Protein AF-0000000078996543 (afdb_homodimer)

pLDDT: mean 92.35, std 10.9, range [21.31, 98.94]

Foldseek 3Di:
DPPPQPAAEEEEEEEFDWAFACPDADPVRAHRLQLDVVRIDDDPVCVLLVVSVLRLVLLLVSLLVLLVCVVGYQYAYEYEFAQQDVVNPRGTRRNRSLVSNLVLLVDDLVSNCVSNLNPPSSSVSSVSSVVSCVVVVHDSVNCSVQRHYDYHHQDLDPLCRVVSSQLVSCVRPVDGGQAYEYEEAPLCVCVVLVFSCVLQQHDSVRYHYHHDHGHSCVVVVSVPPPPSCVDPVNVVSVVVVNVCCVVPPVVVCVQVRNLCDPPSVVSSVNRNSPPDDDPRPPPVLNVDDPVDGSVRSCVVDRAPNDPNHDPD/DPPPQPAAEEEEEEEFDWAFACPDADPVRAHRLQLDVVRIDDDPVCNLLVVSVLRLVLLLVSLLVLLVCVVGYQYAYEYEFAQQDVVNPRGTRRNRSLVSNLVLLVDDLVSNCVSNLNPPSSSVSSVSSVVSCVVVVHDSVNCSVQRHYYYHHQDLDPLSRVVSSQLVSCVRPVDGGQAYEYEEAPLCVCVCLVFSCVLQQHDSVRYHYHHDHGHSCVVVVSVPPPPSCVDPVNVVSVVVVNVCCVVPPVVVCVQVSNLCDPPSVVSSVNRNSPPDDDPRPPVVLNVDDPVDGSVRSCVVPRAPNDPNHDPD

Organism: Vanderwaltozyma polyspora (strain ATCC 22028 / DSM 70294 / BCRC 21397 / CBS 2163 / NBRC 10782 / NRRL Y-8283 / UCD 57-17) (NCBI:txid436907)

Radius of gyration: 25.31 Å; Cα contacts (8 Å, |Δi|>4): 1074; chains: 2; bounding box: 58×74×64 Å

Sequence (624 aa):
MSDSIDGPMRLIMVPCHGIWNPLHRSKDGKTNLGQDQSQWYLAPFQIEGYDHISMIKHGLAAINELLNHLAQEKSVVIFSGSQTKSAAGCLSEAQSYYLLMWNILKISEDELRLLFRGDNELLAFINEIHEGLLKNKISVDSLFEGKYITTEEFALDSFDNLLYSIYRFKQFIGYFPSYITIVGFGFKEDRFRKFHAKAIDFDSNKLKYISIDPNPLYESYLNGDTNFKDTEIYQKYMLDLNKNEFSNAVNLFEKDWYGNRNVLLSKKITRNCQNRYPAYDDVKILQFNEKLSDIEYFEQYVEGKMPWSLKHMSDSIDGPMRLIMVPCHGIWNPLHRSKDGKTNLGQDQSQWYLAPFQIEGYDHISMIKHGLAAINELLNHLAQEKSVVIFSGSQTKSAAGCLSEAQSYYLLMWNILKISEDELRLLFRGDNELLAFINEIHEGLLKNKISVDSLFEGKYITTEEFALDSFDNLLYSIYRFKQFIGYFPSYITIVGFGFKEDRFRKFHAKAIDFDSNKLKYISIDPNPLYESYLNGDTNFKDTEIYQKYMLDLNKNEFSNAVNLFEKDWYGNRNVLLSKKITRNCQNRYPAYDDVKILQFNEKLSDIEYFEQYVEGKMPWSLKH

Solvent-accessible surface area (backbone atoms only — not comparable to full-atom values): 33840 Å² total; per-residue (Å²): 130,82,75,73,76,89,61,55,28,34,37,33,36,30,64,50,88,47,32,52,42,88,77,53,77,56,93,83,66,57,84,79,74,49,72,47,74,86,30,37,61,70,58,73,73,40,60,58,22,41,33,56,58,29,53,52,45,30,56,44,51,42,54,39,54,41,50,74,38,52,87,73,31,54,47,34,35,32,29,18,13,15,28,54,40,42,89,53,19,87,50,19,17,8,54,27,50,54,53,47,52,57,50,54,71,71,52,54,68,69,57,48,39,61,66,50,60,54,42,60,67,60,51,48,43,52,50,50,35,53,53,34,29,60,75,67,73,47,52,76,65,60,46,43,34,49,73,36,38,51,66,28,64,54,23,62,48,74,56,38,25,54,55,48,41,47,50,45,43,23,54,60,74,72,47,69,54,68,31,37,36,39,26,34,50,46,82,51,47,58,49,48,50,68,43,39,27,50,58,56,33,40,64,52,88,41,49,46,77,48,65,46,58,64,41,68,54,48,70,50,39,56,71,65,44,84,61,52,74,77,34,66,67,47,46,51,50,52,51,50,50,43,52,48,41,40,68,71,40,47,57,51,38,74,76,29,61,80,44,75,43,96,64,48,31,58,50,30,58,67,28,40,47,59,52,69,67,72,50,64,84,78,56,58,81,69,71,65,60,86,85,51,50,66,66,55,43,30,63,73,67,25,58,72,60,36,95,65,22,71,82,125,128,83,76,75,77,89,62,57,26,34,37,33,34,30,63,50,88,48,30,51,44,88,79,52,75,55,92,82,69,57,82,80,72,49,72,48,74,87,30,38,61,71,56,74,73,38,60,59,23,42,33,59,58,28,52,51,45,31,56,43,50,43,52,38,54,41,51,74,38,53,88,72,29,56,47,35,35,32,30,18,12,15,28,55,41,42,90,53,20,87,50,18,17,8,56,28,51,54,53,48,53,57,50,56,72,70,53,53,69,71,58,49,38,60,66,49,58,53,42,62,69,59,52,47,43,52,50,51,34,52,54,34,26,60,75,68,73,46,54,75,66,60,46,42,33,51,72,36,38,51,67,28,64,55,24,62,50,74,55,37,26,55,56,49,43,45,50,44,43,21,54,62,73,69,48,69,54,70,31,37,36,39,25,34,50,45,81,50,47,60,48,46,50,69,42,39,28,50,60,56,34,41,64,52,87,40,50,44,77,47,66,46,58,61,42,68,53,48,69,50,39,56,72,64,43,85,61,53,74,76,34,67,66,46,46,51,50,53,51,51,48,44,52,49,41,41,68,72,40,47,56,51,38,74,75,28,63,79,44,76,43,94,65,48,31,57,52,30,58,69,28,41,48,61,53,69,68,70,51,62,84,74,59,54,80,67,72,64,60,85,85,50,50,64,66,56,42,30,62,72,65,25,56,72,61,37,95,65,23,70,81,123

InterPro domains:
  IPR055323 Uncharacterized protein C57A10.07/YOR238W [PTHR28110] (8-309)

Secondary structure (DSSP, 8-state):
------S-EEEEEEE---EE-TT---TT----SS-SGGGEE--HHHHHTTHHHHHHHHHHHHHHHHHHHTTTSEEEEEEE-----GGGTT--HHHHHHHHHHHHHTS-HHHHHHHTTT-HHHHHHHHHHHHHHHHHT--HHHHHTTTSEEEE----SHHHHHHHHHHHHHHHHSS--SEEEEEE-GGGHHIIIIIIHHHTT--GGGEEEEE----TTHHHHHTT-TTGGGSHHHHHHHHHHHHHHIIIIIHHHHH-TTS-STTHHHHHHHH-TT------TTGGGGS--TTS-HHHHIIIIITTTSTTS---/------S-EEEEEEE---EE-TT---TT----SS-SGGGEE--HHHHHTTHHHHHHHHHHHHHHHHHHHTTTSEEEEEEE-----GGGTT--HHHHHHHHHHHHHTS-HHHHHHHTTT-HHHHHHHHHHHHHHHHHT--HHHHHTTTSEEEE----SHHHHHHHHHHHHHHHHSS--SEEEEEE-GGGHHIIIIIIHHHTT--GGGEEEEE----TTHHHHHTT-TTGGGSHHHHHHHHHHHHHHIIIIIHHHHH-TTS-STTHHHHHHHH-TT------TTGGGG---TTS-HHHHIIIIITTTSTTS---

Nearest PDB structures (foldseek):
  3ihl-assembly1_B  TM=2.552E-01  e=1.271E+00  Homo sapiens
  4tl9-assembly1_E  TM=4.104E-01  e=7.877E+00  Synechococcus elongatus PCC 7942 = FACHB-805
  3nva-assembly1_A  TM=1.736E-01  e=7.466E+00  Saccharolobus solfataricus
  3ihl-assembly1_B  TM=2.552E-01  e=1.140E+00  Homo sapiens
  4tl9-assembly1_E  TM=4.105E-01  e=6.115E+00  Synechococcus elongatus PCC 7942 = FACHB-805

Structure (mmCIF, N/CA/C/O backbone):
data_AF-0000000078996543-model_v1
#
loop_
_entity.id
_entity.type
_entity.pdbx_description
1 polymer 'Uncharacterized protein'
#
loop_
_atom_site.group_PDB
_atom_site.id
_atom_site.type_symbol
_atom_site.label_atom_id
_atom_site.label_alt_id
_atom_site.label_comp_id
_atom_site.label_asym_id
_atom_site.label_entity_id
_atom_site.label_seq_id
_atom_site.pdbx_PDB_ins_code
_atom_site.Cartn_x
_atom_site.Cartn_y
_atom_site.Cartn_z
_atom_site.occupancy
_atom_site.B_iso_or_equiv
_atom_site.auth_seq_id
_atom_site.auth_comp_id
_atom_site.auth_asym_id
_atom_site.auth_atom_id
_atom_site.pdbx_PDB_model_num
ATOM 1 N N . MET A 1 1 ? 3.09 -7.934 33.625 1 21.31 1 MET A N 1
ATOM 2 C CA . MET A 1 1 ? 4.098 -6.891 33.812 1 21.31 1 MET A CA 1
ATOM 3 C C . MET A 1 1 ? 3.674 -5.598 33.125 1 21.31 1 MET A C 1
ATOM 5 O O . MET A 1 1 ? 3.299 -5.605 31.938 1 21.31 1 MET A O 1
ATOM 9 N N . SER A 1 2 ? 3.164 -4.586 33.719 1 30.27 2 SER A N 1
ATOM 10 C CA . SER A 1 2 ? 2.744 -3.26 33.281 1 30.27 2 SER A CA 1
ATOM 11 C C . SER A 1 2 ? 3.844 -2.566 32.469 1 30.27 2 SER A C 1
ATOM 13 O O . SER A 1 2 ? 4.879 -2.191 33.031 1 30.27 2 SER A O 1
ATOM 15 N N . ASP A 1 3 ? 4.457 -3.021 31.531 1 38.84 3 ASP A N 1
ATOM 16 C CA . ASP A 1 3 ? 5.668 -2.459 30.953 1 38.84 3 ASP A CA 1
ATOM 17 C C . ASP A 1 3 ? 5.574 -0.938 30.844 1 38.84 3 ASP A C 1
ATOM 19 O O . ASP A 1 3 ? 4.629 -0.409 30.25 1 38.84 3 ASP A O 1
ATOM 23 N N . SER A 1 4 ? 5.945 -0.214 31.703 1 41.28 4 SER A N 1
ATOM 24 C CA . SER A 1 4 ? 6.105 1.215 31.953 1 41.28 4 SER A CA 1
ATOM 25 C C . SER A 1 4 ? 6.496 1.963 30.688 1 41.28 4 SER A C 1
ATOM 27 O O . SER A 1 4 ? 7.449 1.585 30 1 41.28 4 SER A O 1
ATOM 29 N N . ILE A 1 5 ? 5.621 2.408 29.906 1 53.81 5 ILE A N 1
ATOM 30 C CA . ILE A 1 5 ? 5.73 3.332 28.781 1 53.81 5 ILE A CA 1
ATOM 31 C C . ILE A 1 5 ? 6.77 4.406 29.094 1 53.81 5 ILE A C 1
ATOM 33 O O . ILE A 1 5 ? 6.617 5.168 30.047 1 53.81 5 ILE A O 1
ATOM 37 N N . ASP A 1 6 ? 8.031 4.207 29 1 57.38 6 ASP A N 1
ATOM 38 C CA . ASP A 1 6 ? 9.039 5.215 29.328 1 57.38 6 ASP A CA 1
ATOM 39 C C . ASP A 1 6 ? 9 6.363 28.328 1 57.38 6 ASP A C 1
ATOM 41 O O . ASP A 1 6 ? 9.562 6.258 27.234 1 57.38 6 ASP A O 1
ATOM 45 N N . GLY A 1 7 ? 8.133 7.391 28.375 1 71.25 7 GLY A N 1
ATOM 46 C CA . GLY A 1 7 ? 8.148 8.766 27.891 1 71.25 7 GLY A CA 1
ATOM 47 C C . GLY A 1 7 ? 6.98 9.094 26.984 1 71.25 7 GLY A C 1
ATOM 48 O O . GLY A 1 7 ? 6.125 8.242 26.719 1 71.25 7 GLY A O 1
ATOM 49 N N . PRO A 1 8 ? 6.812 10.383 26.672 1 82.31 8 PRO A N 1
ATOM 50 C CA . PRO A 1 8 ? 5.707 10.852 25.828 1 82.31 8 PRO A CA 1
ATOM 51 C C . PRO A 1 8 ? 5.719 10.234 24.438 1 82.31 8 PRO A C 1
ATOM 53 O O . PRO A 1 8 ? 6.789 9.914 23.906 1 82.31 8 PRO A O 1
ATOM 56 N N . MET A 1 9 ? 4.59 9.867 23.984 1 93.06 9 MET A N 1
ATOM 57 C CA . MET A 1 9 ? 4.379 9.328 22.641 1 93.06 9 MET A CA 1
ATOM 58 C C . MET A 1 9 ? 3.734 10.375 21.734 1 93.06 9 MET A C 1
ATOM 60 O O . MET A 1 9 ? 2.682 10.922 22.062 1 93.06 9 MET A O 1
ATOM 64 N N . ARG A 1 10 ? 4.398 10.617 20.594 1 96.94 10 ARG A N 1
ATOM 65 C CA . ARG A 1 10 ? 3.871 11.633 19.688 1 96.94 10 ARG A CA 1
ATOM 66 C C . ARG A 1 10 ? 3.535 11.039 18.328 1 96.94 10 ARG A C 1
ATOM 68 O O . ARG A 1 10 ? 4.383 10.406 17.688 1 96.94 10 ARG A O 1
ATOM 75 N N . LEU A 1 11 ? 2.332 11.219 17.969 1 98.5 11 LEU A N 1
ATOM 76 C CA . LEU A 1 11 ? 1.898 10.961 16.594 1 98.5 11 LEU A CA 1
ATOM 77 C C . LEU A 1 11 ? 2.076 12.195 15.727 1 98.5 11 LEU A C 1
ATOM 79 O O . LEU A 1 11 ? 1.523 13.258 16.016 1 98.5 11 LEU A O 1
ATOM 83 N N . ILE A 1 12 ? 2.867 12.094 14.695 1 98.88 12 ILE A N 1
ATOM 84 C CA . ILE A 1 12 ? 2.969 13.133 13.68 1 98.88 12 ILE A CA 1
ATOM 85 C C . ILE A 1 12 ? 2.23 12.688 12.414 1 98.88 12 ILE A C 1
ATOM 87 O O . ILE A 1 12 ? 2.707 11.812 11.688 1 98.88 12 ILE A O 1
ATOM 91 N N . MET A 1 13 ? 1.126 13.281 12.18 1 98.81 13 MET A N 1
ATOM 92 C CA . MET A 1 13 ? 0.246 12.82 11.109 1 98.81 13 MET A CA 1
ATOM 93 C C . MET A 1 13 ? 0.269 13.789 9.93 1 98.81 13 MET A C 1
ATOM 95 O O . MET A 1 13 ? 0.291 15.008 10.125 1 98.81 13 MET A O 1
ATOM 99 N N . VAL A 1 14 ? 0.333 13.266 8.758 1 98.94 14 VAL A N 1
ATOM 100 C CA . VAL A 1 14 ? 0.13 14.008 7.523 1 98.94 14 VAL A CA 1
ATOM 101 C C . VAL A 1 14 ? -1.145 13.531 6.832 1 98.94 14 VAL A C 1
ATOM 103 O O . VAL A 1 14 ? -1.175 12.438 6.262 1 98.94 14 VAL A O 1
ATOM 106 N N . PRO A 1 15 ? -2.199 14.297 6.945 1 98.81 15 PRO A N 1
ATOM 107 C CA . PRO A 1 15 ? -3.352 13.961 6.105 1 98.81 15 PRO A CA 1
ATOM 108 C C . PRO A 1 15 ? -3.094 14.211 4.621 1 98.81 15 PRO A C 1
ATOM 110 O O . PRO A 1 15 ? -2.973 15.359 4.195 1 98.81 15 PRO A O 1
ATOM 113 N N . CYS A 1 16 ? -3.014 13.18 3.869 1 98.69 16 CYS A N 1
ATOM 114 C CA . CYS A 1 16 ? -2.643 13.273 2.461 1 98.69 16 CYS A CA 1
ATOM 115 C C . CYS A 1 16 ? -3.793 13.828 1.63 1 98.69 16 CYS A C 1
ATOM 117 O O . CYS A 1 16 ? -4.953 13.742 2.033 1 98.69 16 CYS A O 1
ATOM 119 N N . HIS A 1 17 ? -3.486 14.406 0.454 1 97.5 17 HIS A N 1
ATOM 120 C CA . HIS A 1 17 ? -4.48 15.109 -0.351 1 97.5 17 HIS A CA 1
ATOM 121 C C . HIS A 1 17 ? -4.363 14.727 -1.824 1 97.5 17 HIS A C 1
ATOM 123 O O . HIS A 1 17 ? -5.082 15.273 -2.668 1 97.5 17 HIS A O 1
ATOM 129 N N . GLY A 1 18 ? -3.52 13.914 -2.162 1 97.81 18 GLY A N 1
ATOM 130 C CA . GLY A 1 18 ? -3.268 13.5 -3.531 1 97.81 18 GLY A CA 1
ATOM 131 C C . GLY A 1 18 ? -2.438 12.234 -3.625 1 97.81 18 GLY A C 1
ATOM 132 O O . GLY A 1 18 ? -1.991 11.703 -2.607 1 97.81 18 GLY A O 1
ATOM 133 N N . ILE A 1 19 ? -2.301 11.789 -4.855 1 98.69 19 ILE A N 1
ATOM 134 C CA . ILE A 1 19 ? -1.537 10.57 -5.09 1 98.69 19 ILE A CA 1
ATOM 135 C C . ILE A 1 19 ? -0.427 10.844 -6.102 1 98.69 19 ILE A C 1
ATOM 137 O O . ILE A 1 19 ? -0.699 11.227 -7.242 1 98.69 19 ILE A O 1
ATOM 141 N N . TRP A 1 20 ? 0.801 10.711 -5.684 1 98.75 20 TRP A N 1
ATOM 142 C CA . TRP A 1 20 ? 1.955 10.734 -6.574 1 98.75 20 TRP A CA 1
ATOM 143 C C . TRP A 1 20 ? 2.039 9.453 -7.391 1 98.75 20 TRP A C 1
ATOM 145 O O . TRP A 1 20 ? 1.836 8.352 -6.859 1 98.75 20 TRP A O 1
ATOM 155 N N . ASN A 1 21 ? 2.248 9.594 -8.68 1 97.31 21 ASN A N 1
ATOM 156 C CA . ASN A 1 21 ? 2.357 8.445 -9.57 1 97.31 21 ASN A CA 1
ATOM 157 C C . ASN A 1 21 ? 3.809 8.023 -9.758 1 97.31 21 ASN A C 1
ATOM 159 O O . ASN A 1 21 ? 4.527 8.586 -10.586 1 97.31 21 ASN A O 1
ATOM 163 N N . PRO A 1 22 ? 4.227 6.969 -9.062 1 95.62 22 PRO A N 1
ATOM 164 C CA . PRO A 1 22 ? 5.625 6.543 -9.18 1 95.62 22 PRO A CA 1
ATOM 165 C C . PRO A 1 22 ? 5.953 5.977 -10.562 1 95.62 22 PRO A C 1
ATOM 167 O O . PRO A 1 22 ? 7.125 5.836 -10.914 1 95.62 22 PRO A O 1
ATOM 170 N N . LEU A 1 23 ? 4.957 5.672 -11.383 1 92.81 23 LEU A N 1
ATOM 171 C CA . LEU A 1 23 ? 5.172 5.02 -12.664 1 92.81 23 LEU A CA 1
ATOM 172 C C . LEU A 1 23 ? 5.238 6.047 -13.789 1 92.81 23 LEU A C 1
ATOM 174 O O . LEU A 1 23 ? 5.535 5.699 -14.938 1 92.81 23 LEU A O 1
ATOM 178 N N . HIS A 1 24 ? 4.98 7.266 -13.422 1 93.12 24 HIS A N 1
ATOM 179 C CA . HIS A 1 24 ? 4.996 8.305 -14.445 1 93.12 24 HIS A CA 1
ATOM 180 C C . HIS A 1 24 ? 6.395 8.477 -15.031 1 93.12 24 HIS A C 1
ATOM 182 O O . HIS A 1 24 ? 7.379 8.539 -14.289 1 93.12 24 HIS A O 1
ATOM 188 N N . ARG A 1 25 ? 6.496 8.5 -16.375 1 86.94 25 ARG A N 1
ATOM 189 C CA . ARG A 1 25 ? 7.754 8.734 -17.078 1 86.94 25 ARG A CA 1
ATOM 190 C C . ARG A 1 25 ? 7.711 10.039 -17.859 1 86.94 25 ARG A C 1
ATOM 192 O O . ARG A 1 25 ? 6.871 10.211 -18.75 1 86.94 25 ARG A O 1
ATOM 199 N N . SER A 1 26 ? 8.594 10.867 -17.422 1 81.94 26 SER A N 1
ATOM 200 C CA . SER A 1 26 ? 8.633 12.156 -18.125 1 81.94 26 SER A CA 1
ATOM 201 C C . SER A 1 26 ? 9.281 12.023 -19.484 1 81.94 26 SER A C 1
ATOM 203 O O . SER A 1 26 ? 10.195 11.211 -19.672 1 81.94 26 SER A O 1
ATOM 205 N N . LYS A 1 27 ? 8.938 12.82 -20.422 1 80.38 27 LYS A N 1
ATOM 206 C CA . LYS A 1 27 ? 9.492 12.828 -21.766 1 80.38 27 LYS A CA 1
ATOM 207 C C . LYS A 1 27 ? 10.938 13.312 -21.766 1 80.38 27 LYS A C 1
ATOM 209 O O . LYS A 1 27 ? 11.742 12.898 -22.609 1 80.38 27 LYS A O 1
ATOM 214 N N . ASP A 1 28 ? 11.273 14.094 -20.75 1 81.69 28 ASP A N 1
ATOM 215 C CA . ASP A 1 28 ? 12.602 14.703 -20.719 1 81.69 28 ASP A CA 1
ATOM 216 C C . ASP A 1 28 ? 13.586 13.836 -19.953 1 81.69 28 ASP A C 1
ATOM 218 O O . ASP A 1 28 ? 14.758 14.203 -19.797 1 81.69 28 ASP A O 1
ATOM 222 N N . GLY A 1 29 ? 13.148 12.781 -19.422 1 81.5 29 GLY A N 1
ATOM 223 C CA . GLY A 1 29 ? 14.023 11.812 -18.781 1 81.5 29 GLY A CA 1
ATOM 224 C C . GLY A 1 29 ? 14.391 12.188 -17.359 1 81.5 29 GLY A C 1
ATOM 225 O O . GLY A 1 29 ? 15.188 11.5 -16.719 1 81.5 29 GLY A O 1
ATOM 226 N N . LYS A 1 30 ? 13.859 13.289 -16.891 1 87.56 30 LYS A N 1
ATOM 227 C CA . LYS A 1 30 ? 14.164 13.703 -15.523 1 87.56 30 LYS A CA 1
ATOM 228 C C . LYS A 1 30 ? 13.57 12.734 -14.508 1 87.56 30 LYS A C 1
ATOM 230 O O . LYS A 1 30 ? 12.508 12.148 -14.75 1 87.56 30 LYS A O 1
ATOM 235 N N . THR A 1 31 ? 14.234 12.633 -13.398 1 91.88 31 THR A N 1
ATOM 236 C CA . THR A 1 31 ? 13.766 11.781 -12.312 1 91.88 31 THR A CA 1
ATOM 237 C C . THR A 1 31 ? 12.43 12.266 -11.773 1 91.88 31 THR A C 1
ATOM 239 O O . THR A 1 31 ? 12.25 13.461 -11.531 1 91.88 31 THR A O 1
ATOM 242 N N . ASN A 1 32 ? 11.453 11.367 -11.719 1 95.5 32 ASN A N 1
ATOM 243 C CA . ASN A 1 32 ? 10.125 11.656 -11.18 1 95.5 32 ASN A CA 1
ATOM 244 C C . ASN A 1 32 ? 10.141 11.734 -9.656 1 95.5 32 ASN A C 1
ATOM 246 O O . ASN A 1 32 ? 10.203 10.703 -8.984 1 95.5 32 ASN A O 1
ATOM 250 N N . LEU A 1 33 ? 10.102 12.961 -9.148 1 97.44 33 LEU A N 1
ATOM 251 C CA . LEU A 1 33 ? 10.047 13.18 -7.707 1 97.44 33 LEU A CA 1
ATOM 252 C C . LEU A 1 33 ? 8.836 14.031 -7.336 1 97.44 33 LEU A C 1
ATOM 254 O O . LEU A 1 33 ? 8.875 14.766 -6.348 1 97.44 33 LEU A O 1
ATOM 258 N N . GLY A 1 34 ? 7.844 14.023 -8.188 1 97.88 34 GLY A N 1
ATOM 259 C CA . GLY A 1 34 ? 6.605 14.734 -7.91 1 97.88 34 GLY A CA 1
ATOM 260 C C . GLY A 1 34 ? 6.727 16.234 -8.078 1 97.88 34 GLY A C 1
ATOM 261 O O . GLY A 1 34 ? 5.859 16.984 -7.633 1 97.88 34 GLY A O 1
ATOM 262 N N . GLN A 1 35 ? 7.801 16.734 -8.68 1 97.62 35 GLN A N 1
ATOM 263 C CA . GLN A 1 35 ? 8.031 18.172 -8.836 1 97.62 35 GLN A CA 1
ATOM 264 C C . GLN A 1 35 ? 7.086 18.766 -9.875 1 97.62 35 GLN A C 1
ATOM 266 O O . GLN A 1 35 ? 6.832 19.969 -9.875 1 97.62 35 GLN A O 1
ATOM 271 N N . ASP A 1 36 ? 6.605 17.906 -10.781 1 96.5 36 ASP A N 1
ATOM 272 C CA . ASP A 1 36 ? 5.688 18.359 -11.82 1 96.5 36 ASP A CA 1
ATOM 273 C C . ASP A 1 36 ? 4.262 17.891 -11.531 1 96.5 36 ASP A C 1
ATOM 275 O O . ASP A 1 36 ? 4.051 16.766 -11.078 1 96.5 36 ASP A O 1
ATOM 279 N N . GLN A 1 37 ? 3.307 18.719 -11.867 1 96.62 37 GLN A N 1
ATOM 280 C CA . GLN A 1 37 ? 1.9 18.422 -11.617 1 96.62 37 GLN A CA 1
ATOM 281 C C . GLN A 1 37 ? 1.453 17.172 -12.375 1 96.62 37 GLN A C 1
ATOM 283 O O . GLN A 1 37 ? 0.6 16.422 -11.898 1 96.62 37 GLN A O 1
ATOM 288 N N . SER A 1 38 ? 2.021 16.938 -13.531 1 95.81 38 SER A N 1
ATOM 289 C CA . SER A 1 38 ? 1.647 15.797 -14.367 1 95.81 38 SER A CA 1
ATOM 290 C C . SER A 1 38 ? 2.053 14.484 -13.711 1 95.81 38 SER A C 1
ATOM 292 O O . SER A 1 38 ? 1.61 13.414 -14.133 1 95.81 38 SER A O 1
ATOM 294 N N . GLN A 1 39 ? 2.873 14.555 -12.68 1 97.38 39 GLN A N 1
ATOM 295 C CA . GLN A 1 39 ? 3.363 13.367 -11.992 1 97.38 39 GLN A CA 1
ATOM 296 C C . GLN A 1 39 ? 2.426 12.961 -10.859 1 97.38 39 GLN A C 1
ATOM 298 O O . GLN A 1 39 ? 2.75 12.07 -10.062 1 97.38 39 GLN A O 1
ATOM 303 N N . TRP A 1 40 ? 1.297 13.625 -10.789 1 98.25 40 TRP A N 1
ATOM 304 C CA . TRP A 1 40 ? 0.316 13.391 -9.734 1 98.25 40 TRP A CA 1
ATOM 305 C C . TRP A 1 40 ? -1.075 13.18 -10.32 1 98.25 40 TRP A C 1
ATOM 307 O O . TRP A 1 40 ? -1.341 13.57 -11.461 1 98.25 40 TRP A O 1
ATOM 317 N N . TYR A 1 41 ? -1.882 12.469 -9.602 1 97.56 41 TYR A N 1
ATOM 318 C CA . TYR A 1 41 ? -3.322 12.508 -9.82 1 97.56 41 TYR A CA 1
ATOM 319 C C . TYR A 1 41 ? -3.969 13.633 -9.023 1 97.56 41 TYR A C 1
ATOM 321 O O . TYR A 1 41 ? -4.223 13.492 -7.828 1 97.56 41 TYR A O 1
ATOM 329 N N . LEU A 1 42 ? -4.219 14.797 -9.695 1 97.31 42 LEU A N 1
ATOM 330 C CA . LEU A 1 42 ? -4.668 16 -9 1 97.31 42 LEU A CA 1
ATOM 331 C C . LEU A 1 42 ? -6.043 16.438 -9.5 1 97.31 42 LEU A C 1
ATOM 333 O O . LEU A 1 42 ? -6.375 16.234 -10.672 1 97.31 42 LEU A O 1
ATOM 337 N N . ALA A 1 43 ? -6.812 17 -8.609 1 93.5 43 ALA A N 1
ATOM 338 C CA . ALA A 1 43 ? -8.023 17.719 -8.992 1 93.5 43 ALA A CA 1
ATOM 339 C C . ALA A 1 43 ? -7.688 19.078 -9.602 1 93.5 43 ALA A C 1
ATOM 341 O O . ALA A 1 43 ? -6.613 19.625 -9.352 1 93.5 43 ALA A O 1
ATOM 342 N N . PRO A 1 44 ? -8.617 19.688 -10.305 1 92.69 44 PRO A N 1
ATOM 343 C CA . PRO A 1 44 ? -8.344 20.969 -10.977 1 92.69 44 PRO A CA 1
ATOM 344 C C . PRO A 1 44 ? -7.926 22.062 -10.008 1 92.69 44 PRO A C 1
ATOM 346 O O . PRO A 1 44 ? -6.98 22.812 -10.281 1 92.69 44 PRO A O 1
ATOM 349 N N . PHE A 1 45 ? -8.57 22.188 -8.891 1 90.94 45 PHE A N 1
ATOM 350 C CA . PHE A 1 45 ? -8.258 23.266 -7.949 1 90.94 45 PHE A CA 1
ATOM 351 C C . PHE A 1 45 ? -6.867 23.062 -7.352 1 90.94 45 PHE A C 1
ATOM 353 O O . PHE A 1 45 ? -6.215 24.031 -6.949 1 90.94 45 PHE A O 1
ATOM 360 N N . GLN A 1 46 ? -6.359 21.828 -7.336 1 95 46 GLN A N 1
ATOM 361 C CA . GLN A 1 46 ? -5.031 21.531 -6.801 1 95 46 GLN A CA 1
ATOM 362 C C . GLN A 1 46 ? -3.939 21.984 -7.77 1 95 46 GLN A C 1
ATOM 364 O O . GLN A 1 46 ? -2.811 22.266 -7.352 1 95 46 GLN A O 1
ATOM 369 N N . ILE A 1 47 ? -4.348 22 -9 1 96.25 47 ILE A N 1
ATOM 370 C CA . ILE A 1 47 ? -3.414 22.438 -10.039 1 96.25 47 ILE A CA 1
ATOM 371 C C . ILE A 1 47 ? -3.152 23.938 -9.906 1 96.25 47 ILE A C 1
ATOM 373 O O . ILE A 1 47 ? -2 24.375 -9.914 1 96.25 47 ILE A O 1
ATOM 377 N N . GLU A 1 48 ? -4.172 24.672 -9.633 1 94.06 48 GLU A N 1
ATOM 378 C CA . GLU A 1 48 ? -4.086 26.125 -9.523 1 94.06 48 GLU A CA 1
ATOM 379 C C . GLU A 1 48 ? -3.186 26.531 -8.367 1 94.06 48 GLU A C 1
ATOM 381 O O . GLU A 1 48 ? -2.381 27.469 -8.492 1 94.06 48 GLU A O 1
ATOM 386 N N . GLY A 1 49 ? -3.258 25.891 -7.316 1 96.06 49 GLY A N 1
ATOM 387 C CA . GLY A 1 49 ? -2.564 26.281 -6.098 1 96.06 49 GLY A CA 1
ATOM 388 C C . GLY A 1 49 ? -1.186 25.672 -5.973 1 96.06 49 GLY A C 1
ATOM 389 O O . GLY A 1 49 ? -0.473 25.906 -5 1 96.06 49 GLY A O 1
ATOM 390 N N . TYR A 1 50 ? -0.812 24.828 -7 1 97.75 50 TYR A N 1
ATOM 391 C CA . TYR A 1 50 ? 0.413 24.047 -6.891 1 97.75 50 TYR A CA 1
ATOM 392 C C . TYR A 1 50 ? 0.432 23.234 -5.602 1 97.75 50 TYR A C 1
ATOM 394 O O . TYR A 1 50 ? 1.436 23.219 -4.883 1 97.75 50 TYR A O 1
ATOM 402 N N . ASP A 1 51 ? -0.659 22.594 -5.316 1 98.44 51 ASP A N 1
ATOM 403 C CA . ASP A 1 51 ? -0.835 21.875 -4.059 1 98.44 51 ASP A CA 1
ATOM 404 C C . ASP A 1 51 ? 0.218 20.781 -3.893 1 98.44 51 ASP A C 1
ATOM 406 O O . ASP A 1 51 ? 0.62 20.469 -2.771 1 98.44 51 ASP A O 1
ATOM 410 N N . HIS A 1 52 ? 0.645 20.172 -5.07 1 98.69 52 HIS A N 1
ATOM 411 C CA . HIS A 1 52 ? 1.587 19.062 -5.004 1 98.69 52 HIS A CA 1
ATOM 412 C C . HIS A 1 52 ? 2.889 19.484 -4.332 1 98.69 52 HIS A C 1
ATOM 414 O O . HIS A 1 52 ? 3.518 18.688 -3.631 1 98.69 52 HIS A O 1
ATOM 420 N N . ILE A 1 53 ? 3.254 20.75 -4.453 1 98.69 53 ILE A N 1
ATOM 421 C CA . ILE A 1 53 ? 4.477 21.25 -3.826 1 98.69 53 ILE A CA 1
ATOM 422 C C . ILE A 1 53 ? 4.289 21.328 -2.312 1 98.69 53 ILE A C 1
ATOM 424 O O . ILE A 1 53 ? 5.16 20.906 -1.55 1 98.69 53 ILE A O 1
ATOM 428 N N . SER A 1 54 ? 3.158 21.875 -1.885 1 98.69 54 SER A N 1
ATOM 429 C CA . SER A 1 54 ? 2.846 21.891 -0.46 1 98.69 54 SER A CA 1
ATOM 430 C C . SER A 1 54 ? 2.754 20.484 0.114 1 98.69 54 SER A C 1
ATOM 432 O O . SER A 1 54 ? 3.203 20.234 1.234 1 98.69 54 SER A O 1
ATOM 434 N N . MET A 1 55 ? 2.188 19.594 -0.676 1 98.88 55 MET A N 1
ATOM 435 C CA . MET A 1 55 ? 2.057 18.203 -0.236 1 98.88 55 MET A CA 1
ATOM 436 C C . MET A 1 55 ? 3.428 17.578 -0.005 1 98.88 55 MET A C 1
ATOM 438 O O . MET A 1 55 ? 3.631 16.859 0.978 1 98.88 55 MET A O 1
ATOM 442 N N . ILE A 1 56 ? 4.359 17.844 -0.878 1 98.94 56 ILE A N 1
ATOM 443 C CA . ILE A 1 56 ? 5.727 17.375 -0.685 1 98.94 56 ILE A CA 1
ATOM 444 C C . ILE A 1 56 ? 6.309 17.984 0.586 1 98.94 56 ILE A C 1
ATOM 446 O O . ILE A 1 56 ? 6.875 17.281 1.423 1 98.94 56 ILE A O 1
ATOM 450 N N . LYS A 1 57 ? 6.094 19.281 0.781 1 98.88 57 LYS A N 1
ATOM 451 C CA . LYS A 1 57 ? 6.633 19.969 1.949 1 98.88 57 LYS A CA 1
ATOM 452 C C . LYS A 1 57 ? 5.984 19.469 3.234 1 98.88 57 LYS A C 1
ATOM 454 O O . LYS A 1 57 ? 6.625 19.422 4.285 1 98.88 57 LYS A O 1
ATOM 459 N N . HIS A 1 58 ? 4.684 19.078 3.164 1 98.94 58 HIS A N 1
ATOM 460 C CA . HIS A 1 58 ? 4.043 18.453 4.32 1 98.94 58 HIS A CA 1
ATOM 461 C C . HIS A 1 58 ? 4.82 17.234 4.789 1 98.94 58 HIS A C 1
ATOM 463 O O . HIS A 1 58 ? 5.102 17.094 5.98 1 98.94 58 HIS A O 1
ATOM 469 N N . GLY A 1 59 ? 5.113 16.344 3.826 1 98.94 59 GLY A N 1
ATOM 470 C CA . GLY A 1 59 ? 5.867 15.141 4.172 1 98.94 59 GLY A CA 1
ATOM 471 C C . GLY A 1 59 ? 7.23 15.453 4.762 1 98.94 59 GLY A C 1
ATOM 472 O O . GLY A 1 59 ? 7.613 14.875 5.781 1 98.94 59 GLY A O 1
ATOM 473 N N . LEU A 1 60 ? 7.941 16.375 4.145 1 98.88 60 LEU A N 1
ATOM 474 C CA . LEU A 1 60 ? 9.281 16.75 4.598 1 98.88 60 LEU A CA 1
ATOM 475 C C . LEU A 1 60 ? 9.227 17.391 5.98 1 98.88 60 LEU A C 1
ATOM 477 O O . LEU A 1 60 ? 10.039 17.062 6.852 1 98.88 60 LEU A O 1
ATOM 481 N N . ALA A 1 61 ? 8.258 18.266 6.184 1 98.88 61 ALA A N 1
ATOM 482 C CA . ALA A 1 61 ? 8.109 18.938 7.477 1 98.88 61 ALA A CA 1
ATOM 483 C C . ALA A 1 61 ? 7.793 17.922 8.578 1 98.88 61 ALA A C 1
ATOM 485 O O . ALA A 1 61 ? 8.266 18.062 9.711 1 98.88 61 ALA A O 1
ATOM 486 N N . ALA A 1 62 ? 6.969 16.953 8.273 1 98.88 62 ALA A N 1
ATOM 487 C CA . ALA A 1 62 ? 6.633 15.914 9.25 1 98.88 62 ALA A CA 1
ATOM 488 C C . ALA A 1 62 ? 7.871 15.125 9.664 1 98.88 62 ALA A C 1
ATOM 490 O O . ALA A 1 62 ? 8.07 14.844 10.844 1 98.88 62 ALA A O 1
ATOM 491 N N . ILE A 1 63 ? 8.695 14.758 8.688 1 98.88 63 ILE A N 1
ATOM 492 C CA . ILE A 1 63 ? 9.914 14.008 8.969 1 98.88 63 ILE A CA 1
ATOM 493 C C . ILE A 1 63 ? 10.867 14.867 9.797 1 98.88 63 ILE A C 1
ATOM 495 O O . ILE A 1 63 ? 11.5 14.375 10.734 1 98.88 63 ILE A O 1
ATOM 499 N N . ASN A 1 64 ? 10.953 16.172 9.414 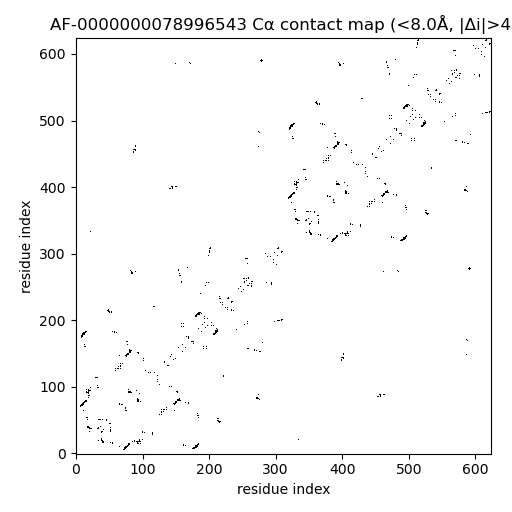1 98.62 64 ASN A N 1
ATOM 500 C CA . ASN A 1 64 ? 11.766 17.094 10.203 1 98.62 64 ASN A CA 1
ATOM 501 C C . ASN A 1 64 ? 11.289 17.141 11.648 1 98.62 64 ASN A C 1
ATOM 503 O O . ASN A 1 64 ? 12.094 17.109 12.578 1 98.62 64 ASN A O 1
ATOM 507 N N . GLU A 1 65 ? 9.969 17.281 11.828 1 98.44 65 GLU A N 1
ATOM 508 C CA . GLU A 1 65 ? 9.383 17.297 13.164 1 98.44 65 GLU A CA 1
ATOM 509 C C . GLU A 1 65 ? 9.742 16.031 13.93 1 98.44 65 GLU A C 1
ATOM 511 O O . GLU A 1 65 ? 10.062 16.078 15.117 1 98.44 65 GLU A O 1
ATOM 516 N N . LEU A 1 66 ? 9.695 14.883 13.305 1 98.5 66 LEU A N 1
ATOM 517 C CA . LEU A 1 66 ? 10.07 13.602 13.898 1 98.5 66 LEU A CA 1
ATOM 518 C C . LEU A 1 66 ? 11.492 13.656 14.438 1 98.5 66 LEU A C 1
ATOM 520 O O . LEU A 1 66 ? 11.727 13.352 15.609 1 98.5 66 LEU A O 1
ATOM 524 N N . LEU A 1 67 ? 12.398 14.062 13.578 1 98.12 67 LEU A N 1
ATOM 525 C CA . LEU A 1 67 ? 13.812 14.047 13.922 1 98.12 67 LEU A CA 1
ATOM 526 C C . LEU A 1 67 ? 14.109 15 15.078 1 98.12 67 LEU A C 1
ATOM 528 O O . LEU A 1 67 ? 14.984 14.734 15.898 1 98.12 67 LEU A O 1
ATOM 532 N N . ASN A 1 68 ? 13.344 16.062 15.172 1 96.56 68 ASN A N 1
ATOM 533 C CA . ASN A 1 68 ? 13.531 17.047 16.234 1 96.56 68 ASN A CA 1
ATOM 534 C C . ASN A 1 68 ? 13.07 16.516 17.578 1 96.56 68 ASN A C 1
ATOM 536 O O . ASN A 1 68 ? 13.461 17.031 18.625 1 96.56 68 ASN A O 1
ATOM 540 N N . HIS A 1 69 ? 12.273 15.461 17.562 1 94.62 69 HIS A N 1
ATOM 541 C CA . HIS A 1 69 ? 11.688 15 18.828 1 94.62 69 HIS A CA 1
ATOM 542 C C . HIS A 1 69 ? 12.258 13.648 19.234 1 94.62 69 HIS A C 1
ATOM 544 O O . HIS A 1 69 ? 12.008 13.172 20.344 1 94.62 69 HIS A O 1
ATOM 550 N N . LEU A 1 70 ? 13.062 12.992 18.453 1 93.31 70 LEU A N 1
ATOM 551 C CA . LEU A 1 70 ? 13.469 11.609 18.656 1 93.31 70 LEU A CA 1
ATOM 552 C C . LEU A 1 70 ? 14.305 11.477 19.938 1 93.31 70 LEU A C 1
ATOM 554 O O . LEU A 1 70 ? 14.312 10.414 20.562 1 93.31 70 LEU A O 1
ATOM 558 N N . ALA A 1 71 ? 14.945 12.531 20.391 1 88.94 71 ALA A N 1
ATOM 559 C CA . ALA A 1 71 ? 15.789 12.477 21.578 1 88.94 71 ALA A CA 1
ATOM 560 C C . ALA A 1 71 ? 14.945 12.453 22.859 1 88.94 71 ALA A C 1
ATOM 562 O O . ALA A 1 71 ? 15.367 11.914 23.875 1 88.94 71 ALA A O 1
ATOM 563 N N . GLN A 1 72 ? 13.734 12.922 22.797 1 89.12 72 GLN A N 1
ATOM 564 C CA . GLN A 1 72 ? 12.977 13.172 24.016 1 89.12 72 GLN A CA 1
ATOM 565 C C . GLN A 1 72 ? 11.719 12.305 24.062 1 89.12 72 GLN A C 1
ATOM 567 O O . GLN A 1 72 ? 11.141 12.117 25.141 1 89.12 72 GLN A O 1
ATOM 572 N N . GLU A 1 73 ? 11.336 11.922 22.969 1 90.06 73 GLU A N 1
ATOM 573 C CA . GLU A 1 73 ? 10.062 11.227 22.922 1 90.06 73 GLU A CA 1
ATOM 574 C C . GLU A 1 73 ? 10.07 10.117 21.875 1 90.06 73 GLU A C 1
ATOM 576 O O . GLU A 1 73 ? 10.961 10.078 21.016 1 90.06 73 GLU A O 1
ATOM 581 N N . LYS A 1 74 ? 9.117 9.188 22.047 1 92.56 74 LYS A N 1
ATOM 582 C CA . LYS A 1 74 ? 8.836 8.227 20.969 1 92.56 74 LYS A CA 1
ATOM 583 C C . LYS A 1 74 ? 7.84 8.797 19.969 1 92.56 74 LYS A C 1
ATOM 585 O O . LYS A 1 74 ? 6.672 9.008 20.297 1 92.56 74 LYS A O 1
ATOM 590 N N . SER A 1 75 ? 8.352 9.117 18.812 1 96.38 75 SER A N 1
ATOM 591 C CA . SER A 1 75 ? 7.527 9.75 17.781 1 96.38 75 SER A CA 1
ATOM 592 C C . SER A 1 75 ? 7.445 8.891 16.531 1 96.38 75 SER A C 1
ATOM 594 O O . SER A 1 75 ? 8.383 8.164 16.203 1 96.38 75 SER A O 1
ATOM 596 N N . VAL A 1 76 ? 6.301 8.922 15.883 1 98.06 76 VAL A N 1
ATOM 597 C CA . VAL A 1 76 ? 6.074 8.211 14.633 1 98.06 76 VAL A CA 1
ATOM 598 C C . VAL A 1 76 ? 5.367 9.125 13.641 1 98.06 76 VAL A C 1
ATOM 600 O O . VAL A 1 76 ? 4.41 9.82 14 1 98.06 76 VAL A O 1
ATOM 603 N N . VAL A 1 77 ? 5.91 9.148 12.445 1 98.88 77 VAL A N 1
ATOM 604 C CA . VAL A 1 77 ? 5.207 9.82 11.359 1 98.88 77 VAL A CA 1
ATOM 605 C C . VAL A 1 77 ? 4.234 8.852 10.695 1 98.88 77 VAL A C 1
ATOM 607 O O . VAL A 1 77 ? 4.598 7.715 10.375 1 98.88 77 VAL A O 1
ATOM 610 N N . ILE A 1 78 ? 3.021 9.258 10.508 1 98.88 78 ILE A N 1
ATOM 611 C CA . ILE A 1 78 ? 2.023 8.469 9.797 1 98.88 78 ILE A CA 1
ATOM 612 C C . ILE A 1 78 ? 1.456 9.281 8.633 1 98.88 78 ILE A C 1
ATOM 614 O O . ILE A 1 78 ? 0.799 10.297 8.844 1 98.88 78 ILE A O 1
ATOM 618 N N . PHE A 1 79 ? 1.766 8.867 7.398 1 98.94 79 PHE A N 1
ATOM 619 C CA . PHE A 1 79 ? 1.017 9.359 6.246 1 98.94 79 PHE A CA 1
ATOM 620 C C . PHE A 1 79 ? -0.351 8.688 6.168 1 98.94 79 PHE A C 1
ATOM 622 O O . PHE A 1 79 ? -0.45 7.461 6.203 1 98.94 79 PHE A O 1
ATOM 629 N N . SER A 1 80 ? -1.39 9.508 6.051 1 98.88 80 SER A N 1
ATOM 630 C CA . SER A 1 80 ? -2.73 8.953 6.176 1 98.88 80 SER A CA 1
ATOM 631 C C . SER A 1 80 ? -3.588 9.289 4.961 1 98.88 80 SER A C 1
ATOM 633 O O . SER A 1 80 ? -3.715 10.453 4.59 1 98.88 80 SER A O 1
ATOM 635 N N . GLY A 1 81 ? -4.156 8.297 4.34 1 98.75 81 GLY A N 1
ATOM 636 C CA . GLY A 1 81 ? -5.047 8.438 3.199 1 98.75 81 GLY A CA 1
ATOM 637 C C . GLY A 1 81 ? -5.238 7.148 2.422 1 98.75 81 GLY A C 1
ATOM 638 O O . GLY A 1 81 ? -4.285 6.391 2.229 1 98.75 81 GLY A O 1
ATOM 639 N N . SER A 1 82 ? -6.387 6.918 1.938 1 98.31 82 SER A N 1
ATOM 640 C CA . SER A 1 82 ? -6.766 5.664 1.301 1 98.31 82 SER A CA 1
ATOM 641 C C . SER A 1 82 ? -6.535 5.715 -0.206 1 98.31 82 SER A C 1
ATOM 643 O O . SER A 1 82 ? -5.758 6.535 -0.692 1 98.31 82 SER A O 1
ATOM 645 N N . GLN A 1 83 ? -6.988 4.66 -0.871 1 98 83 GLN A N 1
ATOM 646 C CA . GLN A 1 83 ? -6.988 4.562 -2.328 1 98 83 GLN A CA 1
ATOM 647 C C . GLN A 1 83 ? -8.156 5.332 -2.93 1 98 83 GLN A C 1
ATOM 649 O O . GLN A 1 83 ? -9.18 4.742 -3.291 1 98 83 GLN A O 1
ATOM 654 N N . THR A 1 84 ? -7.988 6.652 -3.143 1 97.62 84 THR A N 1
ATOM 655 C CA . THR A 1 84 ? -9.117 7.562 -3.291 1 97.62 84 THR A CA 1
ATOM 656 C C . THR A 1 84 ? -9.367 7.879 -4.766 1 97.62 84 THR A C 1
ATOM 658 O O . THR A 1 84 ? -10.352 8.531 -5.105 1 97.62 84 THR A O 1
ATOM 661 N N . LYS A 1 85 ? -8.484 7.496 -5.613 1 96.56 85 LYS A N 1
ATOM 662 C CA . LYS A 1 85 ? -8.625 7.758 -7.043 1 96.56 85 LYS A CA 1
ATOM 663 C C . LYS A 1 85 ? -8.578 6.461 -7.844 1 96.56 85 LYS A C 1
ATOM 665 O O . LYS A 1 85 ? -7.57 5.742 -7.816 1 96.56 85 LYS A O 1
ATOM 670 N N . SER A 1 86 ? -9.617 6.25 -8.594 1 95.69 86 SER A N 1
ATOM 671 C CA . SER A 1 86 ? -9.68 5.02 -9.383 1 95.69 86 SER A CA 1
ATOM 672 C C . SER A 1 86 ? -8.531 4.941 -10.375 1 95.69 86 SER A C 1
ATOM 674 O O . SER A 1 86 ? -7.977 3.865 -10.617 1 95.69 86 SER A O 1
ATOM 676 N N . ALA A 1 87 ? -8.117 6.082 -10.898 1 96.56 87 ALA A N 1
ATOM 677 C CA . ALA A 1 87 ? -7.066 6.145 -11.914 1 96.56 87 ALA A CA 1
ATOM 678 C C . ALA A 1 87 ? -5.723 5.707 -11.328 1 96.56 87 ALA A C 1
ATOM 680 O O . ALA A 1 87 ? -4.809 5.344 -12.07 1 96.56 87 ALA A O 1
ATOM 681 N N . ALA A 1 88 ? -5.598 5.727 -10.008 1 97.44 88 ALA A N 1
ATOM 682 C CA . ALA A 1 88 ? -4.348 5.348 -9.352 1 97.44 88 ALA A CA 1
ATOM 683 C C . ALA A 1 88 ? -4.383 3.893 -8.898 1 97.44 88 ALA A C 1
ATOM 685 O O . ALA A 1 88 ? -3.436 3.404 -8.281 1 97.44 88 ALA A O 1
ATOM 686 N N . GLY A 1 89 ? -5.512 3.24 -9.164 1 96.81 89 GLY A N 1
ATOM 687 C CA . GLY A 1 89 ? -5.637 1.84 -8.797 1 96.81 89 GLY A CA 1
ATOM 688 C C . GLY A 1 89 ? -5.473 1.597 -7.305 1 96.81 89 GLY A C 1
ATOM 689 O O . GLY A 1 89 ? -6.121 2.256 -6.488 1 96.81 89 GLY A O 1
ATOM 690 N N . CYS A 1 90 ? -4.559 0.657 -6.98 1 97.5 90 CYS A N 1
ATOM 691 C CA . CYS A 1 90 ? -4.41 0.227 -5.594 1 97.5 90 CYS A CA 1
ATOM 692 C C . CYS A 1 90 ? -3.381 1.085 -4.863 1 97.5 90 CYS A C 1
ATOM 694 O O . CYS A 1 90 ? -2.986 0.768 -3.74 1 97.5 90 CYS A O 1
ATOM 696 N N . LEU A 1 91 ? -2.951 2.135 -5.422 1 97.88 91 LEU A N 1
ATOM 697 C CA . LEU A 1 91 ? -2.01 3.037 -4.77 1 97.88 91 LEU A CA 1
ATOM 698 C C . LEU A 1 91 ? -2.744 4.055 -3.902 1 97.88 91 LEU A C 1
ATOM 700 O O . LEU A 1 91 ? -3.557 4.836 -4.406 1 97.88 91 LEU A O 1
ATOM 704 N N . SER A 1 92 ? -2.477 4.039 -2.615 1 98.5 92 SER A N 1
ATOM 705 C CA . SER A 1 92 ? -3.125 4.984 -1.709 1 98.5 92 SER A CA 1
ATOM 706 C C . SER A 1 92 ? -2.379 6.312 -1.672 1 98.5 92 SER A C 1
ATOM 708 O O . SER A 1 92 ? -1.229 6.398 -2.105 1 98.5 92 SER A O 1
ATOM 710 N N . GLU A 1 93 ? -3.1 7.301 -1.192 1 98.75 93 GLU A N 1
ATOM 711 C CA . GLU A 1 93 ? -2.439 8.57 -0.916 1 98.75 93 GLU A CA 1
ATOM 712 C C . GLU A 1 93 ? -1.246 8.383 0.018 1 98.75 93 GLU A C 1
ATOM 714 O O . GLU A 1 93 ? -0.142 8.844 -0.276 1 98.75 93 GLU A O 1
ATOM 719 N N . ALA A 1 94 ? -1.407 7.66 1.077 1 98.88 94 ALA A N 1
ATOM 720 C CA . ALA A 1 94 ? -0.398 7.449 2.111 1 98.88 94 ALA A CA 1
ATOM 721 C C . ALA A 1 94 ? 0.832 6.746 1.543 1 98.88 94 ALA A C 1
ATOM 723 O O . ALA A 1 94 ? 1.964 7.176 1.778 1 98.88 94 ALA A O 1
ATOM 724 N N . GLN A 1 95 ? 0.589 5.703 0.812 1 98.5 95 GLN A N 1
ATOM 725 C CA . GLN A 1 95 ? 1.69 4.934 0.241 1 98.5 95 GLN A CA 1
ATOM 726 C C . GLN A 1 95 ? 2.504 5.781 -0.733 1 98.5 95 GLN A C 1
ATOM 728 O O . GLN A 1 95 ? 3.73 5.664 -0.787 1 98.5 95 GLN A O 1
ATOM 733 N N . SER A 1 96 ? 1.805 6.562 -1.549 1 98.75 96 SER A N 1
ATOM 734 C CA . SER A 1 96 ? 2.523 7.383 -2.52 1 98.75 96 SER A CA 1
ATOM 735 C C . SER A 1 96 ? 3.4 8.422 -1.826 1 98.75 96 SER A C 1
ATOM 737 O O . SER A 1 96 ? 4.516 8.695 -2.27 1 98.75 96 SER A O 1
ATOM 739 N N . TYR A 1 97 ? 2.881 9.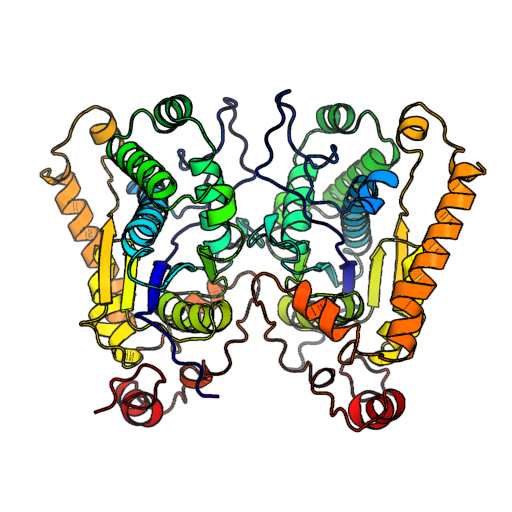039 -0.702 1 98.88 97 TYR A N 1
ATOM 740 C CA . TYR A 1 97 ? 3.689 9.969 0.071 1 98.88 97 TYR A CA 1
ATOM 741 C C . TYR A 1 97 ? 4.906 9.281 0.669 1 98.88 97 TYR A C 1
ATOM 743 O O . TYR A 1 97 ? 6.02 9.805 0.612 1 98.88 97 TYR A O 1
ATOM 751 N N . TYR A 1 98 ? 4.672 8.109 1.24 1 98.81 98 TYR A N 1
ATOM 752 C CA . TYR A 1 98 ? 5.719 7.316 1.868 1 98.81 98 TYR A CA 1
ATOM 753 C C . TYR A 1 98 ? 6.848 7.031 0.886 1 98.81 98 TYR A C 1
ATOM 755 O O . TYR A 1 98 ? 8.016 7.309 1.175 1 98.81 98 TYR A O 1
ATOM 763 N N . LEU A 1 99 ? 6.539 6.527 -0.296 1 98.31 99 LEU A N 1
ATOM 764 C CA . LEU A 1 99 ? 7.52 6.195 -1.323 1 98.31 99 LEU A CA 1
ATOM 765 C C . LEU A 1 99 ? 8.211 7.449 -1.843 1 98.31 99 LEU A C 1
ATOM 767 O O . LEU A 1 99 ? 9.422 7.449 -2.062 1 98.31 99 LEU A O 1
ATOM 771 N N . LEU A 1 100 ? 7.441 8.477 -2.01 1 98.69 100 LEU A N 1
ATOM 772 C CA . LEU A 1 100 ? 7.992 9.711 -2.553 1 98.69 100 LEU A CA 1
ATOM 773 C C . LEU A 1 100 ? 9.023 10.305 -1.602 1 98.69 100 LEU A C 1
ATOM 775 O O . LEU A 1 100 ? 10.109 10.711 -2.029 1 98.69 100 LEU A O 1
ATOM 779 N N . MET A 1 101 ? 8.695 10.375 -0.312 1 98.75 101 MET A N 1
ATOM 780 C CA . MET A 1 101 ? 9.641 10.914 0.663 1 98.75 101 MET A CA 1
ATOM 781 C C . MET A 1 101 ? 10.922 10.094 0.688 1 98.75 101 MET A C 1
ATOM 783 O O . MET A 1 101 ? 12.023 10.656 0.727 1 98.75 101 MET A O 1
ATOM 787 N N . TRP A 1 102 ? 10.75 8.781 0.694 1 98.31 102 TRP A N 1
ATOM 788 C CA . TRP A 1 102 ? 11.906 7.898 0.686 1 98.31 102 TRP A CA 1
ATOM 789 C C . TRP A 1 102 ? 12.789 8.164 -0.528 1 98.31 102 TRP A C 1
ATOM 791 O O . TRP A 1 102 ? 14.008 8.281 -0.403 1 98.31 102 TRP A O 1
ATOM 801 N N . ASN A 1 103 ? 12.18 8.359 -1.645 1 97.31 103 ASN A N 1
ATOM 802 C CA . ASN A 1 103 ? 12.891 8.617 -2.893 1 97.31 103 ASN A CA 1
ATOM 803 C C . ASN A 1 103 ? 13.594 9.969 -2.869 1 97.31 103 ASN A C 1
ATOM 805 O O . ASN A 1 103 ? 14.773 10.07 -3.207 1 97.31 103 ASN A O 1
ATOM 809 N N . ILE A 1 104 ? 12.906 10.977 -2.439 1 98.38 104 ILE A N 1
ATOM 810 C CA . ILE A 1 104 ? 13.445 12.328 -2.404 1 98.38 104 ILE A CA 1
ATOM 811 C C . ILE A 1 104 ? 14.688 12.367 -1.524 1 98.38 104 ILE A C 1
ATOM 813 O O . ILE A 1 104 ? 15.703 12.961 -1.898 1 98.38 104 ILE A O 1
ATOM 817 N N . LEU A 1 105 ? 14.672 11.703 -0.42 1 98.12 105 LEU A N 1
ATOM 818 C CA . LEU A 1 105 ? 15.742 11.805 0.564 1 98.12 105 LEU A CA 1
ATOM 819 C C . LEU A 1 105 ? 16.953 11 0.131 1 98.12 105 LEU A C 1
ATOM 821 O O . LEU A 1 105 ? 18.031 11.125 0.721 1 98.12 105 LEU A O 1
ATOM 825 N N . LYS A 1 106 ? 16.844 10.227 -0.939 1 95.75 106 LYS A N 1
ATOM 826 C CA . LYS A 1 106 ? 17.953 9.438 -1.451 1 95.75 106 LYS A CA 1
ATOM 827 C C . LYS A 1 106 ? 18.688 10.18 -2.574 1 95.75 106 LYS A C 1
ATOM 829 O O . LYS A 1 106 ? 19.734 9.75 -3.029 1 95.75 106 LYS A O 1
ATOM 834 N N . ILE A 1 107 ? 18.156 11.297 -3.062 1 96.19 107 ILE A N 1
ATOM 835 C CA . ILE A 1 107 ? 18.688 12.031 -4.203 1 96.19 107 ILE A CA 1
ATOM 836 C C . ILE A 1 107 ? 19.656 13.109 -3.721 1 96.19 107 ILE A C 1
ATOM 838 O O . ILE A 1 107 ? 19.438 13.727 -2.676 1 96.19 107 ILE A O 1
ATOM 842 N N . SER A 1 108 ? 20.703 13.352 -4.461 1 94.56 108 SER A N 1
ATOM 843 C CA . SER A 1 108 ? 21.719 14.336 -4.09 1 94.56 108 SER A CA 1
ATOM 844 C C . SER A 1 108 ? 21.141 15.75 -4.094 1 94.56 108 SER A C 1
ATOM 846 O O . SER A 1 108 ? 20.219 16.047 -4.852 1 94.56 108 SER A O 1
ATOM 848 N N . GLU A 1 109 ? 21.734 16.531 -3.287 1 94.12 109 GLU A N 1
ATOM 849 C CA . GLU A 1 109 ? 21.281 17.906 -3.16 1 94.12 109 GLU A CA 1
ATOM 850 C C . GLU A 1 109 ? 21.328 18.625 -4.508 1 94.12 109 GLU A C 1
ATOM 852 O O . GLU A 1 109 ? 20.422 19.406 -4.832 1 94.12 109 GLU A O 1
ATOM 857 N N . ASP A 1 110 ? 22.344 18.391 -5.25 1 96 110 ASP A N 1
ATOM 858 C CA . ASP A 1 110 ? 22.516 19.047 -6.543 1 96 110 ASP A CA 1
ATOM 859 C C . ASP A 1 110 ? 21.375 18.672 -7.492 1 96 110 ASP A C 1
ATOM 861 O O . ASP A 1 110 ? 20.797 19.531 -8.164 1 96 110 ASP A O 1
ATOM 865 N N . GLU A 1 111 ? 21.078 17.453 -7.543 1 95.44 111 GLU A N 1
ATOM 866 C CA . GLU A 1 111 ? 19.984 17 -8.414 1 95.44 111 GLU A CA 1
ATOM 867 C C . GLU A 1 111 ? 18.641 17.531 -7.938 1 95.44 111 GLU A C 1
ATOM 869 O O . GLU A 1 111 ? 17.797 17.922 -8.75 1 95.44 111 GLU A O 1
ATOM 874 N N . LEU A 1 112 ? 18.438 17.594 -6.629 1 97.62 112 LEU A N 1
ATOM 875 C CA . LEU A 1 112 ? 17.203 18.125 -6.07 1 97.62 112 LEU A CA 1
ATOM 876 C C . LEU A 1 112 ? 17.031 19.609 -6.426 1 97.62 112 LEU A C 1
ATOM 878 O O . LEU A 1 112 ? 15.93 20.047 -6.758 1 97.62 112 LEU A O 1
ATOM 882 N N . ARG A 1 113 ? 18.141 20.328 -6.32 1 97.12 113 ARG A N 1
ATOM 883 C CA . ARG A 1 113 ? 18.094 21.75 -6.668 1 97.12 113 ARG A CA 1
ATOM 884 C C . ARG A 1 113 ? 17.672 21.938 -8.117 1 97.12 113 ARG A C 1
ATOM 886 O O . ARG A 1 113 ? 16.875 22.844 -8.43 1 97.12 113 ARG A O 1
ATOM 893 N N . LEU A 1 114 ? 18.156 21.062 -8.977 1 96.38 114 LEU A N 1
ATOM 894 C CA . LEU A 1 114 ? 17.812 21.141 -10.391 1 96.38 114 LEU A CA 1
ATOM 895 C C . LEU A 1 114 ? 16.359 20.734 -10.602 1 96.38 114 LEU A C 1
ATOM 897 O O . LEU A 1 114 ? 15.609 21.438 -11.289 1 96.38 114 LEU A O 1
ATOM 901 N N . LEU A 1 115 ? 15.883 19.688 -10.008 1 96.56 115 LEU A N 1
ATOM 902 C CA . LEU A 1 115 ? 14.562 19.125 -10.242 1 96.56 115 LEU A CA 1
ATOM 903 C C . LEU A 1 115 ? 13.477 20.031 -9.688 1 96.56 115 LEU A C 1
ATOM 905 O O . LEU A 1 115 ? 12.406 20.172 -10.289 1 96.56 115 LEU A O 1
ATOM 909 N N . PHE A 1 116 ? 13.805 20.688 -8.523 1 97.62 116 PHE A N 1
ATOM 910 C CA . PHE A 1 116 ? 12.82 21.562 -7.891 1 97.62 116 PHE A CA 1
ATOM 911 C C . PHE A 1 116 ? 13.102 23.016 -8.211 1 97.62 116 PHE A C 1
ATOM 913 O O . PHE A 1 116 ? 12.562 23.922 -7.559 1 97.62 116 PHE A O 1
ATOM 920 N N . ARG A 1 117 ? 13.898 23.312 -9.227 1 96.25 117 ARG A N 1
ATOM 921 C CA . ARG A 1 117 ? 14.141 24.609 -9.852 1 96.25 117 ARG A CA 1
ATOM 922 C C . ARG A 1 117 ? 14.547 25.656 -8.805 1 96.25 117 ARG A C 1
ATOM 924 O O . ARG A 1 117 ? 14.047 26.781 -8.82 1 96.25 117 ARG A O 1
ATOM 931 N N . GLY A 1 118 ? 15.211 25.125 -7.758 1 95.44 118 GLY A N 1
ATOM 932 C CA . GLY A 1 118 ? 15.789 26.031 -6.777 1 95.44 118 GLY A CA 1
ATOM 933 C C . GLY A 1 118 ? 14.805 26.438 -5.691 1 95.44 118 GLY A C 1
ATOM 934 O O . GLY A 1 118 ? 14.93 27.516 -5.109 1 95.44 118 GLY A O 1
ATOM 935 N N . ASP A 1 119 ? 13.773 25.719 -5.41 1 97.06 119 ASP A N 1
ATOM 936 C CA . ASP A 1 119 ? 12.859 26 -4.305 1 97.06 119 ASP A CA 1
ATOM 937 C C . ASP A 1 119 ? 13.602 25.984 -2.969 1 97.06 119 ASP A C 1
ATOM 939 O O . ASP A 1 119 ? 13.797 24.922 -2.367 1 97.06 119 ASP A O 1
ATOM 943 N N . ASN A 1 120 ? 13.883 27.156 -2.447 1 95.19 120 ASN A N 1
ATOM 944 C CA . ASN A 1 120 ? 14.75 27.297 -1.284 1 95.19 120 ASN A CA 1
ATOM 945 C C . ASN A 1 120 ? 14.102 26.734 -0.027 1 95.19 120 ASN A C 1
ATOM 947 O O . ASN A 1 120 ? 14.789 26.188 0.837 1 95.19 120 ASN A O 1
ATOM 951 N N . GLU A 1 121 ? 12.867 26.906 0.082 1 95.69 121 GLU A N 1
ATOM 952 C CA . GLU A 1 121 ? 12.164 26.375 1.252 1 95.69 121 GLU A CA 1
ATOM 953 C C . GLU A 1 121 ? 12.211 24.844 1.287 1 95.69 121 GLU A C 1
ATOM 955 O O . GLU A 1 121 ? 12.508 24.25 2.326 1 95.69 121 GLU A O 1
ATOM 960 N N . LEU A 1 122 ? 11.938 24.234 0.171 1 97.88 122 LEU A N 1
ATOM 961 C CA . LEU A 1 122 ? 11.969 22.781 0.071 1 97.88 122 LEU A CA 1
ATOM 962 C C . LEU A 1 122 ? 13.367 22.25 0.347 1 97.88 122 LEU A C 1
ATOM 964 O O . LEU A 1 122 ? 13.539 21.297 1.112 1 97.88 122 LEU A O 1
ATOM 968 N N . LEU A 1 123 ? 14.352 22.906 -0.2 1 97.62 123 LEU A N 1
ATOM 969 C CA . LEU A 1 123 ? 15.742 22.5 -0.007 1 97.62 123 LEU A CA 1
ATOM 970 C C . LEU A 1 123 ? 16.156 22.672 1.447 1 97.62 123 LEU A C 1
ATOM 972 O O . LEU A 1 123 ? 16.953 21.875 1.97 1 97.62 123 LEU A O 1
ATOM 976 N N . ALA A 1 124 ? 15.625 23.688 2.07 1 97.38 124 ALA A N 1
ATOM 977 C CA . ALA A 1 124 ? 15.922 23.891 3.484 1 97.38 124 ALA A CA 1
ATOM 978 C C . ALA A 1 124 ? 15.391 22.75 4.336 1 97.38 124 ALA A C 1
ATOM 980 O O . ALA A 1 124 ? 16.062 22.281 5.262 1 97.38 124 ALA A O 1
ATOM 981 N N . PHE A 1 125 ? 14.188 22.281 4.012 1 97.38 125 PHE A N 1
ATOM 982 C CA . PHE A 1 125 ? 13.633 21.125 4.711 1 97.38 125 PHE A CA 1
ATOM 983 C C . PHE A 1 125 ? 14.547 19.922 4.57 1 97.38 125 PHE A C 1
ATOM 985 O O . PHE A 1 125 ? 14.836 19.234 5.555 1 97.38 125 PHE A O 1
ATOM 992 N N . ILE A 1 126 ? 14.992 19.672 3.412 1 98 126 ILE A N 1
ATOM 993 C CA . ILE A 1 126 ? 15.812 18.5 3.123 1 98 126 ILE A CA 1
ATOM 994 C C . ILE A 1 126 ? 17.141 18.594 3.869 1 98 126 ILE A C 1
ATOM 996 O O . ILE A 1 126 ? 17.594 17.625 4.465 1 98 126 ILE A O 1
ATOM 1000 N N . ASN A 1 127 ? 17.719 19.812 3.861 1 97.75 127 ASN A N 1
ATOM 1001 C CA . ASN A 1 127 ? 18.953 20.016 4.586 1 97.75 127 ASN A CA 1
ATOM 1002 C C . ASN A 1 127 ? 18.781 19.781 6.082 1 97.75 127 ASN A C 1
ATOM 1004 O O . ASN A 1 127 ? 19.625 19.156 6.723 1 97.75 127 ASN A O 1
ATOM 1008 N N . GLU A 1 128 ? 17.734 20.297 6.598 1 98.19 128 GLU A N 1
ATOM 1009 C CA . GLU A 1 128 ? 17.453 20.094 8.016 1 98.19 128 GLU A CA 1
ATOM 1010 C C . GLU A 1 128 ? 17.25 18.625 8.344 1 98.19 128 GLU A C 1
ATOM 1012 O O . GLU A 1 128 ? 17.688 18.141 9.391 1 98.19 128 GLU A O 1
ATOM 1017 N N . ILE A 1 129 ? 16.625 17.906 7.461 1 98.56 129 ILE A N 1
ATOM 1018 C CA . ILE A 1 129 ? 16.406 16.484 7.652 1 98.56 129 ILE A CA 1
ATOM 1019 C C . ILE A 1 129 ? 17.734 15.75 7.676 1 98.56 129 ILE A C 1
ATOM 1021 O O . ILE A 1 129 ? 17.969 14.906 8.555 1 98.56 129 ILE A O 1
ATOM 1025 N N . HIS A 1 130 ? 18.594 16.109 6.75 1 97.94 130 HIS A N 1
ATOM 1026 C CA . HIS A 1 130 ? 19.891 15.445 6.707 1 97.94 130 HIS A CA 1
ATOM 1027 C C . HIS A 1 130 ? 20.703 15.727 7.977 1 97.94 130 HIS A C 1
ATOM 1029 O O . HIS A 1 130 ? 21.359 14.828 8.508 1 97.94 130 HIS A O 1
ATOM 1035 N N . GLU A 1 131 ? 20.625 16.969 8.422 1 97.88 131 GLU A N 1
ATOM 1036 C CA . GLU A 1 131 ? 21.281 17.297 9.688 1 97.88 131 GLU A CA 1
ATOM 1037 C C . GLU A 1 131 ? 20.688 16.484 10.844 1 97.88 131 GLU A C 1
ATOM 1039 O O . GLU A 1 131 ? 21.422 15.992 11.695 1 97.88 131 GLU A O 1
ATOM 1044 N N . GLY A 1 132 ? 19.375 16.391 10.875 1 98 132 GLY A N 1
ATOM 1045 C CA . GLY A 1 132 ? 18.703 15.617 11.906 1 98 132 GLY A CA 1
ATOM 1046 C C . GLY A 1 132 ? 19.078 14.141 11.867 1 98 132 GLY A C 1
ATOM 1047 O O . GLY A 1 132 ? 19.234 13.508 12.914 1 98 132 GLY A O 1
ATOM 1048 N N . LEU A 1 133 ? 19.172 13.57 10.68 1 98.12 133 LEU A N 1
ATOM 1049 C CA . LEU A 1 133 ? 19.562 12.172 10.516 1 98.12 133 LEU A CA 1
ATOM 1050 C C . LEU A 1 133 ? 20.953 11.93 11.078 1 98.12 133 LEU A C 1
ATOM 1052 O O . LEU A 1 133 ? 21.188 10.953 11.797 1 98.12 133 LEU A O 1
ATOM 1056 N N . LEU A 1 134 ? 21.844 12.828 10.75 1 97.44 134 LEU A N 1
ATOM 1057 C CA . LEU A 1 134 ? 23.219 12.727 11.25 1 97.44 134 LEU A CA 1
ATOM 1058 C C . LEU A 1 134 ? 23.25 12.812 12.766 1 97.44 134 LEU A C 1
ATOM 1060 O O . LEU A 1 134 ? 23.906 12.008 13.43 1 97.44 134 LEU A O 1
ATOM 1064 N N . LYS A 1 135 ? 22.547 13.742 13.289 1 97.06 135 LYS A N 1
ATOM 1065 C CA . LYS A 1 135 ? 22.5 13.969 14.734 1 97.06 135 LYS A CA 1
ATOM 1066 C C . LYS A 1 135 ? 21.969 12.742 15.469 1 97.06 135 LYS A C 1
ATOM 1068 O O . LYS A 1 135 ? 22.453 12.406 16.547 1 97.06 135 LYS A O 1
ATOM 1073 N N . ASN A 1 136 ? 21.031 12.07 14.914 1 96.62 136 ASN A N 1
ATOM 1074 C CA . ASN A 1 136 ? 20.375 10.938 15.562 1 96.62 136 ASN A CA 1
ATOM 1075 C C . ASN A 1 136 ? 21 9.617 15.141 1 96.62 136 ASN A C 1
ATOM 1077 O O . ASN A 1 136 ? 20.547 8.547 15.562 1 96.62 136 ASN A O 1
ATOM 1081 N N . LYS A 1 137 ? 22.016 9.609 14.25 1 96.69 137 LYS A N 1
ATOM 1082 C CA . LYS A 1 137 ? 22.734 8.438 13.758 1 96.69 137 LYS A CA 1
ATOM 1083 C C . LYS A 1 137 ? 21.781 7.445 13.094 1 96.69 137 LYS A C 1
ATOM 1085 O O . LYS A 1 137 ? 21.812 6.25 13.398 1 96.69 137 LYS A O 1
ATOM 1090 N N . ILE A 1 138 ? 20.938 8.016 12.312 1 97.06 138 ILE A N 1
ATOM 1091 C CA . ILE A 1 138 ? 19.969 7.238 11.555 1 97.06 138 ILE A CA 1
ATOM 1092 C C . ILE A 1 138 ? 20.234 7.398 10.055 1 97.06 138 ILE A C 1
ATOM 1094 O O . ILE A 1 138 ? 20.469 8.508 9.578 1 97.06 138 ILE A O 1
ATOM 1098 N N . SER A 1 139 ? 20.25 6.289 9.32 1 97.38 139 SER A N 1
ATOM 1099 C CA . SER A 1 139 ? 20.359 6.379 7.867 1 97.38 139 SER A CA 1
ATOM 1100 C C . SER A 1 139 ? 19 6.66 7.227 1 97.38 139 SER A C 1
ATOM 1102 O O . SER A 1 139 ? 17.953 6.449 7.848 1 97.38 139 SER A O 1
ATOM 1104 N N . VAL A 1 140 ? 19 7.129 6.004 1 96.88 140 VAL A N 1
ATOM 1105 C CA . VAL A 1 140 ? 17.766 7.379 5.285 1 96.88 140 VAL A CA 1
ATOM 1106 C C . VAL A 1 140 ? 16.938 6.094 5.211 1 96.88 140 VAL A C 1
ATOM 1108 O O . VAL A 1 140 ? 15.734 6.102 5.488 1 96.88 140 VAL A O 1
ATOM 1111 N N . ASP A 1 141 ? 17.531 5.004 4.875 1 95.75 141 ASP A N 1
ATOM 1112 C CA . ASP A 1 141 ? 16.812 3.74 4.742 1 95.75 141 ASP A CA 1
ATOM 1113 C C . ASP A 1 141 ? 16.203 3.307 6.078 1 95.75 141 ASP A C 1
ATOM 1115 O O . ASP A 1 141 ? 15.039 2.914 6.141 1 95.75 141 ASP A O 1
ATOM 1119 N N . SER A 1 142 ? 16.953 3.41 7.129 1 95.88 142 SER A N 1
ATOM 1120 C CA . SER A 1 142 ? 16.484 2.99 8.445 1 95.88 142 SER A CA 1
ATOM 1121 C C . SER A 1 142 ? 15.266 3.807 8.883 1 95.88 142 SER A C 1
ATOM 1123 O O . SER A 1 142 ? 14.406 3.309 9.609 1 95.88 142 SER A O 1
ATOM 1125 N N . LEU A 1 143 ? 15.203 5.016 8.43 1 97 143 LEU A N 1
ATOM 1126 C CA . LEU A 1 143 ? 14.086 5.902 8.719 1 97 143 LEU A CA 1
ATOM 1127 C C . LEU A 1 143 ? 12.773 5.301 8.227 1 97 143 LEU A C 1
ATOM 1129 O O . LEU A 1 143 ? 11.719 5.504 8.836 1 97 143 LEU A O 1
ATOM 1133 N N . PHE A 1 144 ? 12.844 4.5 7.172 1 97.12 144 PHE A N 1
ATOM 1134 C CA . PHE A 1 144 ? 11.641 4.02 6.492 1 97.12 144 PHE A CA 1
ATOM 1135 C C . PHE A 1 144 ? 11.461 2.521 6.707 1 97.12 144 PHE A C 1
ATOM 1137 O O . PHE A 1 144 ? 10.523 1.922 6.176 1 97.12 144 PHE A O 1
ATOM 1144 N N . GLU A 1 145 ? 12.273 1.904 7.469 1 92.38 145 GLU A N 1
ATOM 1145 C CA . GLU A 1 145 ? 12.289 0.447 7.555 1 92.38 145 GLU A CA 1
ATOM 1146 C C . GLU A 1 145 ? 11.508 -0.047 8.773 1 92.38 145 GLU A C 1
ATOM 1148 O O . GLU A 1 145 ? 11.891 -1.04 9.398 1 92.38 145 GLU A O 1
ATOM 1153 N N . GLY A 1 146 ? 10.461 0.778 9.211 1 85.75 146 GLY A N 1
ATOM 1154 C CA . GLY A 1 146 ? 9.438 0.173 10.055 1 85.75 146 GLY A CA 1
ATOM 1155 C C . GLY A 1 146 ? 9.516 0.625 11.5 1 85.75 146 GLY A C 1
ATOM 1156 O O . GLY A 1 146 ? 8.922 -0.002 12.383 1 85.75 146 GLY A O 1
ATOM 1157 N N . LYS A 1 147 ? 10.156 1.661 11.766 1 90.88 147 LYS A N 1
ATOM 1158 C CA . LYS A 1 147 ? 10.242 2.113 13.156 1 90.88 147 LYS A CA 1
ATOM 1159 C C . LYS A 1 147 ? 9.688 3.525 13.305 1 90.88 147 LYS A C 1
ATOM 1161 O O . LYS A 1 147 ? 9.023 3.832 14.305 1 90.88 147 LYS A O 1
ATOM 1166 N N . TYR A 1 148 ? 9.938 4.324 12.328 1 97.31 148 TYR A N 1
ATOM 1167 C CA . TYR A 1 148 ? 9.719 5.75 12.555 1 97.31 148 TYR A CA 1
ATOM 1168 C C . TYR A 1 148 ? 8.586 6.273 11.68 1 97.31 148 TYR A C 1
ATOM 1170 O O . TYR A 1 148 ? 7.922 7.25 12.039 1 97.31 148 TYR A O 1
ATOM 1178 N N . ILE A 1 149 ? 8.461 5.691 10.516 1 98.44 149 ILE A N 1
ATOM 1179 C CA . ILE A 1 149 ? 7.48 6.172 9.547 1 98.44 149 ILE A CA 1
ATOM 1180 C C . ILE A 1 149 ? 6.617 5.008 9.07 1 98.44 149 ILE A C 1
ATOM 1182 O O . ILE A 1 149 ? 7.133 3.934 8.742 1 98.44 149 ILE A O 1
ATOM 1186 N N . THR A 1 150 ? 5.332 5.172 9.07 1 98.31 150 THR A N 1
ATOM 1187 C CA . THR A 1 150 ? 4.41 4.168 8.555 1 98.31 150 THR A CA 1
ATOM 1188 C C . THR A 1 150 ? 3.24 4.836 7.832 1 98.31 150 THR A C 1
ATOM 1190 O O . THR A 1 150 ? 3.246 6.047 7.613 1 98.31 150 THR A O 1
ATOM 1193 N N . THR A 1 151 ? 2.312 4.02 7.352 1 98.69 151 THR A N 1
ATOM 1194 C CA . THR A 1 151 ? 1.169 4.527 6.602 1 98.69 151 THR A CA 1
ATOM 1195 C C . THR A 1 151 ? -0.14 4.105 7.266 1 98.69 151 THR A C 1
ATOM 1197 O O . THR A 1 151 ? -0.187 3.1 7.977 1 98.69 151 THR A O 1
ATOM 1200 N N . GLU A 1 152 ? -1.102 4.879 7.25 1 98.38 152 GLU A N 1
ATOM 1201 C CA . GLU A 1 152 ? -2.516 4.57 7.438 1 98.38 152 GLU A CA 1
ATOM 1202 C C . GLU A 1 152 ? -3.285 4.688 6.125 1 98.38 152 GLU A C 1
ATOM 1204 O O . GLU A 1 152 ? -3.367 5.77 5.543 1 98.38 152 GLU A O 1
ATOM 1209 N N . GLU A 1 153 ? -3.881 3.584 5.605 1 98.06 153 GLU A N 1
ATOM 1210 C CA . GLU A 1 153 ? -4.273 3.557 4.199 1 98.06 153 GLU A CA 1
ATOM 1211 C C . GLU A 1 153 ? -5.777 3.361 4.051 1 98.06 153 GLU A C 1
ATOM 1213 O O . GLU A 1 153 ? -6.246 2.857 3.029 1 98.06 153 GLU A O 1
ATOM 1218 N N . PHE A 1 154 ? -6.598 3.855 5.016 1 96.81 154 PHE A N 1
ATOM 1219 C CA . PHE A 1 154 ? -8.031 3.594 4.965 1 96.81 154 PHE A CA 1
ATOM 1220 C C . PHE A 1 154 ? -8.828 4.891 5.094 1 96.81 154 PHE A C 1
ATOM 1222 O O . PHE A 1 154 ? -10.023 4.918 4.82 1 96.81 154 PHE A O 1
ATOM 1229 N N . ALA A 1 155 ? -8.219 6.004 5.48 1 97.5 155 ALA A N 1
ATOM 1230 C CA . ALA A 1 155 ? -8.914 7.266 5.738 1 97.5 155 ALA A CA 1
ATOM 1231 C C . ALA A 1 155 ? -9.531 7.824 4.461 1 97.5 155 ALA A C 1
ATOM 1233 O O . ALA A 1 155 ? -8.852 7.926 3.434 1 97.5 155 ALA A O 1
ATOM 1234 N N . LEU A 1 156 ? -10.773 8.156 4.582 1 97.19 156 LEU A N 1
ATOM 1235 C CA . LEU A 1 156 ? -11.5 8.641 3.412 1 97.19 156 LEU A CA 1
ATOM 1236 C C . LEU A 1 156 ? -11.922 10.094 3.598 1 97.19 156 LEU A C 1
ATOM 1238 O O . LEU A 1 156 ? -12.5 10.695 2.689 1 97.19 156 LEU A O 1
ATOM 1242 N N . ASP A 1 157 ? -11.703 10.68 4.75 1 95.94 157 ASP A N 1
ATOM 1243 C CA . ASP A 1 157 ? -11.867 12.102 5.035 1 95.94 157 ASP A CA 1
ATOM 1244 C C . ASP A 1 157 ? -10.969 12.539 6.191 1 95.94 157 ASP A C 1
ATOM 1246 O O . ASP A 1 157 ? -10.148 11.758 6.672 1 95.94 157 ASP A O 1
ATOM 1250 N N . SER A 1 158 ? -11.133 13.836 6.574 1 97.19 158 SER A N 1
ATOM 1251 C CA . SER A 1 158 ? -10.242 14.398 7.586 1 97.19 158 SER A CA 1
ATOM 1252 C C . SER A 1 158 ? -10.5 13.781 8.953 1 97.19 158 SER A C 1
ATOM 1254 O O . SER A 1 158 ? -9.57 13.602 9.742 1 97.19 158 SER A O 1
ATOM 1256 N N . PHE A 1 159 ? -11.719 13.445 9.266 1 95.94 159 PHE A N 1
ATOM 1257 C CA . PHE A 1 159 ? -12.008 12.789 10.531 1 95.94 159 PHE A CA 1
ATOM 1258 C C . PHE A 1 159 ? -11.352 11.414 10.594 1 95.94 159 PHE A C 1
ATOM 1260 O O . PHE A 1 159 ? -10.695 11.078 11.586 1 95.94 159 PHE A O 1
ATOM 1267 N N . ASP A 1 160 ? -11.516 10.633 9.492 1 95.75 160 ASP A N 1
ATOM 1268 C CA . ASP A 1 160 ? -10.859 9.336 9.391 1 95.75 160 ASP A CA 1
ATOM 1269 C C . ASP A 1 160 ? -9.352 9.469 9.562 1 95.75 160 ASP A C 1
ATOM 1271 O O . ASP A 1 160 ? -8.727 8.648 10.234 1 95.75 160 ASP A O 1
ATOM 1275 N N . ASN A 1 161 ? -8.789 10.477 8.898 1 98.12 161 ASN A N 1
ATOM 1276 C CA . ASN A 1 161 ? -7.344 10.672 9 1 98.12 161 ASN A CA 1
ATOM 1277 C C . ASN A 1 161 ? -6.891 10.719 10.461 1 98.12 161 ASN A C 1
ATOM 1279 O O . ASN A 1 161 ? -5.922 10.062 10.836 1 98.12 161 ASN A O 1
ATOM 1283 N N . LEU A 1 162 ? -7.598 11.484 11.211 1 97.56 162 LEU A N 1
ATOM 1284 C CA . LEU A 1 162 ? -7.203 11.656 12.609 1 97.56 162 LEU A CA 1
ATOM 1285 C C . LEU A 1 162 ? -7.445 10.383 13.398 1 97.56 162 LEU A C 1
ATOM 1287 O O . LEU A 1 162 ? -6.52 9.844 14.016 1 97.56 162 LEU A O 1
ATOM 1291 N N . LEU A 1 163 ? -8.633 9.891 13.352 1 95.62 163 LEU A N 1
ATOM 1292 C CA . LEU A 1 163 ? -9.008 8.734 14.156 1 95.62 163 LEU A CA 1
ATOM 1293 C C . LEU A 1 163 ? -8.18 7.512 13.781 1 95.62 163 LEU A C 1
ATOM 1295 O O . LEU A 1 163 ? -7.613 6.848 14.648 1 95.62 163 LEU A O 1
ATOM 1299 N N . TYR A 1 164 ? -8.125 7.227 12.492 1 96.25 164 TYR A N 1
ATOM 1300 C CA . TYR A 1 164 ? -7.438 6.023 12.039 1 96.25 164 TYR A CA 1
ATOM 1301 C C . TYR A 1 164 ? -5.941 6.117 12.297 1 96.25 164 TYR A C 1
ATOM 1303 O O . TYR A 1 164 ? -5.285 5.105 12.562 1 96.25 164 TYR A O 1
ATOM 1311 N N . SER A 1 165 ? -5.398 7.297 12.234 1 97.88 165 SER A N 1
ATOM 1312 C CA . SER A 1 165 ? -3.979 7.445 12.539 1 97.88 165 SER A CA 1
ATOM 1313 C C . SER A 1 165 ? -3.693 7.125 14.008 1 97.88 165 SER A C 1
ATOM 1315 O O . SER A 1 165 ? -2.652 6.551 14.328 1 97.88 165 SER A O 1
ATOM 1317 N N . ILE A 1 166 ? -4.57 7.504 14.906 1 96.31 166 ILE A N 1
ATOM 1318 C CA . ILE A 1 166 ? -4.406 7.191 16.328 1 96.31 166 ILE A CA 1
ATOM 1319 C C . ILE A 1 166 ? -4.398 5.676 16.516 1 96.31 166 ILE A C 1
ATOM 1321 O O . ILE A 1 166 ? -3.533 5.141 17.219 1 96.31 166 ILE A O 1
ATOM 1325 N N . TYR A 1 167 ? -5.277 5.039 15.875 1 95.06 167 TYR A N 1
ATOM 1326 C CA . TYR A 1 167 ? -5.363 3.59 16.031 1 95.06 167 TYR A CA 1
ATOM 1327 C C . TYR A 1 167 ? -4.207 2.898 15.312 1 95.06 167 TYR A C 1
ATOM 1329 O O . TYR A 1 167 ? -3.711 1.868 15.781 1 95.06 167 TYR A O 1
ATOM 1337 N N . ARG A 1 168 ? -3.805 3.402 14.164 1 96.44 168 ARG A N 1
ATOM 1338 C CA . ARG A 1 168 ? -2.623 2.875 13.484 1 96.44 168 ARG A CA 1
ATOM 1339 C C . ARG A 1 168 ? -1.381 3.023 14.359 1 96.44 168 ARG A C 1
ATOM 1341 O O . ARG A 1 168 ? -0.54 2.123 14.406 1 96.44 168 ARG A O 1
ATOM 1348 N N . PHE A 1 169 ? -1.293 4.184 15.016 1 96.44 169 PHE A N 1
ATOM 1349 C CA . PHE A 1 169 ? -0.195 4.422 15.953 1 96.44 169 PHE A CA 1
ATOM 1350 C C . PHE A 1 169 ? -0.153 3.34 17.016 1 96.44 169 PHE A C 1
ATOM 1352 O O . PHE A 1 169 ? 0.9 2.75 17.281 1 96.44 169 PHE A O 1
ATOM 1359 N N . LYS A 1 170 ? -1.29 3.004 17.609 1 94.19 170 LYS A N 1
ATOM 1360 C CA . LYS A 1 170 ? -1.403 1.962 18.625 1 94.19 170 LYS A CA 1
ATOM 1361 C C . LYS A 1 170 ? -1.024 0.597 18.062 1 94.19 170 LYS A C 1
ATOM 1363 O O . LYS A 1 170 ? -0.309 -0.172 18.703 1 94.19 170 LYS A O 1
ATOM 1368 N N . GLN A 1 171 ? -1.485 0.348 16.922 1 92.69 171 GLN A N 1
ATOM 1369 C CA . GLN A 1 171 ? -1.175 -0.923 16.281 1 92.69 171 GLN A CA 1
ATOM 1370 C C . GLN A 1 171 ? 0.322 -1.051 16 1 92.69 171 GLN A C 1
ATOM 1372 O O . GLN A 1 171 ? 0.89 -2.137 16.125 1 92.69 171 GLN A O 1
ATOM 1377 N N . PHE A 1 172 ? 0.949 0.037 15.68 1 93.5 172 PHE A N 1
ATOM 1378 C CA . PHE A 1 172 ? 2.332 0.07 15.211 1 93.5 172 PHE A CA 1
ATOM 1379 C C . PHE A 1 172 ? 3.297 0.026 16.391 1 93.5 172 PHE A C 1
ATOM 1381 O O . PHE A 1 172 ? 4.266 -0.737 16.375 1 93.5 172 PHE A O 1
ATOM 1388 N N . ILE A 1 173 ? 2.959 0.757 17.422 1 91.25 173 ILE A N 1
ATOM 1389 C CA . ILE A 1 173 ? 3.965 0.879 18.469 1 91.25 173 ILE A CA 1
ATOM 1390 C C . ILE A 1 173 ? 3.428 0.288 19.766 1 91.25 173 ILE A C 1
ATOM 1392 O O . ILE A 1 173 ? 4.188 0.062 20.719 1 91.25 173 ILE A O 1
ATOM 1396 N N . GLY A 1 174 ? 2.1 0.073 19.891 1 90.31 174 GLY A N 1
ATOM 1397 C CA . GLY A 1 174 ? 1.574 -0.655 21.047 1 90.31 174 GLY A CA 1
ATOM 1398 C C . GLY A 1 174 ? 0.894 0.241 22.062 1 90.31 174 GLY A C 1
ATOM 1399 O O . GLY A 1 174 ? 0.282 -0.245 23.016 1 90.31 174 GLY A O 1
ATOM 1400 N N . TYR A 1 175 ? 1.008 1.629 21.844 1 91.5 175 TYR A N 1
ATOM 1401 C CA . TYR A 1 175 ? 0.411 2.588 22.766 1 91.5 175 TYR A CA 1
ATOM 1402 C C . TYR A 1 175 ? -0.314 3.695 22.016 1 91.5 175 TYR A C 1
ATOM 1404 O O . TYR A 1 175 ? -0.036 3.936 20.844 1 91.5 175 TYR A O 1
ATOM 1412 N N . PHE A 1 176 ? -1.258 4.344 22.688 1 93.5 176 PHE A N 1
ATOM 1413 C CA . PHE A 1 176 ? -1.898 5.512 22.094 1 93.5 176 PHE A CA 1
ATOM 1414 C C . PHE A 1 176 ? -1.019 6.746 22.25 1 93.5 176 PHE A C 1
ATOM 1416 O O . PHE A 1 176 ? -0.223 6.836 23.188 1 93.5 176 PHE A O 1
ATOM 1423 N N . PRO A 1 177 ? -1.115 7.672 21.406 1 96.06 177 PRO A N 1
ATOM 1424 C CA . PRO A 1 177 ? -0.288 8.875 21.5 1 96.06 177 PRO A CA 1
ATOM 1425 C C . PRO A 1 177 ? -0.748 9.812 22.609 1 96.06 177 PRO A C 1
ATOM 1427 O O . PRO A 1 177 ? -1.949 9.945 22.859 1 96.06 177 PRO A O 1
ATOM 1430 N N . SER A 1 178 ? 0.267 10.477 23.219 1 94.62 178 SER A N 1
ATOM 1431 C CA . SER A 1 178 ? 0.016 11.531 24.203 1 94.62 178 SER A CA 1
ATOM 1432 C C . SER A 1 178 ? -0.151 12.883 23.516 1 94.62 178 SER A C 1
ATOM 1434 O O . SER A 1 178 ? -0.879 13.742 24.016 1 94.62 178 SER A O 1
ATOM 1436 N N . TYR A 1 179 ? 0.587 13.047 22.453 1 96.5 179 TYR A N 1
ATOM 1437 C CA . TYR A 1 179 ? 0.584 14.281 21.672 1 96.5 179 TYR A CA 1
ATOM 1438 C C . TYR A 1 179 ? 0.375 13.977 20.188 1 96.5 179 TYR A C 1
ATOM 1440 O O . TYR A 1 179 ? 0.783 12.922 19.703 1 96.5 179 TYR A O 1
ATOM 1448 N N . ILE A 1 180 ? -0.287 14.906 19.578 1 98.19 180 ILE A N 1
ATOM 1449 C CA . ILE A 1 180 ? -0.477 14.781 18.141 1 98.19 180 ILE A CA 1
ATOM 1450 C C . ILE A 1 180 ? -0.003 16.047 17.453 1 98.19 180 ILE A C 1
ATOM 1452 O O . ILE A 1 180 ? -0.346 17.156 17.859 1 98.19 180 ILE A O 1
ATOM 1456 N N . THR A 1 181 ? 0.846 15.906 16.5 1 98.75 181 THR A N 1
ATOM 1457 C CA . THR A 1 181 ? 1.18 16.969 15.562 1 98.75 181 THR A CA 1
ATOM 1458 C C . THR A 1 181 ? 0.596 16.688 14.18 1 98.75 181 THR A C 1
ATOM 1460 O O . THR A 1 181 ? 0.782 15.602 13.633 1 98.75 181 THR A O 1
ATOM 1463 N N . ILE A 1 182 ? -0.143 17.609 13.688 1 98.88 182 ILE A N 1
ATOM 1464 C CA . ILE A 1 182 ? -0.69 17.5 12.336 1 98.88 182 ILE A CA 1
ATOM 1465 C C . ILE A 1 182 ? 0.044 18.453 11.398 1 98.88 182 ILE A C 1
ATOM 1467 O O . ILE A 1 182 ? 0.217 19.625 11.711 1 98.88 182 ILE A O 1
ATOM 1471 N N . VAL A 1 183 ? 0.545 17.953 10.305 1 98.94 183 VAL A N 1
ATOM 1472 C CA . VAL A 1 183 ? 1.153 18.766 9.266 1 98.94 183 VAL A CA 1
ATOM 1473 C C . VAL A 1 183 ? 0.256 18.781 8.023 1 98.94 183 VAL A C 1
ATOM 1475 O O . VAL A 1 183 ? 0.05 17.75 7.387 1 98.94 183 VAL A O 1
ATOM 1478 N N . GLY A 1 184 ? -0.266 19.906 7.676 1 98.69 184 GLY A N 1
ATOM 1479 C CA . GLY A 1 184 ? -1.201 19.984 6.562 1 98.69 184 GLY A CA 1
ATOM 1480 C C . GLY A 1 184 ? -1.49 21.406 6.121 1 98.69 184 GLY A C 1
ATOM 1481 O O . GLY A 1 184 ? -0.71 22.312 6.398 1 98.69 184 GLY A O 1
ATOM 1482 N N . PHE A 1 185 ? -2.527 21.547 5.348 1 98.06 185 PHE A N 1
ATOM 1483 C CA . PHE A 1 185 ? -2.959 22.875 4.898 1 98.06 185 PHE A CA 1
ATOM 1484 C C . PHE A 1 185 ? -3.531 23.672 6.059 1 98.06 185 PHE A C 1
ATOM 1486 O O . PHE A 1 185 ? -4.422 23.203 6.766 1 98.06 185 PHE A O 1
ATOM 1493 N N . GLY A 1 186 ? -3.084 24.859 6.188 1 97.12 186 GLY A N 1
ATOM 1494 C CA . GLY A 1 186 ? -3.439 25.703 7.316 1 97.12 186 GLY A CA 1
ATOM 1495 C C . GLY A 1 186 ? -4.922 26.016 7.387 1 97.12 186 GLY A C 1
ATOM 1496 O O . GLY A 1 186 ? -5.492 26.109 8.477 1 97.12 186 GLY A O 1
ATOM 1497 N N . PHE A 1 187 ? -5.527 26.172 6.27 1 94.62 187 PHE A N 1
ATOM 1498 C CA . PHE A 1 187 ? -6.938 26.547 6.238 1 94.62 187 PHE A CA 1
ATOM 1499 C C . PHE A 1 187 ? -7.809 25.422 6.773 1 94.62 187 PHE A C 1
ATOM 1501 O O . PHE A 1 187 ? -9.008 25.594 6.988 1 94.62 187 PHE A O 1
ATOM 1508 N N . LYS A 1 188 ? -7.215 24.25 7.023 1 96.25 188 LYS A N 1
ATOM 1509 C CA . LYS A 1 188 ? -7.969 23.109 7.547 1 96.25 188 LYS A CA 1
ATOM 1510 C C . LYS A 1 188 ? -7.738 22.953 9.047 1 96.25 188 LYS A C 1
ATOM 1512 O O . LYS A 1 188 ? -8.336 22.078 9.68 1 96.25 188 LYS A O 1
ATOM 1517 N N . GLU A 1 189 ? -6.914 23.703 9.672 1 96.44 189 GLU A N 1
ATOM 1518 C CA . GLU A 1 189 ? -6.508 23.547 11.062 1 96.44 189 GLU A CA 1
ATOM 1519 C C . GLU A 1 189 ? -7.715 23.578 12 1 96.44 189 GLU A C 1
ATOM 1521 O O . GLU A 1 189 ? -7.84 22.734 12.883 1 96.44 189 GLU A O 1
ATOM 1526 N N . ASP A 1 190 ? -8.609 24.5 11.797 1 93.69 190 ASP A N 1
ATOM 1527 C CA . ASP A 1 190 ? -9.742 24.672 12.703 1 93.69 190 ASP A CA 1
ATOM 1528 C C . ASP A 1 190 ? -10.633 23.422 12.719 1 93.69 190 ASP A C 1
ATOM 1530 O O . ASP A 1 190 ? -11.156 23.047 13.766 1 93.69 190 ASP A O 1
ATOM 1534 N N . ARG A 1 191 ? -10.773 22.859 11.602 1 94.5 191 ARG A N 1
ATOM 1535 C CA . ARG A 1 191 ? -11.578 21.656 11.492 1 94.5 191 ARG A CA 1
ATOM 1536 C C . ARG A 1 191 ? -11.023 20.547 12.383 1 94.5 191 ARG A C 1
ATOM 1538 O O . ARG A 1 191 ? -11.781 19.875 13.086 1 94.5 191 ARG A O 1
ATOM 1545 N N . PHE A 1 192 ? -9.727 20.359 12.391 1 96.88 192 PHE A N 1
ATOM 1546 C CA . PHE A 1 192 ? -9.078 19.312 13.18 1 96.88 192 PHE A CA 1
ATOM 1547 C C . PHE A 1 192 ? -9.141 19.656 14.672 1 96.88 192 PHE A C 1
ATOM 1549 O O . PHE A 1 192 ? -9.469 18.797 15.492 1 96.88 192 PHE A O 1
ATOM 1556 N N . ARG A 1 193 ? -8.898 20.875 15.023 1 94.56 193 ARG A N 1
ATOM 1557 C CA . ARG A 1 193 ? -8.766 21.281 16.422 1 94.56 193 ARG A CA 1
ATOM 1558 C C . ARG A 1 193 ? -10.141 21.406 17.078 1 94.56 193 ARG A C 1
ATOM 1560 O O . ARG A 1 193 ? -10.352 20.906 18.188 1 94.56 193 ARG A O 1
ATOM 1567 N N . LYS A 1 194 ? -11.07 22.016 16.406 1 92.31 194 LYS A N 1
ATOM 1568 C CA . LYS A 1 194 ? -12.328 22.406 17.031 1 92.31 194 LYS A CA 1
ATOM 1569 C C . LYS A 1 194 ? -13.391 21.328 16.859 1 92.31 194 LYS A C 1
ATOM 1571 O O . LYS A 1 194 ? -14.328 21.234 17.656 1 92.31 194 LYS A O 1
ATOM 1576 N N . PHE A 1 195 ? -13.219 20.531 15.812 1 93.81 195 PHE A N 1
ATOM 1577 C CA . PHE A 1 195 ? -14.297 19.594 15.539 1 93.81 195 PHE A CA 1
ATOM 1578 C C . PHE A 1 195 ? -13.82 18.156 15.703 1 93.81 195 PHE A C 1
ATOM 1580 O O . PHE A 1 195 ? -14.305 17.422 16.562 1 93.81 195 PHE A O 1
ATOM 1587 N N . HIS A 1 196 ? -12.805 17.734 14.961 1 96.31 196 HIS A N 1
ATOM 1588 C CA . HIS A 1 196 ? -12.391 16.344 14.961 1 96.31 196 HIS A CA 1
ATOM 1589 C C . HIS A 1 196 ? -11.852 15.938 16.328 1 96.31 196 HIS A C 1
ATOM 1591 O O . HIS A 1 196 ? -12.242 14.906 16.875 1 96.31 196 HIS A O 1
ATOM 1597 N N . ALA A 1 197 ? -10.945 16.734 16.875 1 96.31 197 ALA A N 1
ATOM 1598 C CA . ALA A 1 197 ? -10.375 16.406 18.188 1 96.31 197 ALA A CA 1
ATOM 1599 C C . ALA A 1 197 ? -11.453 16.359 19.25 1 96.31 197 ALA A C 1
ATOM 1601 O O . ALA A 1 197 ? -11.484 15.445 20.078 1 96.31 197 ALA A O 1
ATOM 1602 N N . LYS A 1 198 ? -12.328 17.281 19.188 1 93.5 198 LYS A N 1
ATOM 1603 C CA . LYS A 1 198 ? -13.43 17.328 20.141 1 93.5 198 LYS A CA 1
ATOM 1604 C C . LYS A 1 198 ? -14.328 16.109 20.016 1 93.5 198 LYS A C 1
ATOM 1606 O O . LYS A 1 198 ? -14.734 15.523 21.016 1 93.5 198 LYS A O 1
ATOM 1611 N N . ALA A 1 199 ? -14.594 15.734 18.812 1 93.44 199 ALA A N 1
ATOM 1612 C CA . ALA A 1 199 ? -15.516 14.633 18.531 1 93.44 199 ALA A CA 1
ATOM 1613 C C . ALA A 1 199 ? -15.016 13.328 19.125 1 93.44 199 ALA A C 1
ATOM 1615 O O . ALA A 1 199 ? -15.805 12.422 19.422 1 93.44 199 ALA A O 1
ATOM 1616 N N . ILE A 1 200 ? -13.711 13.242 19.359 1 94.12 200 ILE A N 1
ATOM 1617 C CA . ILE A 1 200 ? -13.172 11.992 19.875 1 94.12 200 ILE A CA 1
ATOM 1618 C C . ILE A 1 200 ? -12.633 12.195 21.281 1 94.12 200 ILE A C 1
ATOM 1620 O O . ILE A 1 200 ? -11.922 11.336 21.812 1 94.12 200 ILE A O 1
ATOM 1624 N N . ASP A 1 201 ? -12.875 13.359 21.797 1 94.62 201 ASP A N 1
ATOM 1625 C CA . ASP A 1 201 ? -12.523 13.695 23.172 1 94.62 201 ASP A CA 1
ATOM 1626 C C . ASP A 1 201 ? -11.008 13.727 23.359 1 94.62 201 ASP A C 1
ATOM 1628 O O . ASP A 1 201 ? -10.492 13.242 24.375 1 94.62 201 ASP A O 1
ATOM 1632 N N . PHE A 1 202 ? -10.297 14.211 22.375 1 95.94 202 PHE A N 1
ATOM 1633 C CA . PHE A 1 202 ? -8.859 14.438 22.5 1 95.94 202 PHE A CA 1
ATOM 1634 C C . PHE A 1 202 ? -8.578 15.867 22.938 1 95.94 202 PHE A C 1
ATOM 1636 O O . PHE A 1 202 ? -9.156 16.812 22.406 1 95.94 202 PHE A O 1
ATOM 1643 N N . ASP A 1 203 ? -7.688 16.062 23.891 1 95.56 203 ASP A N 1
ATOM 1644 C CA . ASP A 1 203 ? -7.34 17.375 24.406 1 95.56 203 ASP A CA 1
ATOM 1645 C C . ASP A 1 203 ? -6.676 18.234 23.344 1 95.56 203 ASP A C 1
ATOM 1647 O O . ASP A 1 203 ? -5.531 17.984 22.953 1 95.56 203 ASP A O 1
ATOM 1651 N N . SER A 1 204 ? -7.352 19.234 22.891 1 94.12 204 SER A N 1
ATOM 1652 C CA . SER A 1 204 ? -6.859 20.078 21.812 1 94.12 204 SER A CA 1
ATOM 1653 C C . SER A 1 204 ? -5.566 20.781 22.203 1 94.12 204 SER A C 1
ATOM 1655 O O . SER A 1 204 ? -4.801 21.219 21.344 1 94.12 204 SER A O 1
ATOM 1657 N N . ASN A 1 205 ? -5.254 20.922 23.484 1 94.56 205 ASN A N 1
ATOM 1658 C CA . ASN A 1 205 ? -4.012 21.531 23.938 1 94.56 205 ASN A CA 1
ATOM 1659 C C . ASN A 1 205 ? -2.809 20.625 23.656 1 94.56 205 ASN A C 1
ATOM 1661 O O . ASN A 1 205 ? -1.664 21.078 23.703 1 94.56 205 ASN A O 1
ATOM 1665 N N . LYS A 1 206 ? -3.086 19.438 23.391 1 96.25 206 LYS A N 1
ATOM 1666 C CA . LYS A 1 206 ? -2.025 18.469 23.109 1 96.25 206 LYS A CA 1
ATOM 1667 C C . LYS A 1 206 ? -1.893 18.234 21.609 1 96.25 206 LYS A C 1
ATOM 1669 O O . LYS A 1 206 ? -1.206 17.297 21.172 1 96.25 206 LYS A O 1
ATOM 1674 N N . LEU A 1 207 ? -2.598 19.078 20.875 1 97.38 207 LEU A N 1
ATOM 1675 C CA . LEU A 1 207 ? -2.549 19.016 19.406 1 97.38 207 LEU A CA 1
ATOM 1676 C C . LEU A 1 207 ? -1.785 20.219 18.844 1 97.38 207 LEU A C 1
ATOM 1678 O O . LEU A 1 207 ? -2.141 21.359 19.109 1 97.38 207 LEU A O 1
ATOM 1682 N N . LYS A 1 208 ? -0.722 19.938 18.203 1 98 208 LYS A N 1
ATOM 1683 C CA . LYS A 1 208 ? 0.04 20.938 17.469 1 98 208 LYS A CA 1
ATOM 1684 C C . LYS A 1 208 ? -0.242 20.844 15.969 1 98 208 LYS A C 1
ATOM 1686 O O . LYS A 1 208 ? -0.398 19.75 15.422 1 98 208 LYS A O 1
ATOM 1691 N N . TYR A 1 209 ? -0.351 22 15.312 1 98.56 209 TYR A N 1
ATOM 1692 C CA . TYR A 1 209 ? -0.583 22.031 13.875 1 98.56 209 TYR A CA 1
ATOM 1693 C C . TYR A 1 209 ? 0.518 22.812 13.164 1 98.56 209 TYR A C 1
ATOM 1695 O O . TYR A 1 209 ? 0.854 23.922 13.555 1 98.56 209 TYR A O 1
ATOM 1703 N N . ILE A 1 210 ? 1.148 22.234 12.203 1 98.69 210 ILE A N 1
ATOM 1704 C CA . ILE A 1 210 ? 2.113 22.875 11.32 1 98.69 210 ILE A CA 1
ATOM 1705 C C . ILE A 1 210 ? 1.472 23.141 9.961 1 98.69 210 ILE A C 1
ATOM 1707 O O . ILE A 1 210 ? 1.088 22.203 9.258 1 98.69 210 ILE A O 1
ATOM 1711 N N . SER A 1 211 ? 1.413 24.422 9.602 1 98.31 211 SER A N 1
ATOM 1712 C CA . SER A 1 211 ? 0.677 24.828 8.406 1 98.31 211 SER A CA 1
ATOM 1713 C C . SER A 1 211 ? 1.623 25.141 7.25 1 98.31 211 SER A C 1
ATOM 1715 O O . SER A 1 211 ? 2.562 25.922 7.402 1 98.31 211 SER A O 1
ATOM 1717 N N . ILE A 1 212 ? 1.386 24.453 6.117 1 98.06 212 ILE A N 1
ATOM 1718 C CA . ILE A 1 212 ? 2.006 24.797 4.84 1 98.06 212 ILE A CA 1
ATOM 1719 C C . ILE A 1 212 ? 0.936 24.891 3.756 1 98.06 212 ILE A C 1
ATOM 1721 O O . ILE A 1 212 ? 0.396 23.875 3.316 1 98.06 212 ILE A O 1
ATOM 1725 N N . ASP A 1 213 ? 0.724 26.078 3.307 1 97.19 213 ASP A N 1
ATOM 1726 C CA . ASP A 1 213 ? -0.428 26.328 2.449 1 97.19 213 ASP A CA 1
ATOM 1727 C C . ASP A 1 213 ? -0.03 26.328 0.975 1 97.19 213 ASP A C 1
ATOM 1729 O O . ASP A 1 213 ? 1.157 26.375 0.646 1 97.19 213 ASP A O 1
ATOM 1733 N N . PRO A 1 214 ? -1.061 26.188 0.101 1 96.88 214 PRO A N 1
ATOM 1734 C CA . PRO A 1 214 ? -0.782 26.281 -1.334 1 96.88 214 PRO A CA 1
ATOM 1735 C C . PRO A 1 214 ? -0.327 27.672 -1.754 1 96.88 214 PRO A C 1
ATOM 1737 O O . PRO A 1 214 ? -0.552 28.641 -1.027 1 96.88 214 PRO A O 1
ATOM 1740 N N . ASN A 1 215 ? 0.406 27.734 -2.832 1 96.12 215 ASN A N 1
ATOM 1741 C CA . ASN A 1 215 ? 0.896 28.984 -3.391 1 96.12 215 ASN A CA 1
ATOM 1742 C C . ASN A 1 215 ? 0.587 29.094 -4.879 1 96.12 215 ASN A C 1
ATOM 1744 O O . ASN A 1 215 ? 1.355 28.625 -5.715 1 96.12 215 ASN A O 1
ATOM 1748 N N . PRO A 1 216 ? -0.493 29.812 -5.25 1 96.06 216 PRO A N 1
ATOM 1749 C CA . PRO A 1 216 ? -0.819 29.984 -6.668 1 96.06 216 PRO A CA 1
ATOM 1750 C C . PRO A 1 216 ? 0.246 30.766 -7.426 1 96.06 216 PRO A C 1
ATOM 1752 O O . PRO A 1 216 ? 0.244 30.781 -8.664 1 96.06 216 PRO A O 1
ATOM 1755 N N . LEU A 1 217 ? 1.153 31.391 -6.715 1 97.12 217 LEU A N 1
ATOM 1756 C CA . LEU A 1 217 ? 2.217 32.188 -7.316 1 97.12 217 LEU A CA 1
ATOM 1757 C C . LEU A 1 217 ? 3.564 31.484 -7.18 1 97.12 217 LEU A C 1
ATOM 1759 O O . LEU A 1 217 ? 4.594 32.156 -7 1 97.12 217 LEU A O 1
ATOM 1763 N N . TYR A 1 218 ? 3.545 30.219 -7.23 1 96.62 218 TYR A N 1
ATOM 1764 C CA . TYR A 1 218 ? 4.738 29.406 -7.035 1 96.62 218 TYR A CA 1
ATOM 1765 C C . TYR A 1 218 ? 5.812 29.75 -8.055 1 96.62 218 TYR A C 1
ATOM 1767 O O . TYR A 1 218 ? 6.996 29.844 -7.711 1 96.62 218 TYR A O 1
ATOM 1775 N N . GLU A 1 219 ? 5.398 30.016 -9.312 1 95.44 219 GLU A N 1
ATOM 1776 C CA . GLU A 1 219 ? 6.359 30.375 -10.344 1 95.44 219 GLU A CA 1
ATOM 1777 C C . GLU A 1 219 ? 7.035 31.719 -10.039 1 95.44 219 GLU A C 1
ATOM 1779 O O . GLU A 1 219 ? 8.242 31.859 -10.234 1 95.44 219 GLU A O 1
ATOM 1784 N N . SER A 1 220 ? 6.211 32.594 -9.562 1 94.75 220 SER A N 1
ATOM 1785 C CA . SER A 1 220 ? 6.773 33.875 -9.164 1 94.75 220 SER A CA 1
ATOM 1786 C C . SER A 1 220 ? 7.742 33.719 -7.996 1 94.75 220 SER A C 1
ATOM 1788 O O . SER A 1 220 ? 8.789 34.375 -7.965 1 94.75 220 SER A O 1
ATOM 1790 N N . TYR A 1 221 ? 7.367 32.906 -7.09 1 95.56 221 TYR A N 1
ATOM 1791 C CA . TYR A 1 221 ? 8.227 32.625 -5.941 1 95.56 221 TYR A CA 1
ATOM 1792 C C . TYR A 1 221 ? 9.562 32.031 -6.391 1 95.56 221 TYR A C 1
ATOM 1794 O O . TYR A 1 221 ? 10.617 32.469 -5.922 1 95.56 221 TYR A O 1
ATOM 1802 N N . LEU A 1 222 ? 9.586 31.078 -7.352 1 95.25 222 LEU A N 1
ATOM 1803 C CA . LEU A 1 222 ? 10.812 30.453 -7.844 1 95.25 222 LEU A CA 1
ATOM 1804 C C . LEU A 1 222 ? 11.695 31.484 -8.539 1 95.25 222 LEU A C 1
ATOM 1806 O O . LEU A 1 222 ? 12.922 31.328 -8.578 1 95.25 222 LEU A O 1
ATOM 1810 N N . ASN A 1 223 ? 11.047 32.531 -9 1 93.94 223 ASN A N 1
ATOM 1811 C CA . ASN A 1 223 ? 11.781 33.562 -9.719 1 93.94 223 ASN A CA 1
ATOM 1812 C C . ASN A 1 223 ? 12.242 34.656 -8.781 1 93.94 223 ASN A C 1
ATOM 1814 O O . ASN A 1 223 ? 12.656 35.719 -9.234 1 93.94 223 ASN A O 1
ATOM 1818 N N . GLY A 1 224 ? 12.055 34.5 -7.488 1 90.75 224 GLY A N 1
ATOM 1819 C CA . GLY A 1 224 ? 12.688 35.406 -6.547 1 90.75 224 GLY A CA 1
ATOM 1820 C C . GLY A 1 224 ? 11.695 36.281 -5.801 1 90.75 224 GLY A C 1
ATOM 1821 O O . GLY A 1 224 ? 12.078 37.062 -4.926 1 90.75 224 GLY A O 1
ATOM 1822 N N . ASP A 1 225 ? 10.43 36.281 -6.125 1 88.62 225 ASP A N 1
ATOM 1823 C CA . ASP A 1 225 ? 9.43 37.031 -5.391 1 88.62 225 ASP A CA 1
ATOM 1824 C C . ASP A 1 225 ? 9.141 36.406 -4.027 1 88.62 225 ASP A C 1
ATOM 1826 O O . ASP A 1 225 ? 8.289 35.531 -3.908 1 88.62 225 ASP A O 1
ATOM 1830 N N . THR A 1 226 ? 9.719 37 -3.078 1 85.62 226 THR A N 1
ATOM 1831 C CA . THR A 1 226 ? 9.594 36.406 -1.75 1 85.62 226 THR A CA 1
ATOM 1832 C C . THR A 1 226 ? 8.469 37.062 -0.967 1 85.62 226 THR A C 1
ATOM 1834 O O . THR A 1 226 ? 8.141 36.656 0.143 1 85.62 226 THR A O 1
ATOM 1837 N N . ASN A 1 227 ? 7.809 38.062 -1.555 1 90.5 227 ASN A N 1
ATOM 1838 C CA . ASN A 1 227 ? 6.734 38.75 -0.866 1 90.5 227 ASN A CA 1
ATOM 1839 C C . ASN A 1 227 ? 5.375 38.469 -1.488 1 90.5 227 ASN A C 1
ATOM 1841 O O . ASN A 1 227 ? 4.457 39.281 -1.409 1 90.5 227 ASN A O 1
ATOM 1845 N N . PHE A 1 228 ? 5.34 37.375 -2.113 1 90.62 228 PHE A N 1
ATOM 1846 C CA . PHE A 1 228 ? 4.133 37.031 -2.861 1 90.62 228 PHE A CA 1
ATOM 1847 C C . PHE A 1 228 ? 2.924 36.969 -1.937 1 90.62 228 PHE A C 1
ATOM 1849 O O . PHE A 1 228 ? 1.795 37.219 -2.359 1 90.62 228 PHE A O 1
ATOM 1856 N N . LYS A 1 229 ? 3.025 36.688 -0.678 1 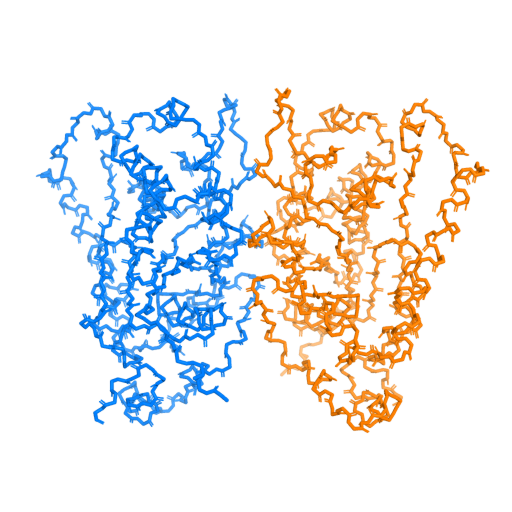91.5 229 LYS A N 1
ATOM 1857 C CA . LYS A 1 229 ? 1.921 36.531 0.264 1 91.5 229 LYS A CA 1
ATOM 1858 C C . LYS A 1 229 ? 1.223 37.844 0.525 1 91.5 229 LYS A C 1
ATOM 1860 O O . LYS A 1 229 ? 0.08 37.875 0.987 1 91.5 229 LYS A O 1
ATOM 1865 N N . ASP A 1 230 ? 1.891 38.875 0.271 1 92.81 230 ASP A N 1
ATOM 1866 C CA . ASP A 1 230 ? 1.336 40.219 0.52 1 92.81 230 ASP A CA 1
ATOM 1867 C C . ASP A 1 230 ? 0.541 40.719 -0.686 1 92.81 230 ASP A C 1
ATOM 1869 O O . ASP A 1 230 ? -0.147 41.719 -0.604 1 92.81 230 ASP A O 1
ATOM 1873 N N . THR A 1 231 ? 0.567 39.969 -1.679 1 94 231 THR A N 1
ATOM 1874 C CA . THR A 1 231 ? -0.115 40.375 -2.896 1 94 231 THR A CA 1
ATOM 1875 C C . THR A 1 231 ? -1.62 40.156 -2.781 1 94 231 THR A C 1
ATOM 1877 O O . THR A 1 231 ? -2.064 39.281 -2.047 1 94 231 THR A O 1
ATOM 1880 N N . GLU A 1 232 ? -2.342 40.938 -3.514 1 95.31 232 GLU A N 1
ATOM 1881 C CA . GLU A 1 232 ? -3.795 40.812 -3.562 1 95.31 232 GLU A CA 1
ATOM 1882 C C . GLU A 1 232 ? -4.223 39.469 -4.141 1 95.31 232 GLU A C 1
ATOM 1884 O O . GLU A 1 232 ? -5.223 38.906 -3.711 1 95.31 232 GLU A O 1
ATOM 1889 N N . ILE A 1 233 ? -3.477 39.062 -5.055 1 94.69 233 ILE A N 1
ATOM 1890 C CA . ILE A 1 233 ? -3.791 37.781 -5.723 1 94.69 233 ILE A CA 1
ATOM 1891 C C . ILE A 1 233 ? -3.742 36.656 -4.711 1 94.69 233 ILE A C 1
ATOM 1893 O O . ILE A 1 233 ? -4.672 35.844 -4.633 1 94.69 233 ILE A O 1
ATOM 1897 N N . TYR A 1 234 ? -2.678 36.594 -3.971 1 95.62 234 TYR A N 1
ATOM 1898 C CA . TYR A 1 234 ? -2.539 35.562 -2.963 1 95.62 234 TYR A CA 1
ATOM 1899 C C . TYR A 1 234 ? -3.615 35.688 -1.894 1 95.62 234 TYR A C 1
ATOM 1901 O O . TYR A 1 234 ? -4.238 34.688 -1.51 1 95.62 234 TYR A O 1
ATOM 1909 N N . GLN A 1 235 ? -3.854 36.875 -1.416 1 96.12 235 GLN A N 1
ATOM 1910 C CA . GLN A 1 235 ? -4.832 37.094 -0.357 1 96.12 235 GLN A CA 1
ATOM 1911 C C . GLN A 1 235 ? -6.234 36.719 -0.807 1 96.12 235 GLN A C 1
ATOM 1913 O O . GLN A 1 235 ? -6.98 36.094 -0.05 1 96.12 235 GLN A O 1
ATOM 1918 N N . LYS A 1 236 ? -6.555 37.062 -1.986 1 96.56 236 LYS A N 1
ATOM 1919 C CA . LYS A 1 236 ? -7.859 36.688 -2.527 1 96.56 236 LYS A CA 1
ATOM 1920 C C . LYS A 1 236 ? -7.984 35.188 -2.666 1 96.56 236 LYS A C 1
ATOM 1922 O O . LYS A 1 236 ? -9.039 34.594 -2.367 1 96.56 236 LYS A O 1
ATOM 1927 N N . TYR A 1 237 ? -6.941 34.594 -3.131 1 96 237 TYR A N 1
ATOM 1928 C CA . TYR A 1 237 ? -6.918 33.125 -3.262 1 96 237 TYR A CA 1
ATOM 1929 C C . TYR A 1 237 ? -7.16 32.469 -1.915 1 96 237 TYR A C 1
ATOM 1931 O O . TYR A 1 237 ? -7.973 31.547 -1.81 1 96 237 TYR A O 1
ATOM 1939 N N . MET A 1 238 ? -6.484 32.906 -0.902 1 95.38 238 MET A N 1
ATOM 1940 C CA . MET A 1 238 ? -6.609 32.344 0.433 1 95.38 238 MET A CA 1
ATOM 1941 C C . MET A 1 238 ? -8.008 32.562 0.998 1 95.38 238 MET A C 1
ATOM 1943 O O . MET A 1 238 ? -8.562 31.703 1.669 1 95.38 238 MET A O 1
ATOM 1947 N N . LEU A 1 239 ? -8.531 33.688 0.731 1 95.62 239 LEU A N 1
ATOM 1948 C CA . LEU A 1 239 ? -9.883 34 1.175 1 95.62 239 LEU A CA 1
ATOM 1949 C C . LEU A 1 239 ? -10.891 33.031 0.534 1 95.62 239 LEU A C 1
ATOM 1951 O O . LEU A 1 239 ? -11.797 32.562 1.205 1 95.62 239 LEU A O 1
ATOM 1955 N N . ASP A 1 240 ? -10.695 32.844 -0.721 1 95.19 240 ASP A N 1
ATOM 1956 C CA . ASP A 1 240 ? -11.578 31.906 -1.439 1 95.19 240 ASP A CA 1
ATOM 1957 C C . ASP A 1 240 ? -11.438 30.484 -0.905 1 95.19 240 ASP A C 1
ATOM 1959 O O . ASP A 1 240 ? -12.43 29.766 -0.777 1 95.19 240 ASP A O 1
ATOM 1963 N N . LEU A 1 241 ? -10.234 30.125 -0.616 1 94.62 241 LEU A N 1
ATOM 1964 C CA . LEU A 1 241 ? -9.977 28.812 -0.049 1 94.62 241 LEU A CA 1
ATOM 1965 C C . LEU A 1 241 ? -10.695 28.641 1.289 1 94.62 241 LEU A C 1
ATOM 1967 O O . LEU A 1 241 ? -11.289 27.594 1.554 1 94.62 241 LEU A O 1
ATOM 1971 N N . ASN A 1 242 ? -10.617 29.625 2.061 1 94.75 242 ASN A N 1
ATOM 1972 C CA . ASN A 1 242 ? -11.25 29.578 3.373 1 94.75 242 ASN A CA 1
ATOM 1973 C C . ASN A 1 242 ? -12.773 29.5 3.254 1 94.75 242 ASN A C 1
ATOM 1975 O O . ASN A 1 242 ? -13.422 28.781 4.012 1 94.75 242 ASN A O 1
ATOM 1979 N N . LYS A 1 243 ? -13.297 30.234 2.312 1 94.44 243 LYS A N 1
ATOM 1980 C CA . LYS A 1 243 ? -14.734 30.203 2.078 1 94.44 243 LYS A CA 1
ATOM 1981 C C . LYS A 1 243 ? -15.188 28.812 1.625 1 94.44 243 LYS A C 1
ATOM 1983 O O . LYS A 1 243 ? -16.203 28.297 2.098 1 94.44 243 LYS A O 1
ATOM 1988 N N . ASN A 1 244 ? -14.422 28.266 0.744 1 93.25 244 ASN A N 1
ATOM 1989 C CA . ASN A 1 244 ? -14.727 26.922 0.253 1 93.25 244 ASN A CA 1
ATOM 1990 C C . ASN A 1 244 ? -14.617 25.891 1.362 1 93.25 244 ASN A C 1
ATOM 1992 O O . ASN A 1 244 ? -15.453 24.984 1.457 1 93.25 244 ASN A O 1
ATOM 1996 N N . GLU A 1 245 ? -13.578 26.016 2.191 1 93 245 GLU A N 1
ATOM 1997 C CA . GLU A 1 245 ? -13.398 25.141 3.348 1 93 245 GLU A CA 1
ATOM 1998 C C . GLU A 1 245 ? -14.586 25.234 4.297 1 93 245 GLU A C 1
ATOM 2000 O O . GLU A 1 245 ? -15.086 24.203 4.77 1 93 245 GLU A O 1
ATOM 2005 N N . PHE A 1 246 ? -15.039 26.359 4.488 1 91.62 246 PHE A N 1
ATOM 2006 C CA . PHE A 1 246 ? -16.172 26.562 5.395 1 91.62 246 PHE A CA 1
ATOM 2007 C C . PHE A 1 246 ? -17.438 25.938 4.82 1 91.62 246 PHE A C 1
ATOM 2009 O O . PHE A 1 246 ? -18.125 25.172 5.504 1 91.62 246 PHE A O 1
ATOM 2016 N N . SER A 1 247 ? -17.703 26.109 3.572 1 91.5 247 SER A N 1
ATOM 2017 C CA . SER A 1 247 ? -18.953 25.688 2.947 1 91.5 247 SER A CA 1
ATOM 2018 C C . SER A 1 247 ? -18.969 24.188 2.672 1 91.5 247 SER A C 1
ATOM 2020 O O . SER A 1 247 ? -20 23.531 2.801 1 91.5 247 SER A O 1
ATOM 2022 N N . ASN A 1 248 ? -17.781 23.672 2.398 1 88.81 248 ASN A N 1
ATOM 2023 C CA . ASN A 1 248 ? -17.766 22.312 1.886 1 88.81 248 ASN A CA 1
ATOM 2024 C C . ASN A 1 248 ? -17.234 21.328 2.926 1 88.81 248 ASN A C 1
ATOM 2026 O O . ASN A 1 248 ? -17.25 20.109 2.701 1 88.81 248 ASN A O 1
ATOM 2030 N N . ALA A 1 249 ? -16.797 21.828 4.023 1 91.44 249 ALA A N 1
ATOM 2031 C CA . ALA A 1 249 ? -16.25 20.891 5.008 1 91.44 249 ALA A CA 1
ATOM 2032 C C . ALA A 1 249 ? -16.688 21.266 6.422 1 91.44 249 ALA A C 1
ATOM 2034 O O . ALA A 1 249 ? -17.469 20.531 7.043 1 91.44 249 ALA A O 1
ATOM 2035 N N . VAL A 1 250 ? -16.391 22.438 6.902 1 91.88 250 VAL A N 1
ATOM 2036 C CA . VAL A 1 250 ? -16.656 22.812 8.289 1 91.88 250 VAL A CA 1
ATOM 2037 C C . VAL A 1 250 ? -18.156 22.75 8.57 1 91.88 250 VAL A C 1
ATOM 2039 O O . VAL A 1 250 ? -18.578 22.094 9.523 1 91.88 250 VAL A O 1
ATOM 2042 N N . ASN A 1 251 ? -18.922 23.312 7.723 1 91.88 251 ASN A N 1
ATOM 2043 C CA . ASN A 1 251 ? -20.359 23.344 7.906 1 91.88 251 ASN A CA 1
ATOM 2044 C C . ASN A 1 251 ? -20.953 21.938 7.906 1 91.88 251 ASN A C 1
ATOM 2046 O O . ASN A 1 251 ? -21.906 21.656 8.641 1 91.88 251 ASN A O 1
ATOM 2050 N N . LEU A 1 252 ? -20.406 21.141 7.121 1 92.69 252 LEU A N 1
ATOM 2051 C CA . LEU A 1 252 ? -20.906 19.766 7.012 1 92.69 252 LEU A CA 1
ATOM 2052 C C . LEU A 1 252 ? -20.531 18.953 8.25 1 92.69 252 LEU A C 1
ATOM 2054 O O . LEU A 1 252 ? -21.375 18.266 8.812 1 92.69 252 LEU A O 1
ATOM 2058 N N . PHE A 1 253 ? -19.312 19.109 8.789 1 93.06 253 PHE A N 1
ATOM 2059 C CA . PHE A 1 253 ? -18.859 18.344 9.938 1 93.06 253 PHE A CA 1
ATOM 2060 C C . PHE A 1 253 ? -19.469 18.875 11.227 1 93.06 253 PHE A C 1
ATOM 2062 O O . PHE A 1 253 ? -19.609 18.141 12.211 1 93.06 253 PHE A O 1
ATOM 2069 N N . GLU A 1 254 ? -19.844 20.125 11.188 1 91.06 254 GLU A N 1
ATOM 2070 C CA . GLU A 1 254 ? -20.562 20.672 12.336 1 91.06 254 GLU A CA 1
ATOM 2071 C C . GLU A 1 254 ? -21.891 19.938 12.555 1 91.06 254 GLU A C 1
ATOM 2073 O O . GLU A 1 254 ? -22.328 19.781 13.695 1 91.06 254 GLU A O 1
ATOM 2078 N N . LYS A 1 255 ? -22.453 19.391 11.508 1 90.44 255 LYS A N 1
ATOM 2079 C CA . LYS A 1 255 ? -23.766 18.734 11.57 1 90.44 255 LYS A CA 1
ATOM 2080 C C . LYS A 1 255 ? -23.625 17.219 11.578 1 90.44 255 LYS A C 1
ATOM 2082 O O . LYS A 1 255 ? -24.594 16.5 11.805 1 90.44 255 LYS A O 1
ATOM 2087 N N . ASP A 1 256 ? -22.484 16.797 11.312 1 91.81 256 ASP A N 1
ATOM 2088 C CA . ASP A 1 256 ? -22.156 15.383 11.234 1 91.81 256 ASP A CA 1
ATOM 2089 C C . ASP A 1 256 ? -20.734 15.117 11.695 1 91.81 256 ASP A C 1
ATOM 2091 O O . ASP A 1 256 ? -19.844 14.883 10.875 1 91.81 256 ASP A O 1
ATOM 2095 N N . TRP A 1 257 ? -20.547 15.047 12.992 1 92.5 257 TRP A N 1
ATOM 2096 C CA . TRP A 1 257 ? -19.234 15.062 13.617 1 92.5 257 TRP A CA 1
ATOM 2097 C C . TRP A 1 257 ? -18.391 13.891 13.141 1 92.5 257 TRP A C 1
ATOM 2099 O O . TRP A 1 257 ? -17.156 13.984 13.078 1 92.5 257 TRP A O 1
ATOM 2109 N N . TYR A 1 258 ? -19.078 12.867 12.781 1 91.88 258 TYR A N 1
ATOM 2110 C CA . TYR A 1 258 ? -18.359 11.625 12.539 1 91.88 258 TYR A CA 1
ATOM 2111 C C . TYR A 1 258 ? -18.391 11.25 11.062 1 91.88 258 TYR A C 1
ATOM 2113 O O . TYR A 1 258 ? -17.906 10.188 10.672 1 91.88 258 TYR A O 1
ATOM 2121 N N . GLY A 1 259 ? -19.031 12.109 10.227 1 90.69 259 GLY A N 1
ATOM 2122 C CA . GLY A 1 259 ? -19.062 11.914 8.789 1 90.69 259 GLY A CA 1
ATOM 2123 C C . GLY A 1 259 ? -19.812 10.656 8.375 1 90.69 259 GLY A C 1
ATOM 2124 O O . GLY A 1 259 ? -19.406 9.984 7.426 1 90.69 259 GLY A O 1
ATOM 2125 N N . ASN A 1 260 ? -20.828 10.273 9.086 1 88.56 260 ASN A N 1
ATOM 2126 C CA . ASN A 1 260 ? -21.516 9.008 8.844 1 88.56 260 ASN A CA 1
ATOM 2127 C C . ASN A 1 260 ? -22.938 9.227 8.336 1 88.56 260 ASN A C 1
ATOM 2129 O O . ASN A 1 260 ? -23.734 8.297 8.281 1 88.56 260 ASN A O 1
ATOM 2133 N N . ARG A 1 261 ? -23.312 10.414 8.117 1 89.19 261 ARG A N 1
ATOM 2134 C CA . ARG A 1 261 ? -24.641 10.734 7.602 1 89.19 261 ARG A CA 1
ATOM 2135 C C . ARG A 1 261 ? -24.547 11.336 6.203 1 89.19 261 ARG A C 1
ATOM 2137 O O . ARG A 1 261 ? -23.469 11.438 5.633 1 89.19 261 ARG A O 1
ATOM 2144 N N . ASN A 1 262 ? -25.984 11.789 5.926 1 80.62 262 ASN A N 1
ATOM 2145 C CA . ASN A 1 262 ? -26.094 12.148 4.516 1 80.62 262 ASN A CA 1
ATOM 2146 C C . ASN A 1 262 ? -25.234 13.367 4.184 1 80.62 262 ASN A C 1
ATOM 2148 O O . ASN A 1 262 ? -25.141 14.305 4.98 1 80.62 262 ASN A O 1
ATOM 2152 N N . VAL A 1 263 ? -24.578 13.336 3.092 1 88.62 263 VAL A N 1
ATOM 2153 C CA . VAL A 1 263 ? -23.641 14.055 2.229 1 88.62 263 VAL A CA 1
ATOM 2154 C C . VAL A 1 263 ? -22.219 13.539 2.465 1 88.62 263 VAL A C 1
ATOM 2156 O O . VAL A 1 263 ? -21.531 13.133 1.523 1 88.62 263 VAL A O 1
ATOM 2159 N N . LEU A 1 264 ? -21.703 13.547 3.734 1 92.38 264 LEU A N 1
ATOM 2160 C CA . LEU A 1 264 ? -20.328 13.164 4.027 1 92.38 264 LEU A CA 1
ATOM 2161 C C . LEU A 1 264 ? -20.125 11.672 3.799 1 92.38 264 LEU A C 1
ATOM 2163 O O . LEU A 1 264 ? -19.062 11.258 3.309 1 92.38 264 LEU A O 1
ATOM 2167 N N . LEU A 1 265 ? -21.094 10.883 4.172 1 91.94 265 LEU A N 1
ATOM 2168 C CA . LEU A 1 265 ? -21 9.445 3.939 1 91.94 265 LEU A CA 1
ATOM 2169 C C . LEU A 1 265 ? -20.906 9.141 2.447 1 91.94 265 LEU A C 1
ATOM 2171 O O . LEU A 1 265 ? -20.125 8.289 2.029 1 91.94 265 LEU A O 1
ATOM 2175 N N . SER A 1 266 ? -21.719 9.82 1.7 1 93.31 266 SER A N 1
ATOM 2176 C CA . SER A 1 266 ? -21.703 9.625 0.254 1 93.31 266 SER A CA 1
ATOM 2177 C C . SER A 1 266 ? -20.328 9.977 -0.33 1 93.31 266 SER A C 1
ATOM 2179 O O . SER A 1 266 ? -19.828 9.273 -1.215 1 93.31 266 SER A O 1
ATOM 2181 N N . LYS A 1 267 ? -19.719 11.023 0.193 1 92.88 267 LYS A N 1
ATOM 2182 C CA . LYS A 1 267 ? -18.375 11.398 -0.239 1 92.88 267 LYS A CA 1
ATOM 2183 C C . LYS A 1 267 ? -17.359 10.305 0.091 1 92.88 267 LYS A C 1
ATOM 2185 O O . LYS A 1 267 ? -16.516 9.969 -0.734 1 92.88 267 LYS A O 1
ATOM 2190 N N . LYS A 1 268 ? -17.5 9.758 1.21 1 93.44 268 LYS A N 1
ATOM 2191 C CA . LYS A 1 268 ? -16.609 8.672 1.623 1 93.44 268 LYS A CA 1
ATOM 2192 C C . LYS A 1 268 ? -16.75 7.465 0.702 1 93.44 268 LYS A C 1
ATOM 2194 O O . LYS A 1 268 ? -15.758 6.906 0.244 1 93.44 268 LYS A O 1
ATOM 2199 N N . ILE A 1 269 ? -17.953 7.117 0.467 1 93.38 269 ILE A N 1
ATOM 2200 C CA . ILE A 1 269 ? -18.234 5.938 -0.343 1 93.38 269 ILE A CA 1
ATOM 2201 C C . ILE A 1 269 ? -17.656 6.117 -1.739 1 93.38 269 ILE A C 1
ATOM 2203 O O . ILE A 1 269 ? -17.016 5.207 -2.271 1 93.38 269 ILE A O 1
ATOM 2207 N N . THR A 1 270 ? -17.766 7.258 -2.275 1 94.25 270 THR A N 1
ATOM 2208 C CA . THR A 1 270 ? -17.281 7.531 -3.627 1 94.25 270 THR A CA 1
ATOM 2209 C C . THR A 1 270 ? -15.758 7.504 -3.678 1 94.25 270 THR A C 1
ATOM 2211 O O . THR A 1 270 ? -15.172 7.141 -4.699 1 94.25 270 THR A O 1
ATOM 2214 N N . ARG A 1 271 ? -15.148 7.801 -2.547 1 95.19 271 ARG A N 1
ATOM 2215 C CA . ARG A 1 271 ? -13.695 7.891 -2.49 1 95.19 271 ARG A CA 1
ATOM 2216 C C . ARG A 1 271 ? -13.07 6.527 -2.221 1 95.19 271 ARG A C 1
ATOM 2218 O O . ARG A 1 271 ? -11.859 6.352 -2.373 1 95.19 271 ARG A O 1
ATOM 2225 N N . ASN A 1 272 ? -13.914 5.582 -1.833 1 95.75 272 ASN A N 1
ATOM 2226 C CA . ASN A 1 272 ? -13.391 4.254 -1.54 1 95.75 272 ASN A CA 1
ATOM 2227 C C . ASN A 1 272 ? -13.391 3.363 -2.779 1 95.75 272 ASN A C 1
ATOM 2229 O O . ASN A 1 272 ? -14.055 2.324 -2.803 1 95.75 272 ASN A O 1
ATOM 2233 N N . CYS A 1 273 ? -12.594 3.701 -3.729 1 94 273 CYS A N 1
ATOM 2234 C CA . CYS A 1 273 ? -12.609 3.139 -5.074 1 94 273 CYS A CA 1
ATOM 2235 C C . CYS A 1 273 ? -12.281 1.65 -5.047 1 94 273 CYS A C 1
ATOM 2237 O O . CYS A 1 273 ? -12.711 0.898 -5.922 1 94 273 CYS A O 1
ATOM 2239 N N . GLN A 1 274 ? -11.516 1.223 -4.062 1 95.06 274 GLN A N 1
ATOM 2240 C CA . GLN A 1 274 ? -11.031 -0.155 -4.059 1 95.06 274 GLN A CA 1
ATOM 2241 C C . GLN A 1 274 ? -11.703 -0.968 -2.955 1 95.06 274 GLN A C 1
ATOM 2243 O O . GLN A 1 274 ? -11.266 -2.078 -2.643 1 95.06 274 GLN A O 1
ATOM 2248 N N . ASN A 1 275 ? -12.727 -0.41 -2.256 1 93.44 275 ASN A N 1
ATOM 2249 C CA . ASN A 1 275 ? -13.477 -1.084 -1.205 1 93.44 275 ASN A CA 1
ATOM 2250 C C . ASN A 1 275 ? -12.562 -1.639 -0.121 1 93.44 275 ASN A C 1
ATOM 2252 O O . ASN A 1 275 ? -12.625 -2.824 0.205 1 93.44 275 ASN A O 1
ATOM 2256 N N . ARG A 1 276 ? -11.766 -0.734 0.443 1 94.12 276 ARG A N 1
ATOM 2257 C CA . ARG A 1 276 ? -10.867 -1.07 1.544 1 94.12 276 ARG A CA 1
ATOM 2258 C C . ARG A 1 276 ? -11.477 -0.671 2.885 1 94.12 276 ARG A C 1
ATOM 2260 O O . ARG A 1 276 ? -12.078 0.396 3.006 1 94.12 276 ARG A O 1
ATOM 2267 N N . TYR A 1 277 ? -11.258 -1.557 3.889 1 89.81 277 TYR A N 1
ATOM 2268 C CA . TYR A 1 277 ? -11.797 -1.291 5.215 1 89.81 277 TYR A CA 1
ATOM 2269 C C . TYR A 1 277 ? -10.781 -1.616 6.301 1 89.81 277 TYR A C 1
ATOM 2271 O O . TYR A 1 277 ? -10.055 -2.607 6.199 1 89.81 277 TYR A O 1
ATOM 2279 N N . PRO A 1 278 ? -10.688 -0.792 7.309 1 88.44 278 PRO A N 1
ATOM 2280 C CA . PRO A 1 278 ? -9.711 -1.009 8.383 1 88.44 278 PRO A CA 1
ATOM 2281 C C . PRO A 1 278 ? -10.172 -2.045 9.398 1 88.44 278 PRO A C 1
ATOM 2283 O O . PRO A 1 278 ? -11.375 -2.254 9.57 1 88.44 278 PRO A O 1
ATOM 2286 N N . ALA A 1 279 ? -9.219 -2.742 10.062 1 83.81 279 ALA A N 1
ATOM 2287 C CA . ALA A 1 279 ? -9.469 -3.65 11.18 1 83.81 279 ALA A CA 1
ATOM 2288 C C . ALA A 1 279 ? -9.125 -2.988 12.508 1 83.81 279 ALA A C 1
ATOM 2290 O O . ALA A 1 279 ? -8.508 -3.611 13.375 1 83.81 279 ALA A O 1
ATOM 2291 N N . TYR A 1 280 ? -9.531 -1.789 12.68 1 80.81 280 TYR A N 1
ATOM 2292 C CA . TYR A 1 280 ? -9.211 -1.132 13.945 1 80.81 280 TYR A CA 1
ATOM 2293 C C . TYR A 1 280 ? -10.234 -1.467 15.016 1 80.81 280 TYR A C 1
ATOM 2295 O O . TYR A 1 280 ? -11.445 -1.362 14.781 1 80.81 280 TYR A O 1
ATOM 2303 N N . ASP A 1 281 ? -9.992 -2.471 15.961 1 63.31 281 ASP A N 1
ATOM 2304 C CA . ASP A 1 281 ? -10.852 -3.043 17 1 63.31 281 ASP A CA 1
ATOM 2305 C C . ASP A 1 281 ? -11.789 -1.987 17.578 1 63.31 281 ASP A C 1
ATOM 2307 O O . ASP A 1 281 ? -12.977 -2.256 17.797 1 63.31 281 ASP A O 1
ATOM 2311 N N . ASP A 1 282 ? -11.32 -1.03 18.031 1 61.09 282 ASP A N 1
ATOM 2312 C CA . ASP A 1 282 ? -12 -0.172 19 1 61.09 282 ASP A CA 1
ATOM 2313 C C . ASP A 1 282 ? -12.555 1.081 18.328 1 61.09 282 ASP A C 1
ATOM 2315 O O . ASP A 1 282 ? -12.727 2.117 18.969 1 61.09 282 ASP A O 1
ATOM 2319 N N . VAL A 1 283 ? -12.664 0.831 17 1 62.75 283 VAL A N 1
ATOM 2320 C CA . VAL A 1 283 ? -13.273 2.059 16.484 1 62.75 283 VAL A CA 1
ATOM 2321 C C . VAL A 1 283 ? -14.781 2.021 16.719 1 62.75 283 VAL A C 1
ATOM 2323 O O . VAL A 1 283 ? -15.555 1.862 15.773 1 62.75 283 VAL A O 1
ATOM 2326 N N . LYS A 1 284 ? -15.148 1.754 18 1 59.66 284 LYS A N 1
ATOM 2327 C CA . LYS A 1 284 ? -16.531 1.693 18.469 1 59.66 284 LYS A CA 1
ATOM 2328 C C . LYS A 1 284 ? -17.312 2.934 18.047 1 59.66 284 LYS A C 1
ATOM 2330 O O . LYS A 1 284 ? -18.516 2.869 17.828 1 59.66 284 LYS A O 1
ATOM 2335 N N . ILE A 1 285 ? -16.469 4.004 18.016 1 60.94 285 ILE A N 1
ATOM 2336 C CA . ILE A 1 285 ? -17.062 5.324 17.844 1 60.94 285 ILE A CA 1
ATOM 2337 C C . ILE A 1 285 ? -17.75 5.406 16.484 1 60.94 285 ILE A C 1
ATOM 2339 O O . ILE A 1 285 ? -18.656 6.227 16.281 1 60.94 285 ILE A O 1
ATOM 2343 N N . LEU A 1 286 ? -17.344 4.477 15.617 1 63.19 286 LEU A N 1
ATOM 2344 C CA . LEU A 1 286 ? -17.922 4.562 14.273 1 63.19 286 LEU A CA 1
ATOM 2345 C C . LEU A 1 286 ? -19.219 3.768 14.18 1 63.19 286 LEU A C 1
ATOM 2347 O O . LEU A 1 286 ? -19.969 3.904 13.211 1 63.19 286 LEU A O 1
ATOM 2351 N N . GLN A 1 287 ? -19.5 2.943 15.133 1 63.41 287 GLN A N 1
ATOM 2352 C CA . GLN A 1 287 ? -20.766 2.215 15.125 1 63.41 287 GLN A CA 1
ATOM 2353 C C . GLN A 1 287 ? -21.891 3.078 15.68 1 63.41 287 GLN A C 1
ATOM 2355 O O . GLN A 1 287 ? -22.359 2.859 16.797 1 63.41 287 GLN A O 1
ATOM 2360 N N . PHE A 1 288 ? -22.172 4.18 14.867 1 63.38 288 PHE A N 1
ATOM 2361 C CA . PHE A 1 288 ? -23.141 5.203 15.25 1 63.38 288 PHE A CA 1
ATOM 2362 C C . PHE A 1 288 ? -24.562 4.695 15.062 1 63.38 288 PHE A C 1
ATOM 2364 O O . PHE A 1 288 ? -24.875 4.043 14.062 1 63.38 288 PHE A O 1
ATOM 2371 N N . ASN A 1 289 ? -25.219 4.734 16.109 1 65 289 ASN A N 1
ATOM 2372 C CA . ASN A 1 289 ? -26.656 4.59 15.992 1 65 289 ASN A CA 1
ATOM 2373 C C . ASN A 1 289 ? -27.312 5.859 15.438 1 65 289 ASN A C 1
ATOM 2375 O O . ASN A 1 289 ? -27.281 6.906 16.094 1 65 289 ASN A O 1
ATOM 2379 N N . GLU A 1 290 ? -27.844 5.848 14.273 1 67.44 290 GLU A N 1
ATOM 2380 C CA . GLU A 1 290 ? -28.375 6.977 13.523 1 67.44 290 GLU A CA 1
ATOM 2381 C C . GLU A 1 290 ? -29.453 7.715 14.312 1 67.44 290 GLU A C 1
ATOM 2383 O O . GLU A 1 290 ? -29.766 8.867 14.023 1 67.44 290 GLU A O 1
ATOM 2388 N N . LYS A 1 291 ? -29.828 7.156 15.359 1 79.12 291 LYS A N 1
ATOM 2389 C CA . LYS A 1 291 ? -30.953 7.754 16.078 1 79.12 291 LYS A CA 1
ATOM 2390 C C . LYS A 1 291 ? -30.469 8.82 17.047 1 79.12 291 LYS A C 1
ATOM 2392 O O . LYS A 1 291 ? -31.25 9.68 17.469 1 79.12 291 LYS A O 1
ATOM 2397 N N . LEU A 1 292 ? -29.266 8.906 17.297 1 84.94 292 LEU A N 1
ATOM 2398 C CA . LEU A 1 292 ? -28.75 9.859 18.281 1 84.94 292 LEU A CA 1
ATOM 2399 C C . LEU A 1 292 ? -28.109 11.055 17.578 1 84.94 292 LEU A C 1
ATOM 2401 O O . LEU A 1 292 ? -27.5 10.914 16.516 1 84.94 292 LEU A O 1
ATOM 2405 N N . SER A 1 293 ? -28.297 12.18 18.219 1 89 293 SER A N 1
ATOM 2406 C CA . SER A 1 293 ? -27.547 13.344 17.75 1 89 293 SER A CA 1
ATOM 2407 C C . SER A 1 293 ? -26.062 13.188 18.062 1 89 293 SER A C 1
ATOM 2409 O O . SER A 1 293 ? -25.672 12.344 18.875 1 89 293 SER A O 1
ATOM 2411 N N . ASP A 1 294 ? -25.266 13.992 17.391 1 90.88 294 ASP A N 1
ATOM 2412 C CA . ASP A 1 294 ? -23.812 13.953 17.594 1 90.88 294 ASP A CA 1
ATOM 2413 C C . ASP A 1 294 ? -23.469 14.195 19.062 1 90.88 294 ASP A C 1
ATOM 2415 O O . ASP A 1 294 ? -22.625 13.484 19.641 1 90.88 294 ASP A O 1
ATOM 2419 N N . ILE A 1 295 ? -24.156 15.164 19.641 1 91.56 295 ILE A N 1
ATOM 2420 C CA . ILE A 1 295 ? -23.859 15.523 21.031 1 91.56 295 ILE A CA 1
ATOM 2421 C C . ILE A 1 295 ? -24.312 14.391 21.953 1 91.56 295 ILE A C 1
ATOM 2423 O O . ILE A 1 295 ? -23.609 14.062 22.922 1 91.56 295 ILE A O 1
ATOM 2427 N N . GLU A 1 296 ? -25.422 13.844 21.672 1 92.06 296 GLU A N 1
ATOM 2428 C CA . GLU A 1 296 ? -25.906 12.727 22.469 1 92.06 296 GLU A CA 1
ATOM 2429 C C . GLU A 1 296 ? -24.969 11.531 22.375 1 92.06 296 GLU A C 1
ATOM 2431 O O . GLU A 1 296 ? -24.672 10.883 23.375 1 92.06 296 GLU A O 1
ATOM 2436 N N . TYR A 1 297 ? -24.594 11.297 21.156 1 90.5 297 TYR A N 1
ATOM 2437 C CA . TYR A 1 297 ? -23.656 10.195 20.969 1 90.5 297 TYR A CA 1
ATOM 2438 C C . TYR A 1 297 ? -22.344 10.445 21.703 1 90.5 297 TYR A C 1
ATOM 2440 O O . TYR A 1 297 ? -21.828 9.562 22.391 1 90.5 297 TYR A O 1
ATOM 2448 N N . PHE A 1 298 ? -21.828 11.625 21.562 1 91.81 298 PHE A N 1
ATOM 2449 C CA . PHE A 1 298 ? -20.578 12.023 22.219 1 91.81 298 PHE A CA 1
ATOM 2450 C C . PHE A 1 298 ? -20.672 11.836 23.719 1 91.81 298 PHE A C 1
ATOM 2452 O O . PHE A 1 298 ? -19.812 11.211 24.328 1 91.81 298 PHE A O 1
ATOM 2459 N N . GLU A 1 299 ? -21.703 12.266 24.328 1 92.75 299 GLU A N 1
ATOM 2460 C CA . GLU A 1 299 ? -21.875 12.211 25.766 1 92.75 299 GLU A CA 1
ATOM 2461 C C . GLU A 1 299 ? -22.031 10.766 26.25 1 92.75 299 GLU A C 1
ATOM 2463 O O . GLU A 1 299 ? -21.547 10.398 27.312 1 92.75 299 GLU A O 1
ATOM 2468 N N . GLN A 1 300 ? -22.641 10.039 25.438 1 89.44 300 GLN A N 1
ATOM 2469 C CA . GLN A 1 300 ? -22.984 8.688 25.859 1 89.44 300 GLN A CA 1
ATOM 2470 C C . GLN A 1 300 ? -21.828 7.727 25.625 1 89.44 300 GLN A C 1
ATOM 2472 O O . GLN A 1 300 ? -21.578 6.836 26.438 1 89.44 300 GLN A O 1
ATOM 2477 N N . TYR A 1 301 ? -21.047 7.961 24.5 1 88.38 301 TYR A N 1
ATOM 2478 C CA . TYR A 1 301 ? -20.172 6.871 24.094 1 88.38 301 TYR A CA 1
ATOM 2479 C C . TYR A 1 301 ? -18.734 7.359 23.969 1 88.38 301 TYR A C 1
ATOM 2481 O O . TYR A 1 301 ? -17.797 6.551 23.859 1 88.38 301 TYR A O 1
ATOM 2489 N N . VAL A 1 302 ? -18.484 8.656 23.969 1 91.62 302 VAL A N 1
ATOM 2490 C CA . VAL A 1 302 ? -17.156 9.117 23.625 1 91.62 302 VAL A CA 1
ATOM 2491 C C . VAL A 1 302 ? -16.547 9.883 24.797 1 91.62 302 VAL A C 1
ATOM 2493 O O . VAL A 1 302 ? -15.438 9.562 25.25 1 91.62 302 VAL A O 1
ATOM 2496 N N . GLU A 1 303 ? -17.25 10.75 25.375 1 92.56 303 GLU A N 1
ATOM 2497 C CA . GLU A 1 303 ? -16.75 11.641 26.406 1 92.56 303 GLU A CA 1
ATOM 2498 C C . GLU A 1 303 ? -16.25 10.852 27.625 1 92.56 303 GLU A C 1
ATOM 2500 O O . GLU A 1 303 ? -17.016 10.117 28.25 1 92.56 303 GLU A O 1
ATOM 2505 N N . GLY A 1 304 ? -14.969 11.008 27.828 1 92 304 GLY A N 1
ATOM 2506 C CA . GLY A 1 304 ? -14.359 10.352 28.969 1 92 304 GLY A CA 1
ATOM 2507 C C . GLY A 1 304 ? -14.18 8.859 28.781 1 92 304 GLY A C 1
ATOM 2508 O O . GLY A 1 304 ? -13.781 8.156 29.703 1 92 304 GLY A O 1
ATOM 2509 N N . LYS A 1 305 ? -14.398 8.375 27.625 1 89.62 305 LYS A N 1
ATOM 2510 C CA . LYS A 1 305 ? -14.445 6.922 27.453 1 89.62 305 LYS A CA 1
ATOM 2511 C C . LYS A 1 305 ? -13.375 6.445 26.484 1 89.62 305 LYS A C 1
ATOM 2513 O O . LYS A 1 305 ? -13.172 5.238 26.312 1 89.62 305 LYS A O 1
ATOM 2518 N N . MET A 1 306 ? -12.742 7.402 25.891 1 90.94 306 MET A N 1
ATOM 2519 C CA . MET A 1 306 ? -11.688 7.023 24.953 1 90.94 306 MET A CA 1
ATOM 2520 C C . MET A 1 306 ? -10.391 6.711 25.688 1 90.94 306 MET A C 1
ATOM 2522 O O . MET A 1 306 ? -10.133 7.254 26.766 1 90.94 306 MET A O 1
ATOM 2526 N N . PRO A 1 307 ? -9.586 5.848 25.125 1 88.75 307 PRO A N 1
ATOM 2527 C CA . PRO A 1 307 ? -8.312 5.527 25.781 1 88.75 307 PRO A CA 1
ATOM 2528 C C . PRO A 1 307 ? -7.449 6.762 26.031 1 88.75 307 PRO A C 1
ATOM 2530 O O . PRO A 1 307 ? -6.645 6.777 26.953 1 88.75 307 PRO A O 1
ATOM 2533 N N . TRP A 1 308 ? -7.621 7.766 25.297 1 91 308 TRP A N 1
ATOM 2534 C CA . TRP A 1 308 ? -6.797 8.969 25.406 1 91 308 TRP A CA 1
ATOM 2535 C C . TRP A 1 308 ? -7.543 10.078 26.125 1 91 308 TRP A C 1
ATOM 2537 O O . TRP A 1 308 ? -7.031 11.195 26.266 1 91 308 TRP A O 1
ATOM 2547 N N . SER A 1 309 ? -8.734 9.703 26.516 1 88.88 309 SER A N 1
ATOM 2548 C CA . SER A 1 309 ? -9.492 10.742 27.203 1 88.88 309 SER A CA 1
ATOM 2549 C C . SER A 1 309 ? -8.789 11.172 28.484 1 88.88 309 SER A C 1
ATOM 2551 O O . SER A 1 309 ? -8.133 10.359 29.141 1 88.88 309 SER A O 1
ATOM 2553 N N . LEU A 1 310 ? -8.703 12.547 28.734 1 69.69 310 LEU A N 1
ATOM 2554 C CA . LEU A 1 310 ? -8.125 13.094 29.953 1 69.69 310 LEU A CA 1
ATOM 2555 C C . LEU A 1 310 ? -8.844 12.539 31.188 1 69.69 310 LEU A C 1
ATOM 2557 O O . LEU A 1 310 ? -10.07 12.469 31.203 1 69.69 310 LEU A O 1
ATOM 2561 N N . LYS A 1 311 ? -8.18 11.508 31.938 1 56.56 311 LYS A N 1
ATOM 2562 C CA . LYS A 1 311 ? -8.758 11.086 33.219 1 56.56 311 LYS A CA 1
ATOM 2563 C C . LYS A 1 311 ? -9.039 12.289 34.125 1 56.56 311 LYS A C 1
ATOM 2565 O O . LYS A 1 311 ? -8.164 13.133 34.312 1 56.56 311 LYS A O 1
ATOM 2570 N N . HIS A 1 312 ? -10.242 12.812 34.094 1 43.22 312 HIS A N 1
ATOM 2571 C CA . HIS A 1 312 ? -10.531 13.625 35.281 1 43.22 312 HIS A CA 1
ATOM 2572 C C . HIS A 1 312 ? -10.391 12.805 36.531 1 43.22 312 HIS A C 1
ATOM 2574 O O . HIS A 1 312 ? -10.609 11.594 36.531 1 43.22 312 HIS A O 1
ATOM 2580 N N . MET B 1 1 ? -34.25 -7.781 -2.854 1 22.02 1 MET B N 1
ATOM 2581 C CA . MET B 1 1 ? -34.031 -8.258 -4.219 1 22.02 1 MET B CA 1
ATOM 2582 C C . MET B 1 1 ? -32.75 -9.109 -4.301 1 22.02 1 MET B C 1
ATOM 2584 O O . MET B 1 1 ? -31.688 -8.688 -3.855 1 22.02 1 MET B O 1
ATOM 2588 N N . SER B 1 2 ? -32.781 -10.398 -4.281 1 30.2 2 SER B N 1
ATOM 2589 C CA . SER B 1 2 ? -31.734 -11.398 -4.422 1 30.2 2 SER B CA 1
ATOM 2590 C C . SER B 1 2 ? -30.844 -11.102 -5.625 1 30.2 2 SER B C 1
ATOM 2592 O O . SER B 1 2 ? -31.281 -11.203 -6.77 1 30.2 2 SER B O 1
ATOM 2594 N N . ASP B 1 3 ? -30.281 -10.047 -5.895 1 38.66 3 ASP B N 1
ATOM 2595 C CA . ASP B 1 3 ? -29.672 -9.711 -7.172 1 38.66 3 ASP B CA 1
ATOM 2596 C C . ASP B 1 3 ? -28.875 -10.891 -7.727 1 38.66 3 ASP B C 1
ATOM 2598 O O . ASP B 1 3 ? -27.984 -11.414 -7.062 1 38.66 3 ASP B O 1
ATOM 2602 N N . SER B 1 4 ? -29.375 -11.703 -8.438 1 40.78 4 SER B N 1
ATOM 2603 C CA . SER B 1 4 ? -28.984 -12.875 -9.219 1 40.78 4 SER B CA 1
ATOM 2604 C C . SER B 1 4 ? -27.594 -12.703 -9.812 1 40.78 4 SER B C 1
ATOM 2606 O O . SER B 1 4 ? -27.312 -11.703 -10.469 1 40.78 4 SER B O 1
ATOM 2608 N N . ILE B 1 5 ? -26.562 -13 -9.164 1 53.03 5 ILE B N 1
ATOM 2609 C CA . ILE B 1 5 ? -25.172 -13.148 -9.586 1 53.03 5 ILE B CA 1
ATOM 2610 C C . ILE B 1 5 ? -25.125 -13.766 -10.984 1 53.03 5 ILE B C 1
ATOM 2612 O O . ILE B 1 5 ? -25.578 -14.883 -11.188 1 53.03 5 ILE B O 1
ATOM 2616 N N . ASP B 1 6 ? -25.328 -13.086 -12.062 1 56.69 6 ASP B N 1
ATOM 2617 C CA . ASP B 1 6 ? -25.312 -13.672 -13.406 1 56.69 6 ASP B CA 1
ATOM 2618 C C . ASP B 1 6 ? -23.906 -14.117 -13.805 1 56.69 6 ASP B C 1
ATOM 2620 O O . ASP B 1 6 ? -23.078 -13.297 -14.203 1 56.69 6 ASP B O 1
ATOM 2624 N N . GLY B 1 7 ? -23.328 -15.281 -13.438 1 70.62 7 GLY B N 1
ATOM 2625 C CA . GLY B 1 7 ? -22.297 -16.141 -14.008 1 70.62 7 GLY B CA 1
ATOM 2626 C C . GLY B 1 7 ? -21.219 -16.516 -13.016 1 70.62 7 GLY B C 1
ATOM 2627 O O . GLY B 1 7 ? -21.25 -16.094 -11.859 1 70.62 7 GLY B O 1
ATOM 2628 N N . PRO B 1 8 ? -20.375 -17.484 -13.383 1 82.06 8 PRO B N 1
ATOM 2629 C CA . PRO B 1 8 ? -19.281 -17.969 -12.523 1 82.06 8 PRO B CA 1
ATOM 2630 C C . PRO B 1 8 ? -18.297 -16.859 -12.141 1 82.06 8 PRO B C 1
ATOM 2632 O O . PRO B 1 8 ? -18.094 -15.922 -12.906 1 82.06 8 PRO B O 1
ATOM 2635 N N . MET B 1 9 ? -17.922 -16.828 -10.914 1 93.06 9 MET B N 1
ATOM 2636 C CA . MET B 1 9 ? -16.922 -15.914 -10.375 1 93.06 9 MET B CA 1
ATOM 2637 C C . MET B 1 9 ? -15.602 -16.625 -10.156 1 93.06 9 MET B C 1
ATOM 2639 O O . MET B 1 9 ? -15.547 -17.656 -9.484 1 93.06 9 MET B O 1
ATOM 2643 N N . ARG B 1 10 ? -14.555 -16.062 -10.75 1 96.94 10 ARG B N 1
ATOM 2644 C CA . ARG B 1 10 ? -13.25 -16.703 -10.633 1 96.94 10 ARG B CA 1
ATOM 2645 C C . ARG B 1 10 ? -12.242 -15.789 -9.945 1 96.94 10 ARG B C 1
ATOM 2647 O O . ARG B 1 10 ? -12.039 -14.648 -10.383 1 96.94 10 ARG B O 1
ATOM 2654 N N . LEU B 1 11 ? -11.719 -16.281 -8.906 1 98.5 11 LEU B N 1
ATOM 2655 C CA . LEU B 1 11 ? -10.555 -15.672 -8.273 1 98.5 11 LEU B CA 1
ATOM 2656 C C . LEU B 1 11 ? -9.258 -16.203 -8.883 1 98.5 11 LEU B C 1
ATOM 2658 O O . LEU B 1 11 ? -9.016 -17.422 -8.867 1 98.5 11 LEU B O 1
ATOM 2662 N N . ILE B 1 12 ? -8.477 -15.352 -9.461 1 98.88 12 ILE B N 1
ATOM 2663 C CA . ILE B 1 12 ? -7.129 -15.695 -9.906 1 98.88 12 ILE B CA 1
ATOM 2664 C C . ILE B 1 12 ? -6.105 -15.109 -8.93 1 98.88 12 ILE B C 1
ATOM 2666 O O . ILE B 1 12 ? -5.871 -13.898 -8.922 1 98.88 12 ILE B O 1
ATOM 2670 N N . MET B 1 13 ? -5.516 -15.953 -8.172 1 98.81 13 MET B N 1
ATOM 2671 C CA . MET B 1 13 ? -4.648 -15.492 -7.086 1 98.81 13 MET B CA 1
ATOM 2672 C C . MET B 1 13 ? -3.182 -15.758 -7.414 1 98.81 13 MET B C 1
ATOM 2674 O O . MET B 1 13 ? -2.842 -16.797 -7.973 1 98.81 13 MET B O 1
ATOM 2678 N N . VAL B 1 14 ? -2.359 -14.805 -7.137 1 98.94 14 VAL B N 1
ATOM 2679 C CA . VAL B 1 14 ? -0.909 -14.953 -7.164 1 98.94 14 VAL B CA 1
ATOM 2680 C C . VAL B 1 14 ? -0.35 -14.82 -5.75 1 98.94 14 VAL B C 1
ATOM 2682 O O . VAL B 1 14 ? -0.299 -13.719 -5.199 1 98.94 14 VAL B O 1
ATOM 2685 N N . PRO B 1 15 ? -0.01 -15.93 -5.145 1 98.81 15 PRO B N 1
ATOM 2686 C CA . PRO B 1 15 ? 0.73 -15.789 -3.889 1 98.81 15 PRO B CA 1
ATOM 2687 C C . PRO B 1 15 ? 2.141 -15.242 -4.09 1 98.81 15 PRO B C 1
ATOM 2689 O O . PRO B 1 15 ? 2.998 -15.93 -4.656 1 98.81 15 PRO B O 1
ATOM 2692 N N . CYS B 1 16 ? 2.375 -14.062 -3.65 1 98.69 16 CYS B N 1
ATOM 2693 C CA . CYS B 1 16 ? 3.639 -13.383 -3.898 1 98.69 16 CYS B CA 1
ATOM 2694 C C . CYS B 1 16 ? 4.75 -13.961 -3.029 1 98.69 16 CYS B C 1
ATOM 2696 O O . CYS B 1 16 ? 4.48 -14.562 -1.988 1 98.69 16 CYS B O 1
ATOM 2698 N N . HIS B 1 17 ? 6.02 -13.781 -3.439 1 97.5 17 HIS B N 1
ATOM 2699 C CA . HIS B 1 17 ? 7.152 -14.414 -2.777 1 97.5 17 HIS B CA 1
ATOM 2700 C C . HIS B 1 17 ? 8.297 -13.43 -2.582 1 97.5 17 HIS B C 1
ATOM 2702 O O . HIS B 1 17 ? 9.367 -13.805 -2.094 1 97.5 17 HIS B O 1
ATOM 2708 N N . GLY B 1 18 ? 8.172 -12.289 -2.957 1 97.81 18 GLY B N 1
ATOM 2709 C CA . GLY B 1 18 ? 9.195 -11.258 -2.877 1 97.81 18 GLY B CA 1
ATOM 2710 C C . GLY B 1 18 ? 8.648 -9.859 -3.074 1 97.81 18 GLY B C 1
ATOM 2711 O O . GLY B 1 18 ? 7.461 -9.68 -3.342 1 97.81 18 GLY B O 1
ATOM 2712 N N . ILE B 1 19 ? 9.555 -8.914 -2.9 1 98.69 19 ILE B N 1
ATOM 2713 C CA . ILE B 1 19 ? 9.156 -7.516 -3.045 1 98.69 19 ILE B CA 1
ATOM 2714 C C . ILE B 1 19 ? 10.055 -6.828 -4.07 1 98.69 19 ILE B C 1
ATOM 2716 O O . ILE B 1 19 ? 11.273 -6.762 -3.889 1 98.69 19 ILE B O 1
ATOM 2720 N N . TRP B 1 20 ? 9.484 -6.383 -5.152 1 98.75 20 TRP B N 1
ATOM 2721 C CA . TRP B 1 20 ? 10.164 -5.531 -6.117 1 98.75 20 TRP B CA 1
ATOM 2722 C C . TRP B 1 20 ? 10.344 -4.121 -5.562 1 98.75 20 TRP B C 1
ATOM 2724 O O . TRP B 1 20 ? 9.422 -3.562 -4.957 1 98.75 20 TRP B O 1
ATOM 2734 N N . ASN B 1 21 ? 11.539 -3.598 -5.695 1 97.38 21 ASN B N 1
ATOM 2735 C CA . ASN B 1 21 ? 11.844 -2.254 -5.219 1 97.38 21 ASN B CA 1
ATOM 2736 C C . ASN B 1 21 ? 11.672 -1.214 -6.32 1 97.38 21 ASN B C 1
ATOM 2738 O O . ASN B 1 21 ? 12.578 -1.001 -7.125 1 97.38 21 ASN B O 1
ATOM 2742 N N . PRO B 1 22 ? 10.547 -0.495 -6.312 1 95.62 22 PRO B N 1
ATOM 2743 C CA . PRO B 1 22 ? 10.328 0.492 -7.375 1 95.62 22 PRO B CA 1
ATOM 2744 C C . PRO B 1 22 ? 11.297 1.671 -7.293 1 95.62 22 PRO B C 1
ATOM 2746 O O . PRO B 1 22 ? 11.43 2.434 -8.25 1 95.62 22 PRO B O 1
ATOM 2749 N N . LEU B 1 23 ? 12.008 1.843 -6.191 1 92.69 23 LEU B N 1
ATOM 2750 C CA . LEU B 1 23 ? 12.867 3.004 -5.977 1 92.69 23 LEU B CA 1
ATOM 2751 C C . LEU B 1 23 ? 14.305 2.693 -6.375 1 92.69 23 LEU B C 1
ATOM 2753 O O . LEU B 1 23 ? 15.156 3.586 -6.387 1 92.69 23 LEU B O 1
ATOM 2757 N N . HIS B 1 24 ? 14.523 1.452 -6.703 1 93.12 24 HIS B N 1
ATOM 2758 C CA . HIS B 1 24 ? 15.883 1.068 -7.074 1 93.12 24 HIS B CA 1
ATOM 2759 C C . HIS B 1 24 ? 16.328 1.771 -8.352 1 93.12 24 HIS B C 1
ATOM 2761 O O . HIS B 1 24 ? 15.57 1.818 -9.328 1 93.12 24 HIS B O 1
ATOM 2767 N N . ARG B 1 25 ? 17.531 2.359 -8.336 1 86.69 25 ARG B N 1
ATOM 2768 C CA . ARG B 1 25 ? 18.125 3.004 -9.5 1 86.69 25 ARG B CA 1
ATOM 2769 C C . ARG B 1 25 ? 19.391 2.277 -9.945 1 86.69 25 ARG B C 1
ATOM 2771 O O . ARG B 1 25 ? 20.344 2.168 -9.18 1 86.69 25 ARG B O 1
ATOM 2778 N N . SER B 1 26 ? 19.25 1.802 -11.109 1 81.19 26 SER B N 1
ATOM 2779 C CA . SER B 1 26 ? 20.422 1.096 -11.625 1 81.19 26 SER B CA 1
ATOM 2780 C C . SER B 1 26 ? 21.516 2.07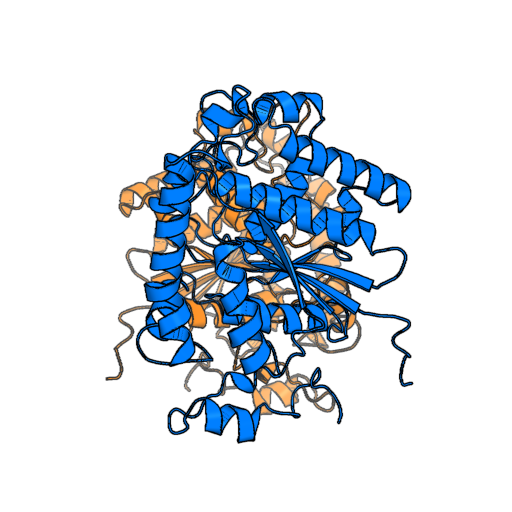 -12.031 1 81.19 26 SER B C 1
ATOM 2782 O O . SER B 1 26 ? 21.234 3.184 -12.484 1 81.19 26 SER B O 1
ATOM 2784 N N . LYS B 1 27 ? 22.766 1.704 -12.016 1 78.56 27 LYS B N 1
ATOM 2785 C CA . LYS B 1 27 ? 23.922 2.516 -12.391 1 78.56 27 LYS B CA 1
ATOM 2786 C C . LYS B 1 27 ? 23.969 2.734 -13.906 1 78.56 27 LYS B C 1
ATOM 2788 O O . LYS B 1 27 ? 24.453 3.764 -14.375 1 78.56 27 LYS B O 1
ATOM 2793 N N . ASP B 1 28 ? 23.312 1.822 -14.617 1 81.31 28 ASP B N 1
ATOM 2794 C CA . ASP B 1 28 ? 23.391 1.88 -16.078 1 81.31 28 ASP B CA 1
ATOM 2795 C C . ASP B 1 28 ? 22.219 2.67 -16.656 1 81.31 28 ASP B C 1
ATOM 2797 O O . ASP B 1 28 ? 22.109 2.799 -17.875 1 81.31 28 ASP B O 1
ATOM 2801 N N . GLY B 1 29 ? 21.359 3.102 -15.867 1 81.31 29 GLY B N 1
ATOM 2802 C CA . GLY B 1 29 ? 20.281 3.977 -16.281 1 81.31 29 GLY B CA 1
ATOM 2803 C C . GLY B 1 29 ? 19.125 3.227 -16.906 1 81.31 29 GLY B C 1
ATOM 2804 O O . GLY B 1 29 ? 18.156 3.84 -17.391 1 81.31 29 GLY B O 1
ATOM 2805 N N . LYS B 1 30 ? 19.234 1.904 -16.953 1 87.62 30 LYS B N 1
ATOM 2806 C CA . LYS B 1 30 ? 18.141 1.121 -17.531 1 87.62 30 LYS B CA 1
ATOM 2807 C C . LYS B 1 30 ? 16.891 1.203 -16.672 1 87.62 30 LYS B C 1
ATOM 2809 O O . LYS B 1 30 ? 16.969 1.326 -15.445 1 87.62 30 LYS B O 1
ATOM 2814 N N . THR B 1 31 ? 15.766 1.094 -17.328 1 91.81 31 THR B N 1
ATOM 2815 C CA . THR B 1 31 ? 14.477 1.113 -16.656 1 91.81 31 THR B CA 1
ATOM 2816 C C . THR B 1 31 ? 14.344 -0.074 -15.703 1 91.81 31 THR B C 1
ATOM 2818 O O . THR B 1 31 ? 14.648 -1.209 -16.078 1 91.81 31 THR B O 1
ATOM 2821 N N . ASN B 1 32 ? 14.016 0.2 -14.453 1 95.5 32 ASN B N 1
ATOM 2822 C CA . ASN B 1 32 ? 13.805 -0.822 -13.43 1 95.5 32 ASN B CA 1
ATOM 2823 C C . ASN B 1 32 ? 12.469 -1.53 -13.617 1 95.5 32 ASN B C 1
ATOM 2825 O O . ASN B 1 32 ? 11.414 -0.975 -13.297 1 95.5 32 ASN B O 1
ATOM 2829 N N . LEU B 1 33 ? 12.531 -2.746 -14.156 1 97.44 33 LEU B N 1
ATOM 2830 C CA . LEU B 1 33 ? 11.336 -3.561 -14.328 1 97.44 33 LEU B CA 1
ATOM 2831 C C . LEU B 1 33 ? 11.492 -4.914 -13.648 1 97.44 33 LEU B C 1
ATOM 2833 O O . LEU B 1 33 ? 10.914 -5.91 -14.086 1 97.44 33 LEU B O 1
ATOM 2837 N N . GLY B 1 34 ? 12.352 -4.969 -12.672 1 97.94 34 GLY B N 1
ATOM 2838 C CA . GLY B 1 34 ? 12.547 -6.18 -11.891 1 97.94 34 GLY B CA 1
ATOM 2839 C C . GLY B 1 34 ? 13.328 -7.25 -12.633 1 97.94 34 GLY B C 1
ATOM 2840 O O . GLY B 1 34 ? 13.352 -8.406 -12.211 1 97.94 34 GLY B O 1
ATOM 2841 N N . GLN B 1 35 ? 13.961 -6.926 -13.75 1 97.62 35 GLN B N 1
ATOM 2842 C CA . GLN B 1 35 ? 14.68 -7.906 -14.555 1 97.62 35 GLN B CA 1
ATOM 2843 C C . GLN B 1 35 ? 15.977 -8.336 -13.867 1 97.62 35 GLN B C 1
ATOM 2845 O O . GLN B 1 35 ? 16.516 -9.406 -14.164 1 97.62 35 GLN B O 1
ATOM 2850 N N . ASP B 1 36 ? 16.469 -7.465 -12.977 1 96.5 36 ASP B N 1
ATOM 2851 C CA . ASP B 1 36 ? 17.703 -7.777 -12.25 1 96.5 36 ASP B CA 1
ATOM 2852 C C . ASP B 1 36 ? 17.406 -8.133 -10.797 1 96.5 36 ASP B C 1
ATOM 2854 O O . ASP B 1 36 ? 16.547 -7.516 -10.164 1 96.5 36 ASP B O 1
ATOM 2858 N N . GLN B 1 37 ? 18.156 -9.055 -10.242 1 96.62 37 GLN B N 1
ATOM 2859 C CA . GLN B 1 37 ? 17.969 -9.523 -8.875 1 96.62 37 GLN B CA 1
ATOM 2860 C C . GLN B 1 37 ? 18.156 -8.391 -7.875 1 96.62 37 GLN B C 1
ATOM 2862 O O . GLN B 1 37 ? 17.5 -8.359 -6.832 1 96.62 37 GLN B O 1
ATOM 2867 N N . SER B 1 38 ? 19.047 -7.469 -8.18 1 95.88 38 SER B N 1
ATOM 2868 C CA . SER B 1 38 ? 19.344 -6.363 -7.281 1 95.88 38 SER B CA 1
ATOM 2869 C C . SER B 1 38 ? 18.156 -5.422 -7.145 1 95.88 38 SER B C 1
ATOM 2871 O O . SER B 1 38 ? 18.125 -4.574 -6.246 1 95.88 38 SER B O 1
ATOM 2873 N N . GLN B 1 39 ? 17.172 -5.578 -8.023 1 97.44 39 GLN B N 1
ATOM 2874 C CA . GLN B 1 39 ? 15.992 -4.715 -8.016 1 97.44 39 GLN B CA 1
ATOM 2875 C C . GLN B 1 39 ? 14.906 -5.273 -7.102 1 97.44 39 GLN B C 1
ATOM 2877 O O . GLN B 1 39 ? 13.781 -4.766 -7.082 1 97.44 39 GLN B O 1
ATOM 2882 N N . TRP B 1 40 ? 15.25 -6.309 -6.371 1 98.25 40 TRP B N 1
ATOM 2883 C CA . TRP B 1 40 ? 14.305 -6.992 -5.488 1 98.25 40 TRP B CA 1
ATOM 2884 C C . TRP B 1 40 ? 14.898 -7.16 -4.094 1 98.25 40 TRP B C 1
ATOM 2886 O O . TRP B 1 40 ? 16.109 -7.105 -3.916 1 98.25 40 TRP B O 1
ATOM 2896 N N . TYR B 1 41 ? 14.039 -7.23 -3.131 1 97.69 41 TYR B N 1
ATOM 2897 C CA . TYR B 1 41 ? 14.406 -7.777 -1.831 1 97.69 41 TYR B CA 1
ATOM 2898 C C . TYR B 1 41 ? 14.242 -9.297 -1.812 1 97.69 41 TYR B C 1
ATOM 2900 O O . TYR B 1 41 ? 13.125 -9.797 -1.65 1 97.69 41 TYR B O 1
ATOM 2908 N N . LEU B 1 42 ? 15.359 -10.047 -2.002 1 97.25 42 LEU B N 1
ATOM 2909 C CA . LEU B 1 42 ? 15.297 -11.492 -2.178 1 97.25 42 LEU B CA 1
ATOM 2910 C C . LEU B 1 42 ? 16.078 -12.211 -1.079 1 97.25 42 LEU B C 1
ATOM 2912 O O . LEU B 1 42 ? 17.078 -11.688 -0.59 1 97.25 42 LEU B O 1
ATOM 2916 N N . ALA B 1 43 ? 15.602 -13.383 -0.723 1 93.5 43 ALA B N 1
ATOM 2917 C CA . ALA B 1 43 ? 16.391 -14.305 0.097 1 93.5 43 ALA B CA 1
ATOM 2918 C C . ALA B 1 43 ? 17.484 -14.984 -0.73 1 93.5 43 ALA B C 1
ATOM 2920 O O . ALA B 1 43 ? 17.375 -15.062 -1.956 1 93.5 43 ALA B O 1
ATOM 2921 N N . PRO B 1 44 ? 18.484 -15.562 -0.088 1 92.69 44 PRO B N 1
ATOM 2922 C CA . PRO B 1 44 ? 19.594 -16.172 -0.812 1 92.69 44 PRO B CA 1
ATOM 2923 C C . PRO B 1 44 ? 19.156 -17.297 -1.754 1 92.69 44 PRO B C 1
ATOM 2925 O O . PRO B 1 44 ? 19.609 -17.359 -2.896 1 92.69 44 PRO B O 1
ATOM 2928 N N . PHE B 1 45 ? 18.266 -18.141 -1.338 1 90.88 45 PHE B N 1
ATOM 2929 C CA . PHE B 1 45 ? 17.844 -19.266 -2.17 1 90.88 45 PHE B CA 1
ATOM 2930 C C . PHE B 1 45 ? 17.062 -18.781 -3.389 1 90.88 45 PHE B C 1
ATOM 2932 O O . PHE B 1 45 ? 17.047 -19.438 -4.43 1 90.88 45 PHE B O 1
ATOM 2939 N N . GLN B 1 46 ? 16.469 -17.578 -3.311 1 94.94 46 GLN B N 1
ATOM 2940 C CA . GLN B 1 46 ? 15.719 -17.016 -4.43 1 94.94 46 GLN B CA 1
ATOM 2941 C C . GLN B 1 46 ? 16.656 -16.484 -5.512 1 94.94 46 GLN B C 1
ATOM 2943 O O . GLN B 1 46 ? 16.297 -16.422 -6.684 1 94.94 46 GLN B O 1
ATOM 2948 N N . ILE B 1 47 ? 17.828 -16.125 -5.031 1 96.19 47 ILE B N 1
ATOM 2949 C CA . ILE B 1 47 ? 18.844 -15.625 -5.957 1 96.19 47 ILE B CA 1
ATOM 2950 C C . ILE B 1 47 ? 19.344 -16.766 -6.844 1 96.19 47 ILE B C 1
ATOM 2952 O O . ILE B 1 47 ? 19.422 -16.625 -8.062 1 96.19 47 ILE B O 1
ATOM 2956 N N . GLU B 1 48 ? 19.516 -17.906 -6.27 1 93.94 48 GLU B N 1
ATOM 2957 C CA . GLU B 1 48 ? 20.031 -19.078 -6.977 1 93.94 48 GLU B CA 1
ATOM 2958 C C . GLU B 1 48 ? 19.062 -19.531 -8.07 1 93.94 48 GLU B C 1
ATOM 2960 O O . GLU B 1 48 ? 19.484 -19.875 -9.172 1 93.94 48 GLU B O 1
ATOM 2965 N N . GLY B 1 49 ? 17.859 -19.516 -7.832 1 96 49 GLY B N 1
ATOM 2966 C CA . GLY B 1 49 ? 16.844 -20.047 -8.734 1 96 49 GLY B CA 1
ATOM 2967 C C . GLY B 1 49 ? 16.328 -19.031 -9.719 1 96 49 GLY B C 1
ATOM 2968 O O . GLY B 1 49 ? 15.484 -19.344 -10.562 1 96 49 GLY B O 1
ATOM 2969 N N . TYR B 1 50 ? 16.844 -17.75 -9.609 1 97.75 50 TYR B N 1
ATOM 2970 C CA . TYR B 1 50 ? 16.281 -16.656 -10.391 1 97.75 50 TYR B CA 1
ATOM 2971 C C . TYR B 1 50 ? 14.773 -16.562 -10.18 1 97.75 50 TYR B C 1
ATOM 2973 O O . TYR B 1 50 ? 14.016 -16.422 -11.148 1 97.75 50 TYR B O 1
ATOM 2981 N N . ASP B 1 51 ? 14.359 -16.625 -8.945 1 98.38 51 ASP B N 1
ATOM 2982 C CA . ASP B 1 51 ? 12.945 -16.672 -8.602 1 98.38 51 ASP B CA 1
ATOM 2983 C C . ASP B 1 51 ? 12.211 -15.43 -9.102 1 98.38 51 ASP B C 1
ATOM 2985 O O . ASP B 1 51 ? 11.031 -15.492 -9.43 1 98.38 51 ASP B O 1
ATOM 2989 N N . HIS B 1 52 ? 12.961 -14.266 -9.117 1 98.69 52 HIS B N 1
ATOM 2990 C CA . HIS B 1 52 ? 12.328 -13.008 -9.492 1 98.69 52 HIS B CA 1
ATOM 2991 C C . HIS B 1 52 ? 11.758 -13.078 -10.906 1 98.69 52 HIS B C 1
ATOM 2993 O O . HIS B 1 52 ? 10.727 -12.477 -11.195 1 98.69 52 HIS B O 1
ATOM 2999 N N . ILE B 1 53 ? 12.375 -13.883 -11.766 1 98.69 53 ILE B N 1
ATOM 3000 C CA . ILE B 1 53 ? 11.891 -14.023 -13.141 1 98.69 53 ILE B CA 1
ATOM 3001 C C . ILE B 1 53 ? 10.586 -14.812 -13.141 1 98.69 53 ILE B C 1
ATOM 3003 O O . ILE B 1 53 ? 9.625 -14.438 -13.82 1 98.69 53 ILE B O 1
ATOM 3007 N N . SER B 1 54 ? 10.555 -15.914 -12.398 1 98.69 54 SER B N 1
ATOM 3008 C CA . SER B 1 54 ? 9.32 -16.672 -12.258 1 98.69 54 SER B CA 1
ATOM 3009 C C . SER B 1 54 ? 8.211 -15.836 -11.625 1 98.69 54 SER B C 1
ATOM 3011 O O . SER B 1 54 ? 7.051 -15.93 -12.023 1 98.69 54 SER B O 1
ATOM 3013 N N . MET B 1 55 ? 8.609 -15.023 -10.656 1 98.88 55 MET B N 1
ATOM 3014 C CA . MET B 1 55 ? 7.641 -14.164 -9.992 1 98.88 55 MET B CA 1
ATOM 3015 C C . MET B 1 55 ? 7.016 -13.18 -10.969 1 98.88 55 MET B C 1
ATOM 3017 O O . MET B 1 55 ? 5.809 -12.938 -10.938 1 98.88 55 MET B O 1
ATOM 3021 N N . ILE B 1 56 ? 7.809 -12.617 -11.844 1 98.88 56 ILE B N 1
ATOM 3022 C CA . ILE B 1 56 ? 7.285 -11.75 -12.891 1 98.88 56 ILE B CA 1
ATOM 3023 C C . ILE B 1 56 ? 6.34 -12.539 -13.789 1 98.88 56 ILE B C 1
ATOM 3025 O O . ILE B 1 56 ? 5.223 -12.094 -14.078 1 98.88 56 ILE B O 1
ATOM 3029 N N . LYS B 1 57 ? 6.734 -13.742 -14.18 1 98.88 57 LYS B N 1
ATOM 3030 C CA . LYS B 1 57 ? 5.922 -14.57 -15.062 1 98.88 57 LYS B CA 1
ATOM 3031 C C . LYS B 1 57 ? 4.621 -14.992 -14.383 1 98.88 57 LYS B C 1
ATOM 3033 O O . LYS B 1 57 ? 3.588 -15.141 -15.039 1 98.88 57 LYS B O 1
ATOM 3038 N N . HIS B 1 58 ? 4.664 -15.195 -13.031 1 98.94 58 HIS B N 1
ATOM 3039 C CA . HIS B 1 58 ? 3.434 -15.469 -12.297 1 98.94 58 HIS B CA 1
ATOM 3040 C C . HIS B 1 58 ? 2.406 -14.359 -12.508 1 98.94 58 HIS B C 1
ATOM 3042 O O . HIS B 1 58 ? 1.242 -14.641 -12.805 1 98.94 58 HIS B O 1
ATOM 3048 N N . GLY B 1 59 ? 2.861 -13.117 -12.305 1 98.94 59 GLY B N 1
ATOM 3049 C CA . GLY B 1 59 ? 1.961 -11.992 -12.5 1 98.94 59 GLY B CA 1
ATOM 3050 C C . GLY B 1 59 ? 1.408 -11.914 -13.914 1 98.94 59 GLY B C 1
ATOM 3051 O O . GLY B 1 59 ? 0.204 -11.727 -14.102 1 98.94 59 GLY B O 1
ATOM 3052 N N . LEU B 1 60 ? 2.275 -12.086 -14.898 1 98.88 60 LEU B N 1
ATOM 3053 C CA . LEU B 1 60 ? 1.874 -12.008 -16.297 1 98.88 60 LEU B CA 1
ATOM 3054 C C . LEU B 1 60 ? 0.908 -13.133 -16.656 1 98.88 60 LEU B C 1
ATOM 3056 O O . LEU B 1 60 ? -0.101 -12.898 -17.328 1 98.88 60 LEU B O 1
ATOM 3060 N N . ALA B 1 61 ? 1.211 -14.336 -16.172 1 98.88 61 ALA B N 1
ATOM 3061 C CA . ALA B 1 61 ? 0.35 -15.484 -16.453 1 98.88 61 ALA B CA 1
ATOM 3062 C C . ALA B 1 61 ? -1.034 -15.289 -15.836 1 98.88 61 ALA B C 1
ATOM 3064 O O . ALA B 1 61 ? -2.043 -15.68 -16.422 1 98.88 61 ALA B O 1
ATOM 3065 N N . ALA B 1 62 ? -1.086 -14.727 -14.641 1 98.88 62 ALA B N 1
ATOM 3066 C CA . ALA B 1 62 ? -2.365 -14.461 -13.984 1 98.88 62 ALA B CA 1
ATOM 3067 C C . ALA B 1 62 ? -3.207 -13.484 -14.805 1 98.88 62 ALA B C 1
ATOM 3069 O O . ALA B 1 62 ? -4.414 -13.688 -14.969 1 98.88 62 ALA B O 1
ATOM 3070 N N . ILE B 1 63 ? -2.58 -12.43 -15.305 1 98.88 63 ILE B N 1
ATOM 3071 C CA . ILE B 1 63 ? -3.283 -11.438 -16.109 1 98.88 63 ILE B CA 1
ATOM 3072 C C . ILE B 1 63 ? -3.77 -12.07 -17.406 1 98.88 63 ILE B C 1
ATOM 3074 O O . ILE B 1 63 ? -4.891 -11.805 -17.844 1 98.88 63 ILE B O 1
ATOM 3078 N N . ASN B 1 64 ? -2.887 -12.906 -18 1 98.62 64 ASN B N 1
ATOM 3079 C CA . ASN B 1 64 ? -3.303 -13.641 -19.188 1 98.62 64 ASN B CA 1
ATOM 3080 C C . ASN B 1 64 ? -4.527 -14.508 -18.922 1 98.62 64 ASN B C 1
ATOM 3082 O O . ASN B 1 64 ? -5.469 -14.531 -19.719 1 98.62 64 ASN B O 1
ATOM 3086 N N . GLU B 1 65 ? -4.473 -15.25 -17.812 1 98.38 65 GLU B N 1
ATOM 3087 C CA . GLU B 1 65 ? -5.605 -16.078 -17.406 1 98.38 65 GLU B CA 1
ATOM 3088 C C . GLU B 1 65 ? -6.875 -15.242 -17.25 1 98.38 65 GLU B C 1
ATOM 3090 O O . GLU B 1 65 ? -7.953 -15.656 -17.672 1 98.38 65 GLU B O 1
ATOM 3095 N N . LEU B 1 66 ? -6.785 -14.086 -16.672 1 98.5 66 LEU B N 1
ATOM 3096 C CA . LEU B 1 66 ? -7.902 -13.156 -16.5 1 98.5 66 LEU B CA 1
ATOM 3097 C C . LEU B 1 66 ? -8.531 -12.82 -17.859 1 98.5 66 LEU B C 1
ATOM 3099 O O . LEU B 1 66 ? -9.734 -12.984 -18.047 1 98.5 66 LEU B O 1
ATOM 3103 N N . LEU B 1 67 ? -7.684 -12.398 -18.781 1 98.12 67 LEU B N 1
ATOM 3104 C CA . LEU B 1 67 ? -8.156 -11.93 -20.078 1 98.12 67 LEU B CA 1
ATOM 3105 C C . LEU B 1 67 ? -8.82 -13.062 -20.844 1 98.12 67 LEU B C 1
ATOM 3107 O O . LEU B 1 67 ? -9.773 -12.828 -21.609 1 98.12 67 LEU B O 1
ATOM 3111 N N . ASN B 1 68 ? -8.375 -14.273 -20.625 1 96.5 68 ASN B N 1
ATOM 3112 C CA . ASN B 1 68 ? -8.93 -15.438 -21.312 1 96.5 68 ASN B CA 1
ATOM 3113 C C . ASN B 1 68 ? -10.328 -15.781 -20.797 1 96.5 68 ASN B C 1
ATOM 3115 O O . ASN B 1 68 ? -11.086 -16.469 -21.469 1 96.5 68 ASN B O 1
ATOM 3119 N N . HIS B 1 69 ? -10.664 -15.281 -19.609 1 94.62 69 HIS B N 1
ATOM 3120 C CA . HIS B 1 69 ? -11.922 -15.703 -19 1 94.62 69 HIS B CA 1
ATOM 3121 C C . HIS B 1 69 ? -12.93 -14.555 -18.984 1 94.62 69 HIS B C 1
ATOM 3123 O O . HIS B 1 69 ? -14.094 -14.766 -18.641 1 94.62 69 HIS B O 1
ATOM 3129 N N . LEU B 1 70 ? -12.586 -13.359 -19.359 1 93.19 70 LEU B N 1
ATOM 3130 C CA . LEU B 1 70 ? -13.406 -12.172 -19.156 1 93.19 70 LEU B CA 1
ATOM 3131 C C . LEU B 1 70 ? -14.695 -12.25 -19.953 1 93.19 70 LEU B C 1
ATOM 3133 O O . LEU B 1 70 ? -15.711 -11.672 -19.578 1 93.19 70 LEU B O 1
ATOM 3137 N N . ALA B 1 71 ? -14.734 -13.023 -21.031 1 88.81 71 ALA B N 1
ATOM 3138 C CA . ALA B 1 71 ? -15.922 -13.133 -21.875 1 88.81 71 ALA B CA 1
ATOM 3139 C C . ALA B 1 71 ? -16.984 -14.016 -21.219 1 88.81 71 ALA B C 1
ATOM 3141 O O . ALA B 1 71 ? -18.172 -13.852 -21.469 1 88.81 71 ALA B O 1
ATOM 3142 N N . GLN B 1 72 ? -16.578 -14.875 -20.328 1 89.06 72 GLN B N 1
ATOM 3143 C CA . GLN B 1 72 ? -17.5 -15.914 -19.875 1 89.06 72 GLN B CA 1
ATOM 3144 C C . GLN B 1 72 ? -17.781 -15.781 -18.375 1 89.06 72 GLN B C 1
ATOM 3146 O O . GLN B 1 72 ? -18.75 -16.328 -17.875 1 89.06 72 GLN B O 1
ATOM 3151 N N . GLU B 1 73 ? -16.906 -15.18 -17.766 1 90.12 73 GLU B N 1
ATOM 3152 C CA . GLU B 1 73 ? -17.016 -15.141 -16.312 1 90.12 73 GLU B CA 1
ATOM 3153 C C . GLU B 1 73 ? -16.547 -13.805 -15.75 1 90.12 73 GLU B C 1
ATOM 3155 O O . GLU B 1 73 ? -15.875 -13.039 -16.453 1 90.12 73 GLU B O 1
ATOM 3160 N N . LYS B 1 74 ? -16.984 -13.523 -14.523 1 92.5 74 LYS B N 1
ATOM 3161 C CA . LYS B 1 74 ? -16.406 -12.422 -13.766 1 92.5 74 LYS B CA 1
ATOM 3162 C C . LYS B 1 74 ? -15.148 -12.867 -13.023 1 92.5 74 LYS B C 1
ATOM 3164 O O . LYS B 1 74 ? -15.227 -13.672 -12.094 1 92.5 74 LYS B O 1
ATOM 3169 N N . SER B 1 75 ? -14.023 -12.406 -13.5 1 96.5 75 SER B N 1
ATOM 3170 C CA . SER B 1 75 ? -12.742 -12.828 -12.938 1 96.5 75 SER B CA 1
ATOM 3171 C C . SER B 1 75 ? -11.961 -11.641 -12.383 1 96.5 75 SER B C 1
ATOM 3173 O O . SER B 1 75 ? -12.078 -10.516 -12.883 1 96.5 75 SER B O 1
ATOM 3175 N N . VAL B 1 76 ? -11.258 -11.875 -11.312 1 98.06 76 VAL B N 1
ATOM 3176 C CA . VAL B 1 76 ? -10.406 -10.867 -10.688 1 98.06 76 VAL B CA 1
ATOM 3177 C C . VAL B 1 76 ? -9.047 -11.477 -10.352 1 98.06 76 VAL B C 1
ATOM 3179 O O . VAL B 1 76 ? -8.969 -12.586 -9.828 1 98.06 76 VAL B O 1
ATOM 3182 N N . VAL B 1 77 ? -8.023 -10.75 -10.734 1 98.88 77 VAL B N 1
ATOM 3183 C CA . VAL B 1 77 ? -6.684 -11.109 -10.289 1 98.88 77 VAL B CA 1
ATOM 3184 C C . VAL B 1 77 ? -6.391 -10.461 -8.938 1 98.88 77 VAL B C 1
ATOM 3186 O O . VAL B 1 77 ? -6.625 -9.266 -8.75 1 98.88 77 VAL B O 1
ATOM 3189 N N . ILE B 1 78 ? -5.918 -11.219 -8.008 1 98.88 78 ILE B N 1
ATOM 3190 C CA . ILE B 1 78 ? -5.504 -10.703 -6.707 1 98.88 78 ILE B CA 1
ATOM 3191 C C . ILE B 1 78 ? -4.051 -11.094 -6.438 1 98.88 78 ILE B C 1
ATOM 3193 O O . ILE B 1 78 ? -3.736 -12.281 -6.297 1 98.88 78 ILE B O 1
ATOM 3197 N N . PHE B 1 79 ? -3.152 -10.109 -6.426 1 98.94 79 PHE B N 1
ATOM 3198 C CA . PHE B 1 79 ? -1.828 -10.32 -5.855 1 98.94 79 PHE B CA 1
ATOM 3199 C C . PHE B 1 79 ? -1.893 -10.328 -4.332 1 98.94 79 PHE B C 1
ATOM 3201 O O . PHE B 1 79 ? -2.439 -9.414 -3.723 1 98.94 79 PHE B O 1
ATOM 3208 N N . SER B 1 80 ? -1.32 -11.375 -3.732 1 98.88 80 SER B N 1
ATOM 3209 C CA . SER B 1 80 ? -1.524 -11.547 -2.297 1 98.88 80 SER B CA 1
ATOM 3210 C C . SER B 1 80 ? -0.194 -11.664 -1.561 1 98.88 80 SER B C 1
ATOM 3212 O O . SER B 1 80 ? 0.648 -12.492 -1.911 1 98.88 80 SER B O 1
ATOM 3214 N N . GLY B 1 81 ? 0.011 -10.844 -0.574 1 98.75 81 GLY B N 1
ATOM 3215 C CA . GLY B 1 81 ? 1.192 -10.844 0.273 1 98.75 81 GLY B CA 1
ATOM 3216 C C . GLY B 1 81 ? 1.361 -9.562 1.069 1 98.75 81 GLY B C 1
ATOM 3217 O O . GLY B 1 81 ? 1.104 -8.477 0.559 1 98.75 81 GLY B O 1
ATOM 3218 N N . SER B 1 82 ? 1.82 -9.672 2.246 1 98.31 82 SER B N 1
ATOM 3219 C CA . SER B 1 82 ? 1.899 -8.555 3.188 1 98.31 82 SER B CA 1
ATOM 3220 C C . SER B 1 82 ? 3.248 -7.848 3.096 1 98.31 82 SER B C 1
ATOM 3222 O O . SER B 1 82 ? 3.945 -7.961 2.088 1 98.31 82 SER B O 1
ATOM 3224 N N . GLN B 1 83 ? 3.445 -6.906 4.016 1 98 83 GLN B N 1
ATOM 3225 C CA . GLN B 1 83 ? 4.711 -6.203 4.191 1 98 83 GLN B CA 1
ATOM 3226 C C . GLN B 1 83 ? 5.711 -7.055 4.969 1 98 83 GLN B C 1
ATOM 3228 O O . GLN B 1 83 ? 5.895 -6.859 6.172 1 98 83 GLN B O 1
ATOM 3233 N N . THR B 1 84 ? 6.449 -7.945 4.266 1 97.62 84 THR B N 1
ATOM 3234 C CA . THR B 1 84 ? 7.094 -9.086 4.906 1 97.62 84 THR B CA 1
ATOM 3235 C C . THR B 1 84 ? 8.578 -8.812 5.133 1 97.62 84 THR B C 1
ATOM 3237 O O . THR B 1 84 ? 9.273 -9.602 5.773 1 97.62 84 THR B O 1
ATOM 3240 N N . LYS B 1 85 ? 9.086 -7.773 4.582 1 96.62 85 LYS B N 1
ATOM 3241 C CA . LYS B 1 85 ? 10.5 -7.422 4.73 1 96.62 85 LYS B CA 1
ATOM 3242 C C . LYS B 1 85 ? 10.656 -6.023 5.316 1 96.62 85 LYS B C 1
ATOM 3244 O O . LYS B 1 85 ? 10.219 -5.039 4.715 1 96.62 85 LYS B O 1
ATOM 3249 N N . SER B 1 86 ? 11.344 -5.977 6.414 1 95.75 86 SER B N 1
ATOM 3250 C CA . SER B 1 86 ? 11.539 -4.684 7.066 1 95.75 86 SER B CA 1
ATOM 3251 C C . SER B 1 86 ? 12.273 -3.709 6.156 1 95.75 86 SER B C 1
ATOM 3253 O O . SER B 1 86 ? 11.969 -2.514 6.145 1 95.75 86 SER B O 1
ATOM 3255 N N . ALA B 1 87 ? 13.188 -4.223 5.344 1 96.56 87 ALA B N 1
ATOM 3256 C CA . ALA B 1 87 ? 14 -3.393 4.465 1 96.56 87 ALA B CA 1
ATOM 3257 C C . ALA B 1 87 ? 13.148 -2.725 3.391 1 96.56 87 ALA B C 1
ATOM 3259 O O . ALA B 1 87 ? 13.562 -1.728 2.791 1 96.56 87 ALA B O 1
ATOM 3260 N N . ALA B 1 88 ? 11.953 -3.256 3.15 1 97.44 88 ALA B N 1
ATOM 3261 C CA . ALA B 1 88 ? 11.07 -2.703 2.127 1 97.44 88 ALA B CA 1
ATOM 3262 C C . ALA B 1 88 ? 10.047 -1.754 2.74 1 97.44 88 ALA B C 1
ATOM 3264 O O . ALA B 1 88 ? 9.18 -1.227 2.039 1 97.44 88 ALA B O 1
ATOM 3265 N N . GLY B 1 89 ? 10.133 -1.602 4.055 1 96.81 89 GLY B N 1
ATOM 3266 C CA . GLY B 1 89 ? 9.219 -0.693 4.73 1 96.81 89 GLY B CA 1
ATOM 3267 C C . GLY B 1 89 ? 7.758 -1.066 4.547 1 96.81 89 GLY B C 1
ATOM 3268 O O . GLY B 1 89 ? 7.375 -2.215 4.77 1 96.81 89 GLY B O 1
ATOM 3269 N N . CYS B 1 90 ? 6.977 -0.068 4.098 1 97.56 90 CYS B N 1
ATOM 3270 C CA . CYS B 1 90 ? 5.531 -0.251 4.012 1 97.56 90 CYS B CA 1
ATOM 3271 C C . CYS B 1 90 ? 5.133 -0.808 2.648 1 97.56 90 CYS B C 1
ATOM 3273 O O . CYS B 1 90 ? 3.949 -0.851 2.314 1 97.56 90 CYS B O 1
ATOM 3275 N N . LEU B 1 91 ? 6.031 -1.232 1.864 1 97.88 91 LEU B N 1
ATOM 3276 C CA . LEU B 1 91 ? 5.73 -1.836 0.57 1 97.88 91 LEU B CA 1
ATOM 3277 C C . LEU B 1 91 ? 5.465 -3.33 0.717 1 97.88 91 LEU B C 1
ATOM 3279 O O . LEU B 1 91 ? 6.34 -4.082 1.158 1 97.88 91 LEU B O 1
ATOM 3283 N N . SER B 1 92 ? 4.273 -3.758 0.375 1 98.5 92 SER B N 1
ATOM 3284 C CA . SER B 1 92 ? 3.934 -5.172 0.471 1 98.5 92 SER B CA 1
ATOM 3285 C C . SER B 1 92 ? 4.379 -5.934 -0.774 1 98.5 92 SER B C 1
ATOM 3287 O O . SER B 1 92 ? 4.676 -5.328 -1.805 1 98.5 92 SER B O 1
ATOM 3289 N N . GLU B 1 93 ? 4.438 -7.23 -0.599 1 98.75 93 GLU B N 1
ATOM 3290 C CA . GLU B 1 93 ? 4.652 -8.078 -1.764 1 98.75 93 GLU B CA 1
ATOM 3291 C C . GLU B 1 93 ? 3.602 -7.824 -2.84 1 98.75 93 GLU B C 1
ATOM 3293 O O . GLU B 1 93 ? 3.939 -7.594 -4.004 1 98.75 93 GLU B O 1
ATOM 3298 N N . ALA B 1 94 ? 2.361 -7.77 -2.475 1 98.88 94 ALA B N 1
ATOM 3299 C CA . ALA B 1 94 ? 1.23 -7.617 -3.387 1 98.88 94 ALA B CA 1
ATOM 3300 C C . ALA B 1 94 ? 1.31 -6.289 -4.137 1 98.88 94 ALA B C 1
ATOM 3302 O O . ALA B 1 94 ? 1.155 -6.254 -5.359 1 98.88 94 ALA B O 1
ATOM 3303 N N . GLN B 1 95 ? 1.555 -5.246 -3.402 1 98.56 95 GLN B N 1
ATOM 3304 C CA . GLN B 1 95 ? 1.629 -3.92 -4.008 1 98.56 95 GLN B CA 1
ATOM 3305 C C . GLN B 1 95 ? 2.77 -3.838 -5.016 1 98.56 95 GLN B C 1
ATOM 3307 O O . GLN B 1 95 ? 2.631 -3.207 -6.066 1 98.56 95 GLN B O 1
ATOM 3312 N N . SER B 1 96 ? 3.908 -4.41 -4.656 1 98.75 96 SER B N 1
ATOM 3313 C CA . SER B 1 96 ? 5.051 -4.348 -5.562 1 98.75 96 SER B CA 1
ATOM 3314 C C . SER B 1 96 ? 4.766 -5.102 -6.859 1 98.75 96 SER B C 1
ATOM 3316 O O . SER B 1 96 ? 5.156 -4.656 -7.941 1 98.75 96 SER B O 1
ATOM 3318 N N . TYR B 1 97 ? 4.078 -6.293 -6.754 1 98.88 97 TYR B N 1
ATOM 3319 C CA . TYR B 1 97 ? 3.691 -7.031 -7.949 1 98.88 97 TYR B CA 1
ATOM 3320 C C . TYR B 1 97 ? 2.725 -6.219 -8.805 1 98.88 97 TYR B C 1
ATOM 3322 O O . TYR B 1 97 ? 2.879 -6.141 -10.023 1 98.88 97 TYR B O 1
ATOM 3330 N N . TYR B 1 98 ? 1.737 -5.637 -8.148 1 98.81 98 TYR B N 1
ATOM 3331 C CA . TYR B 1 98 ? 0.719 -4.828 -8.812 1 98.81 98 TYR B CA 1
ATOM 3332 C C . TYR B 1 98 ? 1.354 -3.701 -9.617 1 98.81 98 TYR B C 1
ATOM 3334 O O . TYR B 1 98 ? 1.082 -3.555 -10.812 1 98.81 98 TYR B O 1
ATOM 3342 N N . LEU B 1 99 ? 2.242 -2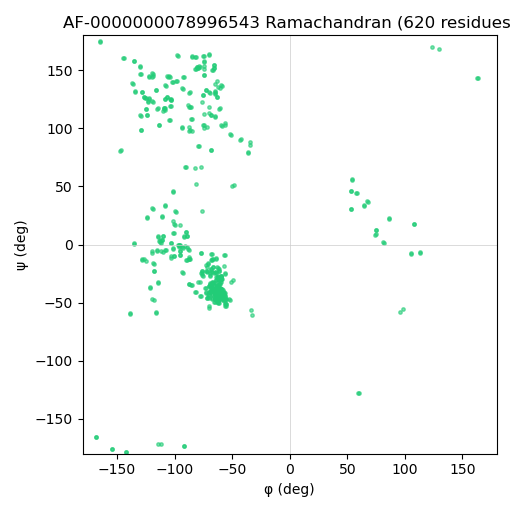.922 -9.008 1 98.31 99 LEU B N 1
ATOM 3343 C CA . LEU B 1 99 ? 2.916 -1.8 -9.656 1 98.31 99 LEU B CA 1
ATOM 3344 C C . LEU B 1 99 ? 3.84 -2.285 -10.766 1 98.31 99 LEU B C 1
ATOM 3346 O O . LEU B 1 99 ? 3.906 -1.678 -11.836 1 98.31 99 LEU B O 1
ATOM 3350 N N . LEU B 1 100 ? 4.504 -3.355 -10.5 1 98.69 100 LEU B N 1
ATOM 3351 C CA . LEU B 1 100 ? 5.457 -3.875 -11.477 1 98.69 100 LEU B CA 1
ATOM 3352 C C . LEU B 1 100 ? 4.742 -4.32 -12.75 1 98.69 100 LEU B C 1
ATOM 3354 O O . LEU B 1 100 ? 5.18 -3.996 -13.859 1 98.69 100 LEU B O 1
ATOM 3358 N N . MET B 1 101 ? 3.648 -5.062 -12.602 1 98.75 101 MET B N 1
ATOM 3359 C CA . MET B 1 101 ? 2.896 -5.512 -13.766 1 98.75 101 MET B CA 1
ATOM 3360 C C . MET B 1 101 ? 2.383 -4.32 -14.57 1 98.75 101 MET B C 1
ATOM 3362 O O . MET B 1 101 ? 2.463 -4.316 -15.805 1 98.75 101 MET B O 1
ATOM 3366 N N . TRP B 1 102 ? 1.84 -3.359 -13.844 1 98.31 102 TRP B N 1
ATOM 3367 C CA . TRP B 1 102 ? 1.342 -2.158 -14.508 1 98.31 102 TRP B CA 1
ATOM 3368 C C . T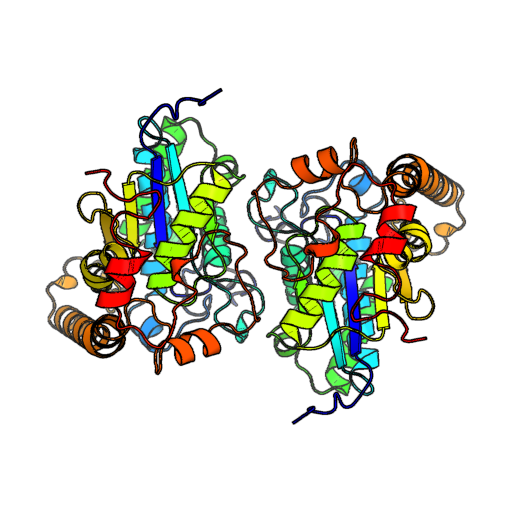RP B 1 102 ? 2.449 -1.478 -15.305 1 98.31 102 TRP B C 1
ATOM 3370 O O . TRP B 1 102 ? 2.25 -1.105 -16.469 1 98.31 102 TRP B O 1
ATOM 3380 N N . ASN B 1 103 ? 3.604 -1.411 -14.734 1 97.31 103 ASN B N 1
ATOM 3381 C CA . ASN B 1 103 ? 4.754 -0.777 -15.367 1 97.31 103 ASN B CA 1
ATOM 3382 C C . ASN B 1 103 ? 5.23 -1.569 -16.578 1 97.31 103 ASN B C 1
ATOM 3384 O O . ASN B 1 103 ? 5.445 -1.002 -17.656 1 97.31 103 ASN B O 1
ATOM 3388 N N . ILE B 1 104 ? 5.34 -2.848 -16.438 1 98.38 104 ILE B N 1
ATOM 3389 C CA . ILE B 1 104 ? 5.824 -3.715 -17.5 1 98.38 104 ILE B CA 1
ATOM 3390 C C . ILE B 1 104 ? 4.91 -3.592 -18.719 1 98.38 104 ILE B C 1
ATOM 3392 O O . ILE B 1 104 ? 5.383 -3.475 -19.859 1 98.38 104 ILE B O 1
ATOM 3396 N N . LEU B 1 105 ? 3.633 -3.547 -18.516 1 98.12 105 LEU B N 1
ATOM 3397 C CA . LEU B 1 105 ? 2.674 -3.6 -19.609 1 98.12 105 LEU B CA 1
ATOM 3398 C C . LEU B 1 105 ? 2.586 -2.254 -20.328 1 98.12 105 LEU B C 1
ATOM 3400 O O . LEU B 1 105 ? 1.989 -2.152 -21.391 1 98.12 105 LEU B O 1
ATOM 3404 N N . LYS B 1 106 ? 3.242 -1.221 -19.781 1 95.62 106 LYS B N 1
ATOM 3405 C CA . LYS B 1 106 ? 3.246 0.1 -20.406 1 95.62 106 LYS B 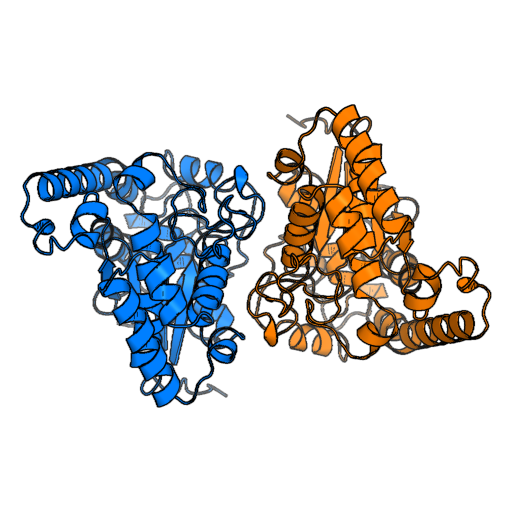CA 1
ATOM 3406 C C . LYS B 1 106 ? 4.488 0.294 -21.281 1 95.62 106 LYS B C 1
ATOM 3408 O O . LYS B 1 106 ? 4.598 1.282 -22 1 95.62 106 LYS B O 1
ATOM 3413 N N . ILE B 1 107 ? 5.461 -0.616 -21.234 1 96 107 ILE B N 1
ATOM 3414 C CA . ILE B 1 107 ? 6.742 -0.486 -21.922 1 96 107 ILE B CA 1
ATOM 3415 C C . ILE B 1 107 ? 6.656 -1.13 -23.297 1 96 107 ILE B C 1
ATOM 3417 O O . ILE B 1 107 ? 6 -2.16 -23.469 1 96 107 ILE B O 1
ATOM 3421 N N . SER B 1 108 ? 7.316 -0.552 -24.266 1 94.44 108 SER B N 1
ATOM 3422 C CA . SER B 1 108 ? 7.285 -1.061 -25.641 1 94.44 108 SER B CA 1
ATOM 3423 C C . SER B 1 108 ? 7.949 -2.43 -25.734 1 94.44 108 SER B C 1
ATOM 3425 O O . SER B 1 108 ? 8.859 -2.74 -24.969 1 94.44 108 SER B O 1
ATOM 3427 N N . GLU B 1 109 ? 7.492 -3.16 -26.688 1 94.12 109 GLU B N 1
ATOM 3428 C CA . GLU B 1 109 ? 8.016 -4.508 -26.891 1 94.12 109 GLU B CA 1
ATOM 3429 C C . GLU B 1 109 ? 9.523 -4.484 -27.109 1 94.12 109 GLU B C 1
ATOM 3431 O O . GLU B 1 109 ? 10.242 -5.348 -26.609 1 94.12 109 GLU B O 1
ATOM 3436 N N . ASP B 1 110 ? 9.992 -3.541 -27.859 1 95.94 110 ASP B N 1
ATOM 3437 C CA . ASP B 1 110 ? 11.414 -3.443 -28.172 1 95.94 110 ASP B CA 1
ATOM 3438 C C . ASP B 1 110 ? 12.234 -3.221 -26.891 1 95.94 110 ASP B C 1
ATOM 3440 O O . ASP B 1 110 ? 13.266 -3.865 -26.688 1 95.94 110 ASP B O 1
ATOM 3444 N N . GLU B 1 111 ? 11.789 -2.354 -26.094 1 95.31 111 GLU B N 1
ATOM 3445 C CA . GLU B 1 111 ? 12.492 -2.082 -24.844 1 95.31 111 GLU B CA 1
ATOM 3446 C C . GLU B 1 111 ? 12.445 -3.289 -23.906 1 95.31 111 GLU B C 1
ATOM 3448 O O . GLU B 1 111 ? 13.438 -3.607 -23.25 1 95.31 111 GLU B O 1
ATOM 3453 N N . LEU B 1 112 ? 11.312 -3.984 -23.875 1 97.56 112 LEU B N 1
ATOM 3454 C CA . LEU B 1 112 ? 11.172 -5.172 -23.047 1 97.56 112 LEU B CA 1
ATOM 3455 C C . LEU B 1 112 ? 12.133 -6.27 -23.484 1 97.56 112 LEU B C 1
ATOM 3457 O O . LEU B 1 112 ? 12.734 -6.945 -22.656 1 97.56 112 LEU B O 1
ATOM 3461 N N . ARG B 1 113 ? 12.227 -6.426 -24.812 1 97.06 113 ARG B N 1
ATOM 3462 C CA . ARG B 1 113 ? 13.148 -7.426 -25.344 1 97.06 113 ARG B CA 1
ATOM 3463 C C . ARG B 1 113 ? 14.586 -7.137 -24.922 1 97.06 113 ARG B C 1
ATOM 3465 O O . ARG B 1 113 ? 15.328 -8.055 -24.562 1 97.06 113 ARG B O 1
ATOM 3472 N N . LEU B 1 114 ? 14.922 -5.867 -24.906 1 96.31 114 LEU B N 1
ATOM 3473 C CA . LEU B 1 114 ? 16.266 -5.461 -24.484 1 96.31 114 LEU B CA 1
ATOM 3474 C C . LEU B 1 114 ? 16.453 -5.672 -22.984 1 96.31 114 LEU B C 1
ATOM 3476 O O . LEU B 1 114 ? 17.438 -6.254 -22.562 1 96.31 114 LEU B O 1
ATOM 3480 N N . LEU B 1 115 ? 15.523 -5.285 -22.172 1 96.5 115 LEU B N 1
ATOM 3481 C CA . LEU B 1 115 ? 15.641 -5.293 -20.719 1 96.5 115 LEU B CA 1
ATOM 3482 C C . LEU B 1 115 ? 15.648 -6.719 -20.188 1 96.5 115 LEU B C 1
ATOM 3484 O O . LEU B 1 115 ? 16.375 -7.027 -19.234 1 96.5 115 LEU B O 1
ATOM 3488 N N . PHE B 1 116 ? 14.844 -7.602 -20.859 1 97.56 116 PHE B N 1
ATOM 3489 C CA . PHE B 1 116 ? 14.75 -8.984 -20.406 1 97.56 116 PHE B CA 1
ATOM 3490 C C . PHE B 1 116 ? 15.625 -9.891 -21.25 1 97.56 116 PHE B C 1
ATOM 3492 O O . PHE B 1 116 ? 15.477 -11.117 -21.219 1 97.56 116 PHE B O 1
ATOM 3499 N N . ARG B 1 117 ? 16.578 -9.352 -22 1 96.12 117 ARG B N 1
ATOM 3500 C CA . ARG B 1 117 ? 17.672 -10.016 -22.719 1 96.12 117 ARG B CA 1
ATOM 3501 C C . ARG B 1 117 ? 17.125 -11.125 -23.625 1 96.12 117 ARG B C 1
ATOM 3503 O O . ARG B 1 117 ? 17.672 -12.227 -23.656 1 96.12 117 ARG B O 1
ATOM 3510 N N . GLY B 1 118 ? 15.883 -10.875 -24.094 1 95.25 118 GLY B N 1
ATOM 3511 C CA . GLY B 1 118 ? 15.328 -11.773 -25.094 1 95.25 118 GLY B CA 1
ATOM 3512 C C . GLY B 1 118 ? 14.633 -12.977 -24.484 1 95.25 118 GLY B C 1
ATOM 3513 O O . GLY B 1 118 ? 14.547 -14.039 -25.109 1 95.25 118 GLY B O 1
ATOM 3514 N N . ASP B 1 119 ? 14.188 -12.977 -23.266 1 97 119 ASP B N 1
ATOM 3515 C CA . ASP B 1 119 ? 13.406 -14.055 -22.672 1 97 119 ASP B CA 1
ATOM 3516 C C . ASP B 1 119 ? 12.125 -14.312 -23.453 1 97 119 ASP B C 1
ATOM 3518 O O . ASP B 1 119 ? 11.109 -13.641 -23.234 1 97 119 ASP B O 1
ATOM 3522 N N . ASN B 1 120 ? 12.117 -15.344 -24.25 1 95.12 120 ASN B N 1
ATOM 3523 C CA . ASN B 1 120 ? 11.039 -15.586 -25.203 1 95.12 120 ASN B CA 1
ATOM 3524 C C . ASN B 1 120 ? 9.734 -15.945 -24.484 1 95.12 120 ASN B C 1
ATOM 3526 O O . ASN B 1 120 ? 8.648 -15.586 -24.953 1 95.12 120 ASN B O 1
ATOM 3530 N N . GLU B 1 121 ? 9.852 -16.656 -23.453 1 95.69 121 GLU B N 1
ATOM 3531 C CA . GLU B 1 121 ? 8.656 -17.031 -22.703 1 95.69 121 GLU B CA 1
ATOM 3532 C C . GLU B 1 121 ? 7.969 -15.805 -22.109 1 95.69 121 GLU B C 1
ATOM 3534 O O . GLU B 1 121 ? 6.75 -15.656 -22.219 1 95.69 121 GLU B O 1
ATOM 3539 N N . LEU B 1 122 ? 8.742 -14.953 -21.484 1 97.81 122 LEU B N 1
ATOM 3540 C CA . LEU B 1 122 ? 8.211 -13.734 -20.891 1 97.81 122 LEU B CA 1
ATOM 3541 C C . LEU B 1 122 ? 7.582 -12.836 -21.953 1 97.81 122 LEU B C 1
ATOM 3543 O O . LEU B 1 122 ? 6.473 -12.336 -21.766 1 97.81 122 LEU B O 1
ATOM 3547 N N . LEU B 1 123 ? 8.234 -12.719 -23.078 1 97.56 123 LEU B N 1
ATOM 3548 C CA . LEU B 1 123 ? 7.734 -11.883 -24.156 1 97.56 123 LEU B CA 1
ATOM 3549 C C . LEU B 1 123 ? 6.453 -12.469 -24.75 1 97.56 123 LEU B C 1
ATOM 3551 O O . LEU B 1 123 ? 5.559 -11.727 -25.156 1 97.56 123 LEU B O 1
ATOM 3555 N N . ALA B 1 124 ? 6.387 -13.766 -24.75 1 97.38 124 ALA B N 1
ATOM 3556 C CA . ALA B 1 124 ? 5.172 -14.422 -25.234 1 97.38 124 ALA B CA 1
ATOM 3557 C C . ALA B 1 124 ? 3.979 -14.094 -24.344 1 97.38 124 ALA B C 1
ATOM 3559 O O . ALA B 1 124 ? 2.879 -13.836 -24.828 1 97.38 124 ALA B O 1
ATOM 3560 N N . PHE B 1 125 ? 4.215 -14.094 -23.016 1 97.38 125 PHE B N 1
ATOM 3561 C CA . PHE B 1 125 ? 3.158 -13.703 -22.094 1 97.38 125 PHE B CA 1
ATOM 3562 C C . PHE B 1 125 ? 2.67 -12.297 -22.391 1 97.38 125 PHE B C 1
ATOM 3564 O O . PHE B 1 125 ? 1.462 -12.047 -22.438 1 97.38 125 PHE B O 1
ATOM 3571 N N . ILE B 1 126 ? 3.557 -11.422 -22.578 1 98 126 ILE B N 1
ATOM 3572 C CA . ILE B 1 126 ? 3.225 -10.016 -22.781 1 98 126 ILE B CA 1
ATOM 3573 C C . ILE B 1 126 ? 2.443 -9.852 -24.094 1 98 126 ILE B C 1
ATOM 3575 O O . ILE B 1 126 ? 1.441 -9.133 -24.125 1 98 126 ILE B O 1
ATOM 3579 N N . ASN B 1 127 ? 2.893 -10.555 -25.125 1 97.69 127 ASN B N 1
ATOM 3580 C CA . ASN B 1 127 ? 2.189 -10.508 -26.406 1 97.69 127 ASN B CA 1
ATOM 3581 C C . ASN B 1 127 ? 0.765 -11.039 -26.281 1 97.69 127 ASN B C 1
ATOM 3583 O O . ASN B 1 127 ? -0.17 -10.453 -26.828 1 97.69 127 ASN B O 1
ATOM 3587 N N . GLU B 1 128 ? 0.643 -12.109 -25.609 1 98.12 128 GLU B N 1
ATOM 3588 C CA . GLU B 1 128 ? -0.681 -12.688 -25.391 1 98.12 128 GLU B CA 1
ATOM 3589 C C . GLU B 1 128 ? -1.579 -11.734 -24.609 1 98.12 128 GLU B C 1
ATOM 3591 O O . GLU B 1 128 ? -2.771 -11.617 -24.891 1 98.12 128 GLU B O 1
ATOM 3596 N N . ILE B 1 129 ? -1.017 -11.062 -23.656 1 98.5 129 ILE B N 1
ATOM 3597 C CA . ILE B 1 129 ? -1.767 -10.094 -22.859 1 98.5 129 ILE B CA 1
ATOM 3598 C C . ILE B 1 129 ? -2.252 -8.953 -23.75 1 98.5 129 ILE B C 1
ATOM 3600 O O . ILE B 1 129 ? -3.418 -8.562 -23.688 1 98.5 129 ILE B O 1
ATOM 3604 N N . HIS B 1 130 ? -1.374 -8.469 -24.594 1 97.94 130 HIS B N 1
ATOM 3605 C CA . HIS B 1 130 ? -1.759 -7.379 -25.484 1 97.94 130 HIS B CA 1
ATOM 3606 C C . HIS B 1 130 ? -2.873 -7.805 -26.422 1 97.94 130 HIS B C 1
ATOM 3608 O O . HIS B 1 130 ? -3.801 -7.039 -26.688 1 97.94 130 HIS B O 1
ATOM 3614 N N . GLU B 1 131 ? -2.738 -9.008 -26.953 1 97.88 131 GLU B N 1
ATOM 3615 C CA . GLU B 1 131 ? -3.805 -9.547 -27.797 1 97.88 131 GLU B CA 1
ATOM 3616 C C . GLU B 1 131 ? -5.117 -9.641 -27.016 1 97.88 131 GLU B C 1
ATOM 3618 O O . GLU B 1 131 ? -6.18 -9.297 -27.547 1 97.88 131 GLU B O 1
ATOM 3623 N N . GLY B 1 132 ? -5.031 -10.141 -25.797 1 98 132 GLY B N 1
ATOM 3624 C CA . GLY B 1 132 ? -6.215 -10.242 -24.953 1 98 132 GLY B CA 1
ATOM 3625 C C . GLY B 1 132 ? -6.844 -8.891 -24.641 1 98 132 GLY B C 1
ATOM 3626 O O . GLY B 1 132 ? -8.07 -8.766 -24.609 1 98 132 GLY B O 1
ATOM 3627 N N . LEU B 1 133 ? -6.035 -7.895 -24.375 1 98.12 133 LEU B N 1
ATOM 3628 C CA . LEU B 1 133 ? -6.523 -6.547 -24.125 1 98.12 133 LEU B CA 1
ATOM 3629 C C . LEU B 1 133 ? -7.289 -6.004 -25.328 1 98.12 133 LEU B C 1
ATOM 3631 O O . LEU B 1 133 ? -8.375 -5.441 -25.172 1 98.12 133 LEU B O 1
ATOM 3635 N N . LEU B 1 134 ? -6.711 -6.191 -26.484 1 97.44 134 LEU B N 1
ATOM 3636 C CA . LEU B 1 134 ? -7.355 -5.742 -27.719 1 97.44 134 LEU B CA 1
ATOM 3637 C C . LEU B 1 134 ? -8.688 -6.457 -27.922 1 97.44 134 LEU B C 1
ATOM 3639 O O . LEU B 1 134 ? -9.695 -5.82 -28.234 1 97.44 134 LEU B O 1
ATOM 3643 N N . LYS B 1 135 ? -8.68 -7.723 -27.734 1 97.06 135 LYS B N 1
ATOM 3644 C CA . LYS B 1 135 ? -9.875 -8.547 -27.922 1 97.06 135 LYS B CA 1
ATOM 3645 C C . LYS B 1 135 ? -11 -8.109 -26.984 1 97.06 135 LYS B C 1
ATOM 3647 O O . LYS B 1 135 ? -12.164 -8.094 -27.375 1 97.06 135 LYS B O 1
ATOM 3652 N N . ASN B 1 136 ? -10.68 -7.73 -25.812 1 96.62 136 ASN B N 1
ATOM 3653 C CA . ASN B 1 136 ? -11.672 -7.387 -24.797 1 96.62 136 ASN B CA 1
ATOM 3654 C C . ASN B 1 136 ? -11.93 -5.883 -24.75 1 96.62 136 ASN B C 1
ATOM 3656 O O . ASN B 1 136 ? -12.711 -5.406 -23.922 1 96.62 136 ASN B O 1
ATOM 3660 N N . LYS B 1 137 ? -11.242 -5.07 -25.594 1 96.62 137 LYS B N 1
ATOM 3661 C CA . LYS B 1 137 ? -11.375 -3.621 -25.688 1 96.62 137 LYS B CA 1
ATOM 3662 C C . LYS B 1 137 ? -11.094 -2.953 -24.344 1 96.62 137 LYS B C 1
ATOM 3664 O O . LYS B 1 137 ? -11.875 -2.113 -23.891 1 96.62 137 LYS B O 1
ATOM 3669 N N . ILE B 1 138 ? -10.055 -3.42 -23.75 1 97 138 ILE B N 1
ATOM 3670 C CA . ILE B 1 138 ? -9.594 -2.887 -22.469 1 97 138 ILE B CA 1
ATOM 3671 C C . ILE B 1 138 ? -8.211 -2.266 -22.641 1 97 138 ILE B C 1
ATOM 3673 O O . ILE B 1 138 ? -7.336 -2.844 -23.297 1 97 138 ILE B O 1
ATOM 3677 N N . SER B 1 139 ? -8.023 -1.045 -22.109 1 97.38 139 SER B N 1
ATOM 3678 C CA . SER B 1 139 ? -6.695 -0.447 -22.109 1 97.38 139 SER B CA 1
ATOM 3679 C C . SER B 1 139 ? -5.848 -0.971 -20.953 1 97.38 139 SER B C 1
ATOM 3681 O O . SER B 1 139 ? -6.383 -1.514 -19.984 1 97.38 139 SER B O 1
ATOM 3683 N N . VAL B 1 140 ? -4.547 -0.825 -21.047 1 96.88 140 VAL B N 1
ATOM 3684 C CA . VAL B 1 140 ? -3.652 -1.238 -19.969 1 96.88 140 VAL B CA 1
ATOM 3685 C C . VAL B 1 140 ? -4.043 -0.531 -18.672 1 96.88 140 VAL B C 1
ATOM 3687 O O . VAL B 1 140 ? -4.156 -1.166 -17.625 1 96.88 140 VAL B O 1
ATOM 3690 N N . ASP B 1 141 ? -4.277 0.744 -18.703 1 95.75 141 ASP B N 1
ATOM 3691 C CA . ASP B 1 141 ? -4.617 1.506 -17.516 1 95.75 141 ASP B CA 1
ATOM 3692 C C . ASP B 1 141 ? -5.934 1.024 -16.906 1 95.75 141 ASP B C 1
ATOM 3694 O O . ASP B 1 141 ? -6.027 0.817 -15.695 1 95.75 141 ASP B O 1
ATOM 3698 N N . SER B 1 142 ? -6.914 0.8 -17.719 1 95.88 142 SER B N 1
ATOM 3699 C CA . SER B 1 142 ? -8.219 0.37 -17.234 1 95.88 142 SER B CA 1
ATOM 3700 C C . SER B 1 142 ? -8.133 -0.98 -16.531 1 95.88 142 SER B C 1
ATOM 3702 O O . SER B 1 142 ? -8.898 -1.257 -15.602 1 95.88 142 SER B O 1
ATOM 3704 N N . LEU B 1 143 ? -7.211 -1.781 -16.938 1 97 143 LEU B N 1
ATOM 3705 C CA . LEU B 1 143 ? -6.969 -3.09 -16.344 1 97 143 LEU B CA 1
ATOM 3706 C C . LEU B 1 143 ? -6.633 -2.953 -14.859 1 97 143 LEU B C 1
ATOM 3708 O O . LEU B 1 143 ? -6.984 -3.82 -14.062 1 97 143 LEU B O 1
ATOM 3712 N N . PHE B 1 144 ? -6.027 -1.829 -14.484 1 97.12 144 PHE B N 1
ATOM 3713 C CA . PHE B 1 144 ? -5.488 -1.667 -13.141 1 97.12 144 PHE B CA 1
ATOM 3714 C C . PHE B 1 144 ? -6.293 -0.641 -12.352 1 97.12 144 PHE B C 1
ATOM 3716 O O . PHE B 1 144 ? -5.961 -0.329 -11.203 1 97.12 144 PHE B O 1
ATOM 3723 N N . GLU B 1 145 ? -7.34 -0.126 -12.883 1 92.44 145 GLU B N 1
ATOM 3724 C CA . GLU B 1 145 ? -8.031 1.009 -12.289 1 92.44 145 GLU B CA 1
ATOM 3725 C C . GLU B 1 145 ? -9.258 0.552 -11.492 1 92.44 145 GLU B C 1
ATOM 3727 O O . GLU B 1 145 ? -10.273 1.242 -11.461 1 92.44 145 GLU B O 1
ATOM 3732 N N . GLY B 1 146 ? -9.18 -0.744 -10.938 1 85.38 146 GLY B N 1
ATOM 3733 C CA . GLY B 1 146 ? -10.086 -1.06 -9.844 1 85.38 146 GLY B CA 1
ATOM 3734 C C . GLY B 1 146 ? -11.203 -2.006 -10.242 1 85.38 146 GLY B C 1
ATOM 3735 O O . GLY B 1 146 ? -12.203 -2.129 -9.539 1 85.38 146 GLY B O 1
ATOM 3736 N N . LYS B 1 147 ? -11.07 -2.678 -11.297 1 90.88 147 LYS B N 1
ATOM 3737 C CA . LYS B 1 147 ? -12.133 -3.594 -11.695 1 90.88 147 LYS B CA 1
ATOM 3738 C C . LYS B 1 147 ? -11.617 -5.023 -11.812 1 90.88 147 LYS B C 1
ATOM 3740 O O . LYS B 1 147 ? -12.305 -5.977 -11.453 1 90.88 147 LYS B O 1
ATOM 3745 N N . TYR B 1 148 ? -10.414 -5.133 -12.281 1 97.31 148 TYR B N 1
ATOM 3746 C CA . TYR B 1 148 ? -9.992 -6.457 -12.719 1 97.31 148 TYR B CA 1
ATOM 3747 C C . TYR B 1 148 ? -8.859 -6.984 -11.844 1 97.31 148 TYR B C 1
ATOM 3749 O O . TYR B 1 148 ? -8.695 -8.195 -11.695 1 97.31 148 TYR B O 1
ATOM 3757 N N . ILE B 1 149 ? -8.039 -6.078 -11.375 1 98.44 149 ILE B N 1
ATOM 3758 C CA . ILE B 1 149 ? -6.855 -6.461 -10.609 1 98.44 149 ILE B CA 1
ATOM 3759 C C . ILE B 1 149 ? -6.824 -5.691 -9.289 1 98.44 149 ILE B C 1
ATOM 3761 O O . ILE B 1 149 ? -7.043 -4.477 -9.273 1 98.44 149 ILE B O 1
ATOM 3765 N N . THR B 1 150 ? -6.621 -6.363 -8.211 1 98.31 150 THR B N 1
ATOM 3766 C CA . THR B 1 150 ? -6.48 -5.734 -6.906 1 98.31 150 THR B CA 1
ATOM 3767 C C . THR B 1 150 ? -5.422 -6.449 -6.074 1 98.31 150 THR B C 1
ATOM 3769 O O . THR B 1 150 ? -4.707 -7.316 -6.578 1 98.31 150 THR B O 1
ATOM 3772 N N . THR B 1 151 ? -5.227 -5.988 -4.852 1 98.69 151 THR B N 1
ATOM 3773 C CA . THR B 1 151 ? -4.215 -6.555 -3.971 1 98.69 151 THR B CA 1
ATOM 3774 C C . THR B 1 151 ? -4.844 -7.051 -2.672 1 98.69 151 THR B C 1
ATOM 3776 O O . THR B 1 151 ? -5.902 -6.574 -2.266 1 98.69 151 THR B O 1
ATOM 3779 N N . GLU B 1 152 ? -4.387 -8.062 -2.129 1 98.38 152 GLU B N 1
ATOM 3780 C CA . GLU B 1 152 ? -4.535 -8.5 -0.743 1 98.38 152 GLU B CA 1
ATOM 3781 C C . GLU B 1 152 ? -3.223 -8.359 0.022 1 98.38 152 GLU B C 1
ATOM 3783 O O . GLU B 1 152 ? -2.23 -9.008 -0.312 1 98.38 152 GLU B O 1
ATOM 3788 N N . GLU B 1 153 ? -3.168 -7.508 1.074 1 98.06 153 GLU B N 1
ATOM 3789 C CA . GLU B 1 153 ? -1.872 -7.055 1.57 1 98.06 153 GLU B CA 1
ATOM 3790 C C . GLU B 1 153 ? -1.66 -7.469 3.023 1 98.06 153 GLU B C 1
ATOM 3792 O O . GLU B 1 153 ? -0.911 -6.82 3.756 1 98.06 153 GLU B O 1
ATOM 3797 N N . PHE B 1 154 ? -2.225 -8.625 3.465 1 96.81 154 PHE B N 1
ATOM 3798 C CA . PHE B 1 154 ? -2.133 -9.008 4.871 1 96.81 154 PHE B CA 1
ATOM 3799 C C . PHE B 1 154 ? -1.608 -10.43 5.016 1 96.81 154 PHE B C 1
ATOM 3801 O O . PHE B 1 154 ? -1.215 -10.844 6.109 1 96.81 154 PHE B O 1
ATOM 3808 N N . ALA B 1 155 ? -1.555 -11.227 3.963 1 97.5 155 ALA B N 1
ATOM 3809 C CA . ALA B 1 155 ? -1.181 -12.641 4.023 1 97.5 155 ALA B CA 1
ATOM 3810 C C . ALA B 1 155 ? 0.274 -12.805 4.453 1 97.5 155 ALA B C 1
ATOM 3812 O O . ALA B 1 155 ? 1.167 -12.156 3.9 1 97.5 155 ALA B O 1
ATOM 3813 N N . LEU B 1 156 ? 0.444 -13.648 5.422 1 97.19 156 LEU B N 1
ATOM 3814 C CA . LEU B 1 156 ? 1.781 -13.836 5.973 1 97.19 156 LEU B CA 1
ATOM 3815 C C . LEU B 1 156 ? 2.281 -15.258 5.711 1 97.19 156 LEU B C 1
ATOM 3817 O O . LEU B 1 156 ? 3.42 -15.586 6.047 1 97.19 156 LEU B O 1
ATOM 3821 N N . ASP B 1 157 ? 1.476 -16.125 5.156 1 95.94 157 ASP B N 1
ATOM 3822 C CA . ASP B 1 157 ? 1.843 -17.453 4.664 1 95.94 157 ASP B CA 1
ATOM 3823 C C . ASP B 1 157 ? 0.89 -17.922 3.566 1 95.94 157 ASP B C 1
ATOM 3825 O O . ASP B 1 157 ? 0.03 -17.156 3.121 1 95.94 157 ASP B O 1
ATOM 3829 N N . SER B 1 158 ? 1.116 -19.188 3.117 1 97.12 158 SER B N 1
ATOM 3830 C CA . SER B 1 158 ? 0.35 -19.688 1.983 1 97.12 158 SER B CA 1
ATOM 3831 C C . SER B 1 158 ? -1.117 -19.891 2.352 1 97.12 158 SER B C 1
ATOM 3833 O O . SER B 1 158 ? -2.004 -19.688 1.518 1 97.12 158 SER B O 1
ATOM 3835 N N . PHE B 1 159 ? -1.421 -20.281 3.549 1 95.81 159 PHE B N 1
ATOM 3836 C CA . PHE B 1 159 ? -2.809 -20.422 3.975 1 95.81 159 PHE B CA 1
ATOM 3837 C C . PHE B 1 159 ? -3.521 -19.078 3.967 1 95.81 159 PHE B C 1
ATOM 3839 O O . PHE B 1 159 ? -4.625 -18.953 3.432 1 95.81 159 PHE B O 1
ATOM 3846 N N . ASP B 1 160 ? -2.826 -18.062 4.562 1 95.56 160 ASP B N 1
ATOM 3847 C CA . ASP B 1 160 ? -3.359 -16.703 4.543 1 95.56 160 ASP B CA 1
ATOM 3848 C C . ASP B 1 160 ? -3.623 -16.234 3.115 1 95.56 160 ASP B C 1
ATOM 3850 O O . ASP B 1 160 ? -4.645 -15.602 2.842 1 95.56 160 ASP B O 1
ATOM 3854 N N . ASN B 1 161 ? -2.664 -16.516 2.24 1 98.12 161 ASN B N 1
ATOM 3855 C CA . ASN B 1 161 ? -2.836 -16.094 0.853 1 98.12 161 ASN B CA 1
ATOM 3856 C C . ASN B 1 161 ? -4.172 -16.578 0.285 1 98.12 161 ASN B C 1
ATOM 3858 O O . ASN B 1 161 ? -4.898 -15.797 -0.335 1 98.12 161 ASN B O 1
ATOM 3862 N N . LEU B 1 162 ? -4.441 -17.797 0.518 1 97.5 162 LEU B N 1
ATOM 3863 C CA . LEU B 1 162 ? -5.664 -18.359 -0.042 1 97.5 162 LEU B CA 1
ATOM 3864 C C . LEU B 1 162 ? -6.895 -17.797 0.649 1 97.5 162 LEU B C 1
ATOM 3866 O O . LEU B 1 162 ? -7.777 -17.234 -0.008 1 97.5 162 LEU B O 1
ATOM 3870 N N . LEU B 1 163 ? -6.922 -17.875 1.938 1 95.56 163 LEU B N 1
ATOM 3871 C CA . LEU B 1 163 ? -8.094 -17.469 2.701 1 95.56 163 LEU B CA 1
ATOM 3872 C C . LEU B 1 163 ? -8.367 -15.977 2.514 1 95.56 163 LEU B C 1
ATOM 3874 O O . LEU B 1 163 ? -9.492 -15.578 2.207 1 95.56 163 LEU B O 1
ATOM 3878 N N . TYR B 1 164 ? -7.34 -15.18 2.691 1 96.19 164 TYR B N 1
ATOM 3879 C CA . TYR B 1 164 ? -7.516 -13.734 2.635 1 96.19 164 TYR B CA 1
ATOM 3880 C C . TYR B 1 164 ? -7.875 -13.289 1.223 1 96.19 164 TYR B C 1
ATOM 3882 O O . TYR B 1 164 ? -8.617 -12.32 1.042 1 96.19 164 TYR B O 1
ATOM 3890 N N . SER B 1 165 ? -7.383 -13.969 0.237 1 97.94 165 SER B N 1
ATOM 3891 C CA . SER B 1 165 ? -7.754 -13.625 -1.131 1 97.94 165 SER B CA 1
ATOM 3892 C C . SER B 1 165 ? -9.234 -13.875 -1.384 1 97.94 165 SER B C 1
ATOM 3894 O O . SER B 1 165 ? -9.883 -13.117 -2.104 1 97.94 165 SER B O 1
ATOM 3896 N N . ILE B 1 166 ? -9.781 -14.922 -0.84 1 96.12 166 ILE B N 1
ATOM 3897 C CA . ILE B 1 166 ? -11.203 -15.211 -0.982 1 96.12 166 ILE B CA 1
ATOM 3898 C C . ILE B 1 166 ? -12.031 -14.086 -0.359 1 96.12 166 ILE B C 1
ATOM 3900 O O . ILE B 1 166 ? -12.977 -13.586 -0.973 1 96.12 166 ILE B O 1
ATOM 3904 N N . TYR B 1 167 ? -11.633 -13.672 0.771 1 94.81 167 TYR B N 1
ATOM 3905 C CA . TYR B 1 167 ? -12.375 -12.617 1.452 1 94.81 167 TYR B CA 1
ATOM 3906 C C . TYR B 1 167 ? -12.156 -11.273 0.769 1 94.81 167 TYR B C 1
ATOM 3908 O O . TYR B 1 167 ? -13.07 -10.438 0.72 1 94.81 167 TYR B O 1
ATOM 3916 N N . ARG B 1 168 ? -10.945 -11.023 0.292 1 96.31 168 ARG B N 1
ATOM 3917 C CA . ARG B 1 168 ? -10.688 -9.812 -0.481 1 96.31 168 ARG B CA 1
ATOM 3918 C C . ARG B 1 168 ? -11.539 -9.781 -1.743 1 96.31 168 ARG B C 1
ATOM 3920 O O . ARG B 1 168 ? -12.055 -8.727 -2.119 1 96.31 168 ARG B O 1
ATOM 3927 N N . PHE B 1 169 ? -11.664 -10.938 -2.383 1 96.44 169 PHE B N 1
ATOM 3928 C CA . PHE B 1 169 ? -12.516 -11.055 -3.557 1 96.44 169 PHE B CA 1
ATOM 3929 C C . PHE B 1 169 ? -13.945 -10.641 -3.23 1 96.44 169 PHE B C 1
ATOM 3931 O O . PHE B 1 169 ? -14.539 -9.828 -3.947 1 96.44 169 PHE B O 1
ATOM 3938 N N . LYS B 1 170 ? -14.492 -11.102 -2.117 1 94.12 170 LYS B N 1
ATOM 3939 C CA . LYS B 1 170 ? -15.836 -10.75 -1.665 1 94.12 170 LYS B CA 1
ATOM 3940 C C . LYS B 1 170 ? -15.945 -9.258 -1.37 1 94.12 170 LYS B C 1
ATOM 3942 O O . LYS B 1 170 ? -16.938 -8.617 -1.741 1 94.12 170 LYS B O 1
ATOM 3947 N N . GLN B 1 171 ? -14.977 -8.773 -0.736 1 92.69 171 GLN B N 1
ATOM 3948 C CA . GLN B 1 171 ? -14.969 -7.355 -0.412 1 92.69 171 GLN B CA 1
ATOM 3949 C C . GLN B 1 171 ? -14.945 -6.5 -1.678 1 92.69 171 GLN B C 1
ATOM 3951 O O . GLN B 1 171 ? -15.578 -5.445 -1.735 1 92.69 171 GLN B O 1
ATOM 3956 N N . PHE B 1 172 ? -14.258 -6.953 -2.676 1 93.44 172 PHE B N 1
ATOM 3957 C CA . PHE B 1 172 ? -13.977 -6.195 -3.893 1 93.44 172 PHE B CA 1
ATOM 3958 C C . PHE B 1 172 ? -15.164 -6.258 -4.848 1 93.44 172 PHE B C 1
ATOM 3960 O O . PHE B 1 172 ? -15.578 -5.23 -5.391 1 93.44 172 PHE B O 1
ATOM 3967 N N . ILE B 1 173 ? -15.75 -7.422 -4.949 1 91.19 173 ILE B N 1
ATOM 3968 C CA . ILE B 1 173 ? -16.75 -7.543 -6 1 91.19 173 ILE B CA 1
ATOM 3969 C C . ILE B 1 173 ? -18.109 -7.859 -5.383 1 91.19 173 ILE B C 1
ATOM 3971 O O . ILE B 1 173 ? -19.141 -7.758 -6.051 1 91.19 173 ILE B O 1
ATOM 3975 N N . GLY B 1 174 ? -18.172 -8.297 -4.109 1 90.25 174 GLY B N 1
ATOM 3976 C CA . GLY B 1 174 ? -19.453 -8.43 -3.426 1 90.25 174 GLY B CA 1
ATOM 3977 C C . GLY B 1 174 ? -19.906 -9.867 -3.287 1 90.25 174 GLY B C 1
ATOM 3978 O O . GLY B 1 174 ? -20.891 -10.148 -2.605 1 90.25 174 GLY B O 1
ATOM 3979 N N . TYR B 1 175 ? -19.141 -10.844 -3.975 1 91.5 175 TYR B N 1
ATOM 3980 C CA . TYR B 1 175 ? -19.5 -12.258 -3.928 1 91.5 175 TYR B CA 1
ATOM 3981 C C . TYR B 1 175 ? -18.266 -13.125 -3.686 1 91.5 175 TYR B C 1
ATOM 3983 O O . TYR B 1 175 ? -17.141 -12.695 -3.941 1 91.5 175 TYR B O 1
ATOM 3991 N N . PHE B 1 176 ? -18.484 -14.336 -3.18 1 93.5 176 PHE B N 1
ATOM 3992 C CA . PHE B 1 176 ? -17.375 -15.289 -3.049 1 93.5 176 PHE B CA 1
ATOM 3993 C C . PHE B 1 176 ? -17.094 -15.969 -4.383 1 93.5 176 PHE B C 1
ATOM 3995 O O . PHE B 1 176 ? -17.984 -16.109 -5.223 1 93.5 176 PHE B O 1
ATOM 4002 N N . PRO B 1 177 ? -15.922 -16.391 -4.613 1 96.06 177 PRO B N 1
ATOM 4003 C CA . PRO B 1 177 ? -15.594 -17.031 -5.879 1 96.06 177 PRO B CA 1
ATOM 4004 C C . PRO B 1 177 ? -16.156 -18.453 -5.969 1 96.06 177 PRO B C 1
ATOM 4006 O O . PRO B 1 177 ? -16.172 -19.172 -4.965 1 96.06 177 PRO B O 1
ATOM 4009 N N . SER B 1 178 ? -16.531 -18.812 -7.211 1 94.62 178 SER B N 1
ATOM 4010 C CA . SER B 1 178 ? -16.938 -20.172 -7.523 1 94.62 178 SER B CA 1
ATOM 4011 C C . SER B 1 178 ? -15.727 -21.047 -7.895 1 94.62 178 SER B C 1
ATOM 4013 O O . SER B 1 178 ? -15.727 -22.25 -7.66 1 94.62 178 SER B O 1
ATOM 4015 N N . TYR B 1 179 ? -14.781 -20.406 -8.531 1 96.56 179 TYR B N 1
ATOM 4016 C CA . TYR B 1 179 ? -13.555 -21.062 -8.977 1 96.56 179 TYR B CA 1
ATOM 4017 C C . TYR B 1 179 ? -12.328 -20.266 -8.531 1 96.56 179 TYR B C 1
ATOM 4019 O O . TYR B 1 179 ? -12.383 -19.047 -8.398 1 96.56 179 TYR B O 1
ATOM 4027 N N . ILE B 1 180 ? -11.32 -21.031 -8.273 1 98.25 180 ILE B N 1
ATOM 4028 C CA . ILE B 1 180 ? -10.055 -20.391 -7.918 1 98.25 180 ILE B CA 1
ATOM 4029 C C . ILE B 1 180 ? -8.938 -20.906 -8.82 1 98.25 180 ILE B C 1
ATOM 4031 O O . ILE B 1 180 ? -8.805 -22.109 -9.023 1 98.25 180 ILE B O 1
ATOM 4035 N N . THR B 1 181 ? -8.242 -20.016 -9.438 1 98.75 181 THR B N 1
ATOM 4036 C CA . THR B 1 181 ? -6.984 -20.328 -10.109 1 98.75 181 THR B CA 1
ATOM 4037 C C . THR B 1 181 ? -5.801 -19.75 -9.344 1 98.75 181 THR B C 1
ATOM 4039 O O . THR B 1 181 ? -5.793 -18.562 -8.992 1 98.75 181 THR B O 1
ATOM 4042 N N . ILE B 1 182 ? -4.883 -20.594 -9.023 1 98.88 182 ILE B N 1
ATOM 4043 C CA . ILE B 1 182 ? -3.664 -20.156 -8.359 1 98.88 182 ILE B CA 1
ATOM 4044 C C . ILE B 1 182 ? -2.494 -20.203 -9.336 1 98.88 182 ILE B C 1
ATOM 4046 O O . ILE B 1 182 ? -2.295 -21.203 -10.031 1 98.88 182 ILE B O 1
ATOM 4050 N N . VAL B 1 183 ? -1.777 -19.109 -9.484 1 98.94 183 VAL B N 1
ATOM 4051 C CA . VAL B 1 183 ? -0.561 -19.062 -10.289 1 98.94 183 VAL B CA 1
ATOM 4052 C C . VAL B 1 183 ? 0.656 -18.938 -9.375 1 98.94 183 VAL B C 1
ATOM 4054 O O . VAL B 1 183 ? 0.814 -17.922 -8.68 1 98.94 183 VAL B O 1
ATOM 4057 N N . GLY B 1 184 ? 1.507 -19.891 -9.352 1 98.69 184 GLY B N 1
ATOM 4058 C CA . GLY B 1 184 ? 2.641 -19.875 -8.438 1 98.69 184 GLY B CA 1
ATOM 4059 C C . GLY B 1 184 ? 3.672 -20.938 -8.75 1 98.69 184 GLY B C 1
ATOM 4060 O O . GLY B 1 184 ? 3.719 -21.469 -9.859 1 98.69 184 GLY B O 1
ATOM 4061 N N . PHE B 1 185 ? 4.555 -21.172 -7.816 1 98 185 PHE B N 1
ATOM 4062 C CA . PHE B 1 185 ? 5.566 -22.219 -7.945 1 98 185 PHE B CA 1
ATOM 4063 C C . PHE B 1 185 ? 4.926 -23.594 -7.887 1 98 185 PHE B C 1
ATOM 4065 O O . PHE B 1 185 ? 4.188 -23.906 -6.945 1 98 185 PHE B O 1
ATOM 4072 N N . GLY B 1 186 ? 5.258 -24.406 -8.805 1 97.06 186 GLY B N 1
ATOM 4073 C CA . GLY B 1 186 ? 4.641 -25.719 -8.953 1 97.06 186 GLY B CA 1
ATOM 4074 C C . GLY B 1 186 ? 4.871 -26.625 -7.766 1 97.06 186 GLY B C 1
ATOM 4075 O O . GLY B 1 186 ? 3.994 -27.406 -7.395 1 97.06 186 GLY B O 1
ATOM 4076 N N . PHE B 1 187 ? 6.008 -26.516 -7.184 1 94.56 187 PHE B N 1
ATOM 4077 C CA . PHE B 1 187 ? 6.352 -27.406 -6.074 1 94.56 187 PHE B CA 1
ATOM 4078 C C . PHE B 1 187 ? 5.484 -27.109 -4.855 1 94.56 187 PHE B C 1
ATOM 4080 O O . PHE B 1 187 ? 5.5 -27.859 -3.879 1 94.56 187 PHE B O 1
ATOM 4087 N N . LYS B 1 188 ? 4.695 -26.031 -4.906 1 96.25 188 LYS B N 1
ATOM 4088 C CA . LYS B 1 188 ? 3.83 -25.672 -3.791 1 96.25 188 LYS B CA 1
ATOM 4089 C C . LYS B 1 188 ? 2.385 -26.078 -4.062 1 96.25 188 LYS B C 1
ATOM 4091 O O . LYS B 1 188 ? 1.514 -25.906 -3.207 1 96.25 188 LYS B O 1
ATOM 4096 N N . GLU B 1 189 ? 2.047 -26.609 -5.188 1 96.44 189 GLU B N 1
ATOM 4097 C CA . GLU B 1 189 ? 0.682 -26.906 -5.613 1 96.44 189 GLU B CA 1
ATOM 4098 C C . GLU B 1 189 ? -0.016 -27.844 -4.625 1 96.44 189 GLU B C 1
ATOM 4100 O O . GLU B 1 189 ? -1.157 -27.594 -4.234 1 96.44 189 GLU B O 1
ATOM 4105 N N . ASP B 1 190 ? 0.654 -28.859 -4.195 1 93.75 190 ASP B N 1
ATOM 4106 C CA . ASP B 1 190 ? 0.04 -29.875 -3.334 1 93.75 190 ASP B CA 1
ATOM 4107 C C . ASP B 1 190 ? -0.397 -29.266 -2.004 1 93.75 190 ASP B C 1
ATOM 4109 O O . ASP B 1 190 ? -1.446 -29.625 -1.466 1 93.75 190 ASP B O 1
ATOM 4113 N N . ARG B 1 191 ? 0.389 -28.391 -1.53 1 94.56 191 ARG B N 1
ATOM 4114 C CA . ARG B 1 191 ? 0.063 -27.719 -0.276 1 94.56 191 ARG B CA 1
ATOM 4115 C C . ARG B 1 191 ? -1.269 -26.984 -0.378 1 94.56 191 ARG B C 1
ATOM 4117 O O . ARG B 1 191 ? -2.102 -27.078 0.526 1 94.56 191 ARG B O 1
ATOM 4124 N N . PHE B 1 192 ? -1.507 -26.281 -1.464 1 96.94 192 PHE B N 1
ATOM 4125 C CA . PHE B 1 192 ? -2.73 -25.516 -1.676 1 96.94 192 PHE B CA 1
ATOM 4126 C C . PHE B 1 192 ? -3.918 -26.453 -1.895 1 96.94 192 PHE B C 1
ATOM 4128 O O . PHE B 1 192 ? -4.984 -26.25 -1.307 1 96.94 192 PHE B O 1
ATOM 4135 N N . ARG B 1 193 ? -3.748 -27.469 -2.676 1 94.62 193 ARG B N 1
ATOM 4136 C CA . ARG B 1 193 ? -4.844 -28.344 -3.088 1 94.62 193 ARG B CA 1
ATOM 4137 C C . ARG B 1 193 ? -5.227 -29.312 -1.97 1 94.62 193 ARG B C 1
ATOM 4139 O O . ARG B 1 193 ? -6.41 -29.453 -1.655 1 94.62 193 ARG B O 1
ATOM 4146 N N . LYS B 1 194 ? -4.254 -29.891 -1.332 1 92.44 194 LYS B N 1
ATOM 4147 C CA . LYS B 1 194 ? -4.52 -31.016 -0.426 1 92.44 194 LYS B CA 1
ATOM 4148 C C . LYS B 1 194 ? -4.695 -30.516 1.009 1 92.44 194 LYS B C 1
ATOM 4150 O O . LYS B 1 194 ? -5.348 -31.188 1.819 1 92.44 194 LYS B O 1
ATOM 4155 N N . PHE B 1 195 ? -4.121 -29.359 1.29 1 93.88 195 PHE B N 1
ATOM 4156 C CA . PHE B 1 195 ? -4.148 -28.953 2.688 1 93.88 195 PHE B CA 1
ATOM 4157 C C . PHE B 1 195 ? -4.957 -27.672 2.857 1 93.88 195 PHE B C 1
ATOM 4159 O O . PHE B 1 195 ? -5.992 -27.672 3.525 1 93.88 195 PHE B O 1
ATOM 4166 N N . HIS B 1 196 ? -4.574 -26.594 2.184 1 96.19 196 HIS B N 1
ATOM 4167 C CA . HIS B 1 196 ? -5.219 -25.312 2.408 1 96.19 196 HIS B CA 1
ATOM 4168 C C . HIS B 1 196 ? -6.68 -25.344 1.971 1 96.19 196 HIS B C 1
ATOM 4170 O O . HIS B 1 196 ? -7.566 -24.922 2.719 1 96.19 196 HIS B O 1
ATOM 4176 N N . ALA B 1 197 ? -6.938 -25.828 0.762 1 96.31 197 ALA B N 1
ATOM 4177 C CA . ALA B 1 197 ? -8.312 -25.875 0.272 1 96.31 197 ALA B CA 1
ATOM 4178 C C . ALA B 1 197 ? -9.18 -26.766 1.165 1 96.31 197 ALA B C 1
ATOM 4180 O O . ALA B 1 197 ? -10.305 -26.406 1.506 1 96.31 197 ALA B O 1
ATOM 4181 N N . LYS B 1 198 ? -8.625 -27.828 1.558 1 93.44 198 LYS B N 1
ATOM 4182 C CA . LYS B 1 198 ? -9.344 -28.75 2.438 1 93.44 198 LYS B CA 1
ATOM 4183 C C . LYS B 1 198 ? -9.641 -28.109 3.785 1 93.44 198 LYS B C 1
ATOM 4185 O O . LYS B 1 198 ? -10.75 -28.234 4.309 1 93.44 198 LYS B O 1
ATOM 4190 N N . ALA B 1 199 ? -8.688 -27.406 4.289 1 93.38 199 ALA B N 1
ATOM 4191 C CA . ALA B 1 199 ? -8.797 -26.797 5.613 1 93.38 199 ALA B CA 1
ATOM 4192 C C . ALA B 1 199 ? -9.945 -25.797 5.672 1 93.38 199 ALA B C 1
ATOM 4194 O O . ALA B 1 199 ? -10.492 -25.531 6.742 1 93.38 199 ALA B O 1
ATOM 4195 N N . ILE B 1 200 ? -10.344 -25.281 4.523 1 93.75 200 ILE B N 1
ATOM 4196 C CA . ILE B 1 200 ? -11.398 -24.281 4.535 1 93.75 200 ILE B CA 1
ATOM 4197 C C . ILE B 1 200 ? -12.641 -24.828 3.83 1 93.75 200 ILE B C 1
ATOM 4199 O O . ILE B 1 200 ? -13.562 -24.062 3.514 1 93.75 200 ILE B O 1
ATOM 4203 N N . ASP B 1 201 ? -12.57 -26.078 3.496 1 94.38 201 ASP B N 1
ATOM 4204 C CA . ASP B 1 201 ? -13.703 -26.781 2.91 1 94.38 201 ASP B CA 1
ATOM 4205 C C . ASP B 1 201 ? -14.023 -26.25 1.516 1 94.38 201 ASP B C 1
ATOM 4207 O O . ASP B 1 201 ? -15.195 -26.094 1.162 1 94.38 201 ASP B O 1
ATOM 4211 N N . PHE B 1 202 ? -13.016 -25.906 0.763 1 95.81 202 PHE B N 1
ATOM 4212 C CA . PHE B 1 202 ? -13.18 -25.531 -0.636 1 95.81 202 PHE B CA 1
ATOM 4213 C C . PHE B 1 202 ? -13 -26.734 -1.548 1 95.81 202 PHE B C 1
ATOM 4215 O O . PHE B 1 202 ? -12.055 -27.516 -1.385 1 95.81 202 PHE B O 1
ATOM 4222 N N . ASP B 1 203 ? -13.883 -26.906 -2.504 1 95.5 203 ASP B N 1
ATOM 4223 C CA . ASP B 1 203 ? -13.836 -28.047 -3.426 1 95.5 203 ASP B CA 1
ATOM 4224 C C . ASP B 1 203 ? -12.578 -27.984 -4.297 1 95.5 203 ASP B C 1
ATOM 4226 O O . ASP B 1 203 ? -12.469 -27.141 -5.18 1 95.5 203 ASP B O 1
ATOM 4230 N N . SER B 1 204 ? -11.672 -28.891 -4.07 1 94.19 204 SER B N 1
ATOM 4231 C CA . SER B 1 204 ? -10.398 -28.891 -4.777 1 94.19 204 SER B CA 1
ATOM 4232 C C . SER B 1 204 ? -10.594 -29.078 -6.277 1 94.19 204 SER B C 1
ATOM 4234 O O . SER B 1 204 ? -9.711 -28.734 -7.07 1 94.19 204 SER B O 1
ATOM 4236 N N . ASN B 1 205 ? -11.711 -29.594 -6.738 1 94.56 205 ASN B N 1
ATOM 4237 C CA . ASN B 1 205 ? -12.008 -29.75 -8.156 1 94.56 205 ASN B CA 1
ATOM 4238 C C . ASN B 1 205 ? -12.266 -28.406 -8.828 1 94.56 205 ASN B C 1
ATOM 4240 O O . ASN B 1 205 ? -12.242 -28.297 -10.055 1 94.56 205 ASN B O 1
ATOM 4244 N N . LYS B 1 206 ? -12.516 -27.453 -8.039 1 96.25 206 LYS B N 1
ATOM 4245 C CA . LYS B 1 206 ? -12.781 -26.109 -8.555 1 96.25 206 LYS B CA 1
ATOM 4246 C C . LYS B 1 206 ? -11.547 -25.219 -8.438 1 96.25 206 LYS B C 1
ATOM 4248 O O . LYS B 1 206 ? -11.633 -24 -8.625 1 96.25 206 LYS B O 1
ATOM 4253 N N . LEU B 1 207 ? -10.453 -25.891 -8.094 1 97.38 207 LEU B N 1
ATOM 4254 C CA . LEU B 1 207 ? -9.172 -25.188 -7.977 1 97.38 207 LEU B CA 1
ATOM 4255 C C . LEU B 1 207 ? -8.242 -25.578 -9.117 1 97.38 207 LEU B C 1
ATOM 4257 O O . LEU B 1 207 ? -7.949 -26.766 -9.32 1 97.38 207 LEU B O 1
ATOM 4261 N N . LYS B 1 208 ? -7.898 -24.641 -9.898 1 98 208 LYS B N 1
ATOM 4262 C CA . LYS B 1 208 ? -6.895 -24.797 -10.945 1 98 208 LYS B CA 1
ATOM 4263 C C . LYS B 1 208 ? -5.555 -24.203 -10.523 1 98 208 LYS B C 1
ATOM 4265 O O . LYS B 1 208 ? -5.516 -23.156 -9.859 1 98 208 LYS B O 1
ATOM 4270 N N . TYR B 1 209 ? -4.453 -24.891 -10.859 1 98.56 209 TYR B N 1
ATOM 4271 C CA . TYR B 1 209 ? -3.121 -24.391 -10.531 1 98.56 209 TYR B CA 1
ATOM 4272 C C . TYR B 1 209 ? -2.273 -24.234 -11.789 1 98.56 209 TYR B C 1
ATOM 4274 O O . TYR B 1 209 ? -2.186 -25.156 -12.602 1 98.56 209 TYR B O 1
ATOM 4282 N N . ILE B 1 210 ? -1.733 -23.094 -12.023 1 98.69 210 ILE B N 1
ATOM 4283 C CA . ILE B 1 210 ? -0.772 -22.812 -13.086 1 98.69 210 ILE B CA 1
ATOM 4284 C C . ILE B 1 210 ? 0.633 -22.719 -12.5 1 98.69 210 ILE B C 1
ATOM 4286 O O . ILE B 1 210 ? 0.912 -21.828 -11.688 1 98.69 210 ILE B O 1
ATOM 4290 N N . SER B 1 211 ? 1.501 -23.609 -12.961 1 98.31 211 SER B N 1
ATOM 4291 C CA . SER B 1 211 ? 2.826 -23.75 -12.359 1 98.31 211 SER B CA 1
ATOM 4292 C C . SER B 1 211 ? 3.893 -23.094 -13.234 1 98.31 211 SER B C 1
ATOM 4294 O O . SER B 1 211 ? 3.99 -23.391 -14.43 1 98.31 211 SER B O 1
ATOM 4296 N N . ILE B 1 212 ? 4.656 -22.156 -12.641 1 98.06 212 ILE B N 1
ATOM 4297 C CA . ILE B 1 212 ? 5.879 -21.625 -13.227 1 98.06 212 ILE B CA 1
ATOM 4298 C C . ILE B 1 212 ? 7.012 -21.688 -12.203 1 98.06 212 ILE B C 1
ATOM 4300 O O . ILE B 1 212 ? 7.039 -20.922 -11.242 1 98.06 212 ILE B O 1
ATOM 4304 N N . ASP B 1 213 ? 7.934 -22.531 -12.461 1 97.19 213 ASP B N 1
ATOM 4305 C CA . ASP B 1 213 ? 8.945 -22.859 -11.461 1 97.19 213 ASP B CA 1
ATOM 4306 C C . ASP B 1 213 ? 10.219 -22.047 -11.68 1 97.19 213 ASP B C 1
ATOM 4308 O O . ASP B 1 213 ? 10.406 -21.438 -12.742 1 97.19 213 ASP B O 1
ATOM 4312 N N . PRO B 1 214 ? 11.062 -21.984 -10.617 1 96.88 214 PRO B N 1
ATOM 4313 C CA . PRO B 1 214 ? 12.367 -21.328 -10.781 1 96.88 214 PRO B CA 1
ATOM 4314 C C . PRO B 1 214 ? 13.281 -22.078 -11.742 1 96.88 214 PRO B C 1
ATOM 4316 O O . PRO B 1 214 ? 13.07 -23.25 -12.023 1 96.88 214 PRO B O 1
ATOM 4319 N N . ASN B 1 215 ? 14.203 -21.344 -12.336 1 96.06 215 ASN B N 1
ATOM 4320 C CA . ASN B 1 215 ? 15.18 -21.906 -13.258 1 96.06 215 ASN B CA 1
ATOM 4321 C C . ASN B 1 215 ? 16.609 -21.484 -12.898 1 96.06 215 ASN B C 1
ATOM 4323 O O . ASN B 1 215 ? 17.062 -20.422 -13.312 1 96.06 215 ASN B O 1
ATOM 4327 N N . PRO B 1 216 ? 17.359 -22.344 -12.195 1 95.94 216 PRO B N 1
ATOM 4328 C CA . PRO B 1 216 ? 18.75 -22 -11.852 1 95.94 216 PRO B CA 1
ATOM 4329 C C . PRO B 1 216 ? 19.641 -21.859 -13.078 1 95.94 216 PRO B C 1
ATOM 4331 O O . PRO B 1 216 ? 20.75 -21.328 -12.969 1 95.94 216 PRO B O 1
ATOM 4334 N N . LEU B 1 217 ? 19.156 -22.281 -14.219 1 97.06 217 LEU B N 1
ATOM 4335 C CA . LEU B 1 217 ? 19.922 -22.203 -15.461 1 97.06 217 LEU B CA 1
ATOM 4336 C C . LEU B 1 217 ? 19.344 -21.125 -16.391 1 97.06 217 LEU B C 1
ATOM 4338 O O . LEU B 1 217 ? 19.359 -21.281 -17.609 1 97.06 217 LEU B O 1
ATOM 4342 N N . TYR B 1 218 ? 18.859 -20.109 -15.812 1 96.56 218 TYR B N 1
ATOM 4343 C CA . TYR B 1 218 ? 18.203 -19.031 -16.547 1 96.56 218 TYR B CA 1
ATOM 4344 C C . TYR B 1 218 ? 19.141 -18.422 -17.578 1 96.56 218 TYR B C 1
ATOM 4346 O O . TYR B 1 218 ? 18.75 -18.141 -18.719 1 96.56 218 TYR B O 1
ATOM 4354 N N . GLU B 1 219 ? 20.438 -18.266 -17.203 1 95.31 219 GLU B N 1
ATOM 4355 C CA . GLU B 1 219 ? 21.406 -17.688 -18.125 1 95.31 219 GLU B CA 1
ATOM 4356 C C . GLU B 1 219 ? 21.641 -18.594 -19.328 1 95.31 219 GLU B C 1
ATOM 4358 O O . GLU B 1 219 ? 21.75 -18.125 -20.453 1 95.31 219 GLU B O 1
ATOM 4363 N N . SER B 1 220 ? 21.672 -19.859 -19 1 94.69 220 SER B N 1
ATOM 4364 C CA . SER B 1 220 ? 21.812 -20.828 -20.094 1 94.69 220 SER B CA 1
ATOM 4365 C C . SER B 1 220 ? 20.594 -20.797 -21.016 1 94.69 220 SER B C 1
ATOM 4367 O O . SER B 1 220 ? 20.734 -20.875 -22.234 1 94.69 220 SER B O 1
ATOM 4369 N N . TYR B 1 221 ? 19.469 -20.688 -20.391 1 95.38 221 TYR B N 1
ATOM 4370 C CA . TYR B 1 221 ? 18.219 -20.594 -21.156 1 95.38 221 TYR B CA 1
ATOM 4371 C C . TYR B 1 221 ? 18.234 -19.375 -22.062 1 95.38 221 TYR B C 1
ATOM 4373 O O . TYR B 1 221 ? 17.891 -19.469 -23.25 1 95.38 221 TYR B O 1
ATOM 4381 N N . LEU B 1 222 ? 18.688 -18.172 -21.609 1 95.12 222 LEU B N 1
ATOM 4382 C CA . LEU B 1 222 ? 18.734 -16.953 -22.391 1 95.12 222 LEU B CA 1
ATOM 4383 C C . LEU B 1 222 ? 19.703 -17.094 -23.562 1 95.12 222 LEU B C 1
ATOM 4385 O O . LEU B 1 222 ? 19.531 -16.438 -24.594 1 95.12 222 LEU B O 1
ATOM 4389 N N . ASN B 1 223 ? 20.641 -18 -23.375 1 93.94 223 ASN B N 1
ATOM 4390 C CA . ASN B 1 223 ? 21.641 -18.203 -24.406 1 93.94 223 ASN B CA 1
ATOM 4391 C C . ASN B 1 223 ? 21.219 -19.297 -25.391 1 93.94 223 ASN B C 1
ATOM 4393 O O . ASN B 1 223 ? 22.047 -19.781 -26.156 1 93.94 223 ASN B O 1
ATOM 4397 N N . GLY B 1 224 ? 20 -19.797 -25.281 1 90.5 224 GLY B N 1
ATOM 4398 C CA . GLY B 1 224 ? 19.484 -20.656 -26.328 1 90.5 224 GLY B CA 1
ATOM 4399 C C . GLY B 1 224 ? 19.281 -22.094 -25.875 1 90.5 224 GLY B C 1
ATOM 4400 O O . GLY B 1 224 ? 18.797 -22.922 -26.641 1 90.5 224 GLY B O 1
ATOM 4401 N N . ASP B 1 225 ? 19.688 -22.484 -24.688 1 88.19 225 ASP B N 1
ATOM 4402 C CA . ASP B 1 225 ? 19.469 -23.844 -24.188 1 88.19 225 ASP B CA 1
ATOM 4403 C C . ASP B 1 225 ? 18 -24.031 -23.797 1 88.19 225 ASP B C 1
ATOM 4405 O O . ASP B 1 225 ? 17.625 -23.766 -22.656 1 88.19 225 ASP B O 1
ATOM 4409 N N . THR B 1 226 ? 17.328 -24.641 -24.672 1 85.5 226 THR B N 1
ATOM 4410 C CA . THR B 1 226 ? 15.891 -24.781 -24.422 1 85.5 226 THR B CA 1
ATOM 4411 C C . THR B 1 226 ? 15.586 -26.125 -23.766 1 85.5 226 THR B C 1
ATOM 4413 O O . THR B 1 226 ? 14.438 -26.391 -23.391 1 85.5 226 THR B O 1
ATOM 4416 N N . ASN B 1 227 ? 16.594 -26.953 -23.531 1 90.56 227 ASN B N 1
ATOM 4417 C CA . ASN B 1 227 ? 16.375 -28.266 -22.922 1 90.56 227 ASN B CA 1
ATOM 4418 C C . ASN B 1 227 ? 16.953 -28.328 -21.516 1 90.56 227 ASN B C 1
ATOM 4420 O O . ASN B 1 227 ? 17.344 -29.406 -21.047 1 90.56 227 ASN B O 1
ATOM 4424 N N . PHE B 1 228 ? 17.062 -27.219 -20.969 1 90.69 228 PHE B N 1
ATOM 4425 C CA . PHE B 1 228 ? 17.719 -27.141 -19.672 1 90.69 228 PHE B CA 1
ATOM 4426 C C . PHE B 1 228 ? 17 -27.984 -18.641 1 90.69 228 PHE B C 1
ATOM 4428 O O . PHE B 1 228 ? 17.609 -28.469 -17.688 1 90.69 228 PHE B O 1
ATOM 4435 N N . LYS B 1 229 ? 15.727 -28.266 -18.703 1 91.5 229 LYS B N 1
ATOM 4436 C CA . LYS B 1 229 ? 14.938 -29.016 -17.734 1 91.5 229 LYS B CA 1
ATOM 4437 C C . LYS B 1 229 ? 15.344 -30.484 -17.703 1 91.5 229 LYS B C 1
ATOM 4439 O O . LYS B 1 229 ? 15.055 -31.188 -16.734 1 91.5 229 LYS B O 1
ATOM 4444 N N . ASP B 1 230 ? 15.945 -30.906 -18.734 1 92.88 230 ASP B N 1
ATOM 4445 C CA . ASP B 1 230 ? 16.344 -32.312 -18.844 1 92.88 230 ASP B CA 1
ATOM 4446 C C . ASP B 1 230 ? 17.734 -32.531 -18.234 1 92.88 230 ASP B C 1
ATOM 4448 O O . ASP B 1 230 ? 18.172 -33.656 -18.078 1 92.88 230 ASP B O 1
ATOM 4452 N N . THR B 1 231 ? 18.312 -31.5 -17.828 1 94 231 THR B N 1
ATOM 4453 C CA . THR B 1 231 ? 19.656 -31.609 -17.297 1 94 231 THR B CA 1
ATOM 4454 C C . THR B 1 231 ? 19.625 -32.125 -15.859 1 94 231 THR B C 1
ATOM 4456 O O . THR B 1 231 ? 18.641 -31.922 -15.141 1 94 231 THR B O 1
ATOM 4459 N N . GLU B 1 232 ? 20.703 -32.75 -15.469 1 95.25 232 GLU B N 1
ATOM 4460 C CA . GLU B 1 232 ? 20.859 -33.25 -14.109 1 95.25 232 GLU B CA 1
ATOM 4461 C C . GLU B 1 232 ? 20.859 -32.094 -13.094 1 95.25 232 GLU B C 1
ATOM 4463 O O . GLU B 1 232 ? 20.328 -32.25 -11.992 1 95.25 232 GLU B O 1
ATOM 4468 N N . ILE B 1 233 ? 21.422 -31.062 -13.5 1 94.56 233 ILE B N 1
ATOM 4469 C CA . ILE B 1 233 ? 21.516 -29.906 -12.617 1 94.56 233 ILE B CA 1
ATOM 4470 C C . ILE B 1 233 ? 20.125 -29.406 -12.266 1 94.56 233 ILE B C 1
ATOM 4472 O O . ILE B 1 233 ? 19.812 -29.203 -11.086 1 94.56 233 ILE B O 1
ATOM 4476 N N . TYR B 1 234 ? 19.328 -29.234 -13.273 1 95.5 234 TYR B N 1
ATOM 4477 C CA . TYR B 1 234 ? 17.953 -28.766 -13.047 1 95.5 234 TYR B CA 1
ATOM 4478 C C . TYR B 1 234 ? 17.172 -29.781 -12.234 1 95.5 234 TYR B C 1
ATOM 4480 O O . TYR B 1 234 ? 16.469 -29.422 -11.281 1 95.5 234 TYR B O 1
ATOM 4488 N N . GLN B 1 235 ? 17.281 -31.047 -12.578 1 96.06 235 GLN B N 1
ATOM 4489 C CA . GLN B 1 235 ? 16.531 -32.094 -11.906 1 96.06 235 GLN B CA 1
ATOM 4490 C C . GLN B 1 235 ? 16.922 -32.188 -10.43 1 96.06 235 GLN B C 1
ATOM 4492 O O . GLN B 1 235 ? 16.062 -32.344 -9.562 1 96.06 235 GLN B O 1
ATOM 4497 N N . LYS B 1 236 ? 18.156 -32.094 -10.18 1 96.5 236 LYS B N 1
ATOM 4498 C CA . LYS B 1 236 ? 18.625 -32.125 -8.797 1 96.5 236 LYS B CA 1
ATOM 4499 C C . LYS B 1 236 ? 18.125 -30.906 -8.016 1 96.5 236 LYS B C 1
ATOM 4501 O O . LYS B 1 236 ? 17.734 -31.031 -6.859 1 96.5 236 LYS B O 1
ATOM 4506 N N . TYR B 1 237 ? 18.188 -29.797 -8.656 1 95.88 237 TYR B N 1
ATOM 4507 C CA . TYR B 1 237 ? 17.688 -28.578 -8.039 1 95.88 237 TYR B CA 1
ATOM 4508 C C . TYR B 1 237 ? 16.219 -28.719 -7.66 1 95.88 237 TYR B C 1
ATOM 4510 O O . TYR B 1 237 ? 15.82 -28.375 -6.543 1 95.88 237 TYR B O 1
ATOM 4518 N N . MET B 1 238 ? 15.422 -29.234 -8.562 1 95.31 238 MET B N 1
ATOM 4519 C CA . MET B 1 238 ? 13.992 -29.391 -8.328 1 95.31 238 MET B CA 1
ATOM 4520 C C . MET B 1 238 ? 13.734 -30.422 -7.219 1 95.31 238 MET B C 1
ATOM 4522 O O . MET B 1 238 ? 12.82 -30.25 -6.41 1 95.31 238 MET B O 1
ATOM 4526 N N . LEU B 1 239 ? 14.508 -31.422 -7.199 1 95.56 239 LEU B N 1
ATOM 4527 C CA . LEU B 1 239 ? 14.391 -32.438 -6.152 1 95.56 239 LEU B CA 1
ATOM 4528 C C . LEU B 1 239 ? 14.672 -31.812 -4.781 1 95.56 239 LEU B C 1
ATOM 4530 O O . LEU B 1 239 ? 13.961 -32.094 -3.814 1 95.56 239 LEU B O 1
ATOM 4534 N N . ASP B 1 240 ? 15.688 -31.031 -4.746 1 95 240 ASP B N 1
ATOM 4535 C CA . ASP B 1 240 ? 16.047 -30.359 -3.498 1 95 240 ASP B CA 1
ATOM 4536 C C . ASP B 1 240 ? 14.938 -29.391 -3.059 1 95 240 ASP B C 1
ATOM 4538 O O . ASP B 1 240 ? 14.625 -29.297 -1.87 1 95 240 ASP B O 1
ATOM 4542 N N . LEU B 1 241 ? 14.391 -28.734 -4.012 1 94.44 241 LEU B N 1
ATOM 4543 C CA . LEU B 1 241 ? 13.297 -27.812 -3.729 1 94.44 241 LEU B CA 1
ATOM 4544 C C . LEU B 1 241 ? 12.102 -28.562 -3.139 1 94.44 241 LEU B C 1
ATOM 4546 O O . LEU B 1 241 ? 11.484 -28.094 -2.178 1 94.44 241 LEU B O 1
ATOM 4550 N N . ASN B 1 242 ? 11.812 -29.625 -3.699 1 94.69 242 ASN B N 1
ATOM 4551 C CA . ASN B 1 242 ? 10.688 -30.438 -3.229 1 94.69 242 ASN B CA 1
ATOM 4552 C C . ASN B 1 242 ? 10.93 -30.969 -1.819 1 94.69 242 ASN B C 1
ATOM 4554 O O . ASN B 1 242 ? 10.008 -30.984 -0.996 1 94.69 242 ASN B O 1
ATOM 4558 N N . LYS B 1 243 ? 12.141 -31.359 -1.574 1 94.38 243 LYS B N 1
ATOM 4559 C CA . LYS B 1 243 ? 12.492 -31.844 -0.243 1 94.38 243 LYS B CA 1
ATOM 4560 C C . LYS B 1 243 ? 12.359 -30.734 0.797 1 94.38 243 LYS B C 1
ATOM 4562 O O . LYS B 1 243 ? 11.828 -30.953 1.887 1 94.38 243 LYS B O 1
ATOM 4567 N N . ASN B 1 244 ? 12.844 -29.609 0.425 1 93.19 244 ASN B N 1
ATOM 4568 C CA . ASN B 1 244 ? 12.75 -28.453 1.321 1 93.19 244 ASN B CA 1
ATOM 4569 C C . ASN B 1 244 ? 11.305 -28.047 1.568 1 93.19 244 ASN B C 1
ATOM 4571 O O . ASN B 1 244 ? 10.93 -27.719 2.695 1 93.19 244 ASN B O 1
ATOM 4575 N N . GLU B 1 245 ? 10.5 -28.078 0.505 1 93 245 GLU B N 1
ATOM 4576 C CA . GLU B 1 245 ? 9.07 -27.797 0.606 1 93 245 GLU B CA 1
ATOM 4577 C C . GLU B 1 245 ? 8.383 -28.781 1.555 1 93 245 GLU B C 1
ATOM 4579 O O . GLU B 1 245 ? 7.578 -28.375 2.4 1 93 245 GLU B O 1
ATOM 4584 N N . PHE B 1 246 ? 8.727 -29.953 1.459 1 91.56 246 PHE B N 1
ATOM 4585 C CA . PHE B 1 246 ? 8.125 -30.969 2.305 1 91.56 246 PHE B CA 1
ATOM 4586 C C . PHE B 1 246 ? 8.516 -30.766 3.764 1 91.56 246 PHE B C 1
ATOM 4588 O O . PHE B 1 246 ? 7.652 -30.734 4.645 1 91.56 246 PHE B O 1
ATOM 4595 N N . SER B 1 247 ? 9.742 -30.469 4.043 1 91.31 247 SER B N 1
ATOM 4596 C CA . SER B 1 247 ? 10.266 -30.406 5.402 1 91.31 247 SER B CA 1
ATOM 4597 C C . SER B 1 247 ? 9.883 -29.094 6.078 1 91.31 247 SER B C 1
ATOM 4599 O O . SER B 1 247 ? 9.602 -29.062 7.277 1 91.31 247 SER B O 1
ATOM 4601 N N . ASN B 1 248 ? 9.789 -28.062 5.254 1 88.69 248 ASN B N 1
ATOM 4602 C CA . ASN B 1 248 ? 9.664 -26.75 5.875 1 88.69 248 ASN B CA 1
ATOM 4603 C C . ASN B 1 248 ? 8.25 -26.188 5.73 1 88.69 248 ASN B C 1
ATOM 4605 O O . ASN B 1 248 ? 7.941 -25.125 6.281 1 88.69 248 ASN B O 1
ATOM 4609 N N . ALA B 1 249 ? 7.43 -26.875 5.02 1 91.38 249 ALA B N 1
ATOM 4610 C CA . ALA B 1 249 ? 6.09 -26.312 4.832 1 91.38 249 ALA B CA 1
ATOM 4611 C C . ALA B 1 249 ? 5.027 -27.406 4.945 1 91.38 249 ALA B C 1
ATOM 4613 O O . ALA B 1 249 ? 4.246 -27.422 5.898 1 91.38 249 ALA B O 1
ATOM 4614 N N . VAL B 1 250 ? 5.059 -28.422 4.121 1 91.88 250 VAL B N 1
ATOM 4615 C CA . VAL B 1 250 ? 4.004 -29.422 4.062 1 91.88 250 VAL B CA 1
ATOM 4616 C C . VAL B 1 250 ? 3.887 -30.141 5.41 1 91.88 250 VAL B C 1
ATOM 4618 O O . VAL B 1 250 ? 2.801 -30.203 5.992 1 91.88 250 VAL B O 1
ATOM 4621 N N . ASN B 1 251 ? 4.977 -30.531 5.938 1 91.94 251 ASN B N 1
ATOM 4622 C CA . ASN B 1 251 ? 4.984 -31.25 7.211 1 91.94 251 ASN B CA 1
ATOM 4623 C C . ASN B 1 251 ? 4.449 -30.375 8.344 1 91.94 251 ASN B C 1
ATOM 4625 O O . ASN B 1 251 ? 3.779 -30.875 9.25 1 91.94 251 ASN B O 1
ATOM 4629 N N . LEU B 1 252 ? 4.754 -29.172 8.273 1 92.69 252 LEU B N 1
ATOM 4630 C CA . LEU B 1 252 ? 4.324 -28.25 9.312 1 92.69 252 LEU B CA 1
ATOM 4631 C C . LEU B 1 252 ? 2.828 -27.984 9.211 1 92.69 252 LEU B C 1
ATOM 4633 O O . LEU B 1 252 ? 2.115 -28.016 10.219 1 92.69 252 LEU B O 1
ATOM 4637 N N . PHE B 1 253 ? 2.271 -27.812 8.008 1 93.12 253 PHE B N 1
ATOM 4638 C CA . PHE B 1 253 ? 0.86 -27.5 7.816 1 93.12 253 PHE B CA 1
ATOM 4639 C C . PHE B 1 253 ? 0.001 -28.75 8.023 1 93.12 253 PHE B C 1
ATOM 4641 O O . PHE B 1 253 ? -1.182 -28.641 8.359 1 93.12 253 PHE B O 1
ATOM 4648 N N . GLU B 1 254 ? 0.611 -29.875 7.824 1 91.25 254 GLU B N 1
ATOM 4649 C CA . GLU B 1 254 ? -0.106 -31.109 8.125 1 91.25 254 GLU B CA 1
ATOM 4650 C C . GLU B 1 254 ? -0.47 -31.188 9.609 1 91.25 254 GLU B C 1
ATOM 4652 O O . GLU B 1 254 ? -1.511 -31.75 9.969 1 91.25 254 GLU B O 1
ATOM 4657 N N . LYS B 1 255 ? 0.31 -30.547 10.438 1 90.5 255 LYS B N 1
ATOM 4658 C CA . LYS B 1 255 ? 0.12 -30.625 11.891 1 90.5 255 LYS B CA 1
ATOM 4659 C C . LYS B 1 255 ? -0.54 -29.344 12.414 1 90.5 255 LYS B C 1
ATOM 4661 O O . LYS B 1 255 ? -0.924 -29.281 13.586 1 90.5 255 LYS B O 1
ATOM 4666 N N . ASP B 1 256 ? -0.618 -28.422 11.617 1 91.69 256 ASP B N 1
ATOM 4667 C CA . ASP B 1 256 ? -1.186 -27.109 11.938 1 91.69 256 ASP B CA 1
ATOM 4668 C C . ASP B 1 256 ? -1.872 -26.484 10.719 1 91.69 256 ASP B C 1
ATOM 4670 O O . ASP B 1 256 ? -1.337 -25.562 10.102 1 91.69 256 ASP B O 1
ATOM 4674 N N . TRP B 1 257 ? -3.086 -26.922 10.461 1 92.25 257 TRP B N 1
ATOM 4675 C CA . TRP B 1 257 ? -3.787 -26.641 9.219 1 92.25 257 TRP B CA 1
ATOM 4676 C C . TRP B 1 257 ? -3.955 -25.141 9.008 1 92.25 257 TRP B C 1
ATOM 4678 O O . TRP B 1 257 ? -3.992 -24.656 7.871 1 92.25 257 TRP B O 1
ATOM 4688 N N . TYR B 1 258 ? -3.984 -24.469 10.094 1 91.69 258 TYR B N 1
ATOM 4689 C CA . TYR B 1 258 ? -4.379 -23.062 10 1 91.69 258 TYR B CA 1
ATOM 4690 C C . TYR B 1 258 ? -3.211 -22.141 10.336 1 91.69 258 TYR B C 1
ATOM 4692 O O . TYR B 1 258 ? -3.373 -20.922 10.398 1 91.69 258 TYR B O 1
ATOM 4700 N N . GLY B 1 259 ? -2.023 -22.734 10.609 1 90.62 259 GLY B N 1
ATOM 4701 C CA . GLY B 1 259 ? -0.813 -21.969 10.852 1 90.62 259 GLY B CA 1
ATOM 4702 C C . GLY B 1 259 ? -0.893 -21.109 12.109 1 90.62 259 GLY B C 1
ATOM 4703 O O . GLY B 1 259 ? -0.374 -20 12.141 1 90.62 259 GLY B O 1
ATOM 4704 N N . ASN B 1 260 ? -1.579 -21.562 13.125 1 88.38 260 ASN B N 1
ATOM 4705 C CA . ASN B 1 260 ? -1.826 -20.75 14.312 1 88.38 260 ASN B CA 1
ATOM 4706 C C . ASN B 1 260 ? -1.112 -21.312 15.539 1 88.38 260 ASN B C 1
ATOM 4708 O O . ASN B 1 260 ? -1.371 -20.891 16.656 1 88.38 260 ASN B O 1
ATOM 4712 N N . ARG B 1 261 ? -0.378 -22.328 15.375 1 89.25 261 ARG B N 1
ATOM 4713 C CA . ARG B 1 261 ? 0.367 -22.922 16.484 1 89.25 261 ARG B CA 1
ATOM 4714 C C . ARG B 1 261 ? 1.868 -22.734 16.297 1 89.25 261 ARG B C 1
ATOM 4716 O O . ARG B 1 261 ? 2.303 -22.062 15.352 1 89.25 261 ARG B O 1
ATOM 4723 N N . ASN B 1 262 ? 2.467 -23.562 17.375 1 81.31 262 ASN B N 1
ATOM 4724 C CA . ASN B 1 262 ? 3.893 -23.266 17.484 1 81.31 262 ASN B CA 1
ATOM 4725 C C . ASN B 1 262 ? 4.641 -23.641 16.203 1 81.31 262 ASN B C 1
ATOM 4727 O O . ASN B 1 262 ? 4.312 -24.641 15.555 1 81.31 262 ASN B O 1
ATOM 4731 N N . VAL B 1 263 ? 5.551 -22.891 15.773 1 88.75 263 VAL B N 1
ATOM 4732 C CA . VAL B 1 263 ? 6.512 -22.75 14.688 1 88.75 263 VAL B CA 1
ATOM 4733 C C . VAL B 1 263 ? 5.93 -21.844 13.602 1 88.75 263 VAL B C 1
ATOM 4735 O O . VAL B 1 263 ? 6.551 -20.844 13.219 1 88.75 263 VAL B O 1
ATOM 4738 N N . LEU B 1 264 ? 4.711 -22.219 13.008 1 92.25 264 LEU B N 1
ATOM 4739 C CA . LEU B 1 264 ? 4.133 -21.453 11.906 1 92.25 264 LEU B CA 1
ATOM 4740 C C . LEU B 1 264 ? 3.68 -20.078 12.383 1 92.25 264 LEU B C 1
ATOM 4742 O O . LEU B 1 264 ? 3.824 -19.094 11.656 1 92.25 264 LEU B O 1
ATOM 4746 N N . LEU B 1 265 ? 3.113 -20.031 13.555 1 91.94 265 LEU B N 1
ATOM 4747 C CA . LEU B 1 265 ? 2.703 -18.75 14.109 1 91.94 265 LEU B CA 1
ATOM 4748 C C . LEU B 1 265 ? 3.902 -17.828 14.297 1 91.94 265 LEU B C 1
ATOM 4750 O O . LEU B 1 265 ? 3.83 -16.641 13.992 1 91.94 265 LEU B O 1
ATOM 4754 N N . SER B 1 266 ? 4.953 -18.406 14.805 1 93.38 266 SER B N 1
ATOM 4755 C CA . SER B 1 266 ? 6.172 -17.609 15 1 93.38 266 SER B CA 1
ATOM 4756 C C . SER B 1 266 ? 6.688 -17.062 13.672 1 93.38 266 SER B C 1
ATOM 4758 O O . SER B 1 266 ? 7.129 -15.914 13.602 1 93.38 266 SER B O 1
ATOM 4760 N N . LYS B 1 267 ? 6.598 -17.859 12.617 1 92.88 267 LYS B N 1
ATOM 4761 C CA . LYS B 1 267 ? 6.992 -17.391 11.289 1 92.88 267 LYS B CA 1
ATOM 4762 C C . LYS B 1 267 ? 6.117 -16.234 10.82 1 92.88 267 LYS B C 1
ATOM 4764 O O . LYS B 1 267 ? 6.621 -15.258 10.273 1 92.88 267 LYS B O 1
ATOM 4769 N N . LYS B 1 268 ? 4.891 -16.344 11.086 1 93.56 268 LYS B N 1
ATOM 4770 C CA . LYS B 1 268 ? 3.959 -15.273 10.711 1 93.56 268 LYS B CA 1
ATOM 4771 C C . LYS B 1 268 ? 4.289 -13.977 11.445 1 93.56 268 LYS B C 1
ATOM 4773 O O . LYS B 1 268 ? 4.355 -12.906 10.828 1 93.56 268 LYS B O 1
ATOM 4778 N N . ILE B 1 269 ? 4.496 -14.109 12.695 1 93.44 269 ILE B N 1
ATOM 4779 C CA . ILE B 1 269 ? 4.754 -12.945 13.531 1 93.44 269 ILE B CA 1
ATOM 4780 C C . ILE B 1 269 ? 6.02 -12.234 13.047 1 93.44 269 ILE B C 1
ATOM 4782 O O . ILE B 1 269 ? 6.043 -11.008 12.914 1 93.44 269 ILE B O 1
ATOM 4786 N N . THR B 1 270 ? 7.004 -12.961 12.703 1 94.31 270 THR B N 1
ATOM 4787 C CA . THR B 1 270 ? 8.281 -12.398 12.281 1 94.31 270 THR B CA 1
ATOM 4788 C C . THR B 1 270 ? 8.148 -11.711 10.93 1 94.31 270 THR B C 1
ATOM 4790 O O . THR B 1 270 ? 8.852 -10.742 10.648 1 94.31 270 THR B O 1
ATOM 4793 N N . ARG B 1 271 ? 7.18 -12.164 10.156 1 95.25 271 ARG B N 1
ATOM 4794 C CA . ARG B 1 271 ? 7.004 -11.648 8.805 1 95.25 271 ARG B CA 1
ATOM 4795 C C . ARG B 1 271 ? 6.113 -10.406 8.805 1 95.25 271 ARG B C 1
ATOM 4797 O O . ARG B 1 271 ? 6.035 -9.695 7.805 1 95.25 271 ARG B O 1
ATOM 4804 N N . ASN B 1 272 ? 5.469 -10.172 9.938 1 95.81 272 ASN B N 1
ATOM 4805 C CA . ASN B 1 272 ? 4.582 -9.016 10.016 1 95.81 272 ASN B CA 1
ATOM 4806 C C . ASN B 1 272 ? 5.32 -7.773 10.516 1 95.81 272 ASN B C 1
ATOM 4808 O O . ASN B 1 272 ? 4.977 -7.219 11.562 1 95.81 272 ASN B O 1
ATOM 4812 N N . CYS B 1 273 ? 6.223 -7.301 9.727 1 94.06 273 CYS B N 1
ATOM 4813 C CA . CYS B 1 273 ? 7.195 -6.281 10.109 1 94.06 273 CYS B CA 1
ATOM 4814 C C . CYS B 1 273 ? 6.5 -4.965 10.445 1 94.06 273 CYS B C 1
ATOM 4816 O O . CYS B 1 273 ? 7.016 -4.172 11.234 1 94.06 273 CYS B O 1
ATOM 4818 N N . GLN B 1 274 ? 5.348 -4.723 9.852 1 95.19 274 GLN B N 1
ATOM 4819 C CA . GLN B 1 274 ? 4.699 -3.422 10.008 1 95.19 274 GLN B CA 1
ATOM 4820 C C . GLN B 1 274 ? 3.441 -3.533 10.859 1 95.19 274 GLN B C 1
ATOM 4822 O O . GLN B 1 274 ? 2.641 -2.598 10.922 1 95.19 274 GLN B O 1
ATOM 4827 N N . ASN B 1 275 ? 3.168 -4.707 11.477 1 93.69 275 ASN B N 1
ATOM 4828 C CA . ASN B 1 275 ? 2.023 -4.941 12.352 1 93.69 275 ASN B CA 1
ATOM 4829 C C . ASN B 1 275 ? 0.71 -4.578 11.664 1 93.69 275 ASN B C 1
ATOM 4831 O O . ASN B 1 275 ? -0.088 -3.812 12.203 1 93.69 275 ASN B O 1
ATOM 4835 N N . ARG B 1 276 ? 0.506 -5.195 10.5 1 94.12 276 ARG B N 1
ATOM 4836 C CA . ARG B 1 276 ? -0.726 -5.02 9.742 1 94.12 276 ARG B CA 1
ATOM 4837 C C . ARG B 1 276 ? -1.696 -6.168 9.992 1 94.12 276 ARG B C 1
ATOM 4839 O O . ARG B 1 276 ? -1.286 -7.328 10.07 1 94.12 276 ARG B O 1
ATOM 4846 N N . TYR B 1 277 ? -2.996 -5.797 10.094 1 89.81 277 TYR B N 1
ATOM 4847 C CA . TYR B 1 277 ? -4.02 -6.805 10.352 1 89.81 277 TYR B CA 1
ATOM 4848 C C . TYR B 1 277 ? -5.242 -6.578 9.469 1 89.81 277 TYR B C 1
ATOM 4850 O O . TYR B 1 277 ? -5.652 -5.434 9.25 1 89.81 277 TYR B O 1
ATOM 4858 N N . PRO B 1 278 ? -5.797 -7.621 8.922 1 88.44 278 PRO B N 1
ATOM 4859 C CA . PRO B 1 278 ? -6.953 -7.492 8.039 1 88.44 278 PRO B CA 1
ATOM 4860 C C . PRO B 1 278 ? -8.266 -7.305 8.797 1 88.44 278 PRO B C 1
ATOM 4862 O O . PRO B 1 278 ? -8.375 -7.727 9.953 1 88.44 278 PRO B O 1
ATOM 4865 N N . ALA B 1 279 ? -9.25 -6.617 8.18 1 83.38 279 ALA B N 1
ATOM 4866 C CA . ALA B 1 279 ? -10.617 -6.48 8.68 1 83.38 279 ALA B CA 1
ATOM 4867 C C . ALA B 1 279 ? -11.562 -7.43 7.953 1 83.38 279 ALA B C 1
ATOM 4869 O O . ALA B 1 279 ? -12.664 -7.039 7.559 1 83.38 279 ALA B O 1
ATOM 4870 N N . TYR B 1 280 ? -11.172 -8.641 7.801 1 80.38 280 TYR B N 1
ATOM 4871 C CA . TYR B 1 280 ? -12.055 -9.57 7.109 1 80.38 280 TYR B CA 1
ATOM 4872 C C . TYR B 1 280 ? -13.031 -10.234 8.086 1 80.38 280 TYR B C 1
ATOM 4874 O O . TYR B 1 280 ? -12.617 -10.734 9.133 1 80.38 280 TYR B O 1
ATOM 4882 N N . ASP B 1 281 ? -14.367 -9.789 8.18 1 63.28 281 ASP B N 1
ATOM 4883 C CA . ASP B 1 281 ? -15.422 -10.195 9.102 1 63.28 281 ASP B CA 1
ATOM 4884 C C . ASP B 1 281 ? -15.273 -11.672 9.477 1 63.28 281 ASP B C 1
ATOM 4886 O O . ASP B 1 281 ? -15.414 -12.031 10.648 1 63.28 281 ASP B O 1
ATOM 4890 N N . ASP B 1 282 ? -15.328 -12.484 8.57 1 59.06 282 ASP B N 1
ATOM 4891 C CA . ASP B 1 282 ? -15.578 -13.906 8.805 1 59.06 282 ASP B CA 1
ATOM 4892 C C . ASP B 1 282 ? -14.266 -14.688 8.875 1 59.06 282 ASP B C 1
ATOM 4894 O O . ASP B 1 282 ? -14.25 -15.898 8.633 1 59.06 282 ASP B O 1
ATOM 4898 N N . VAL B 1 283 ? -13.203 -13.867 9.062 1 62.19 283 VAL B N 1
ATOM 4899 C CA . VAL B 1 283 ? -12.07 -14.773 9.211 1 62.19 283 VAL B CA 1
ATOM 4900 C C . VAL B 1 283 ? -12.086 -15.398 10.609 1 62.19 283 VAL B C 1
ATOM 4902 O O . VAL B 1 283 ? -11.164 -15.203 11.398 1 62.19 283 VAL B O 1
ATOM 4905 N N . LYS B 1 284 ? -13.367 -15.516 11.156 1 57.94 284 LYS B N 1
ATOM 4906 C CA . LYS B 1 284 ? -13.648 -16.156 12.438 1 57.94 284 LYS B CA 1
ATOM 4907 C C . LYS B 1 284 ? -12.977 -17.531 12.531 1 57.94 284 LYS B C 1
ATOM 4909 O O . LYS B 1 284 ? -12.672 -18 13.625 1 57.94 284 LYS B O 1
ATOM 4914 N N . ILE B 1 285 ? -12.883 -18.125 11.281 1 58.66 285 ILE B N 1
ATOM 4915 C CA . ILE B 1 285 ? -12.375 -19.484 11.203 1 58.66 285 ILE B CA 1
ATOM 4916 C C . ILE B 1 285 ? -10.984 -19.547 11.828 1 58.66 285 ILE B C 1
ATOM 4918 O O . ILE B 1 285 ? -10.539 -20.625 12.25 1 58.66 285 ILE B O 1
ATOM 4922 N N . LEU B 1 286 ? -10.359 -18.297 11.938 1 62.81 286 LEU B N 1
ATOM 4923 C CA . LEU B 1 286 ? -8.992 -18.297 12.445 1 62.81 286 LEU B CA 1
ATOM 4924 C C . LEU B 1 286 ? -8.969 -18.172 13.969 1 62.81 286 LEU B C 1
ATOM 4926 O O . LEU B 1 286 ? -7.93 -18.375 14.602 1 62.81 286 LEU B O 1
ATOM 4930 N N . GLN B 1 287 ? -10.094 -17.812 14.562 1 61.44 287 GLN B N 1
ATOM 4931 C CA . GLN B 1 287 ? -10.086 -17.734 16.016 1 61.44 287 GLN B CA 1
ATOM 4932 C C . GLN B 1 287 ? -10.172 -19.125 16.641 1 61.44 287 GLN B C 1
ATOM 4934 O O . GLN B 1 287 ? -11.234 -19.531 17.125 1 61.44 287 GLN B O 1
ATOM 4939 N N . PHE B 1 288 ? -9.039 -19.859 16.391 1 62.88 288 PHE B N 1
ATOM 4940 C CA . PHE B 1 288 ? -8.859 -21.25 16.781 1 62.88 288 PHE B CA 1
ATOM 4941 C C . PHE B 1 288 ? -8.719 -21.359 18.297 1 62.88 288 PHE B C 1
ATOM 4943 O O . PHE B 1 288 ? -8.008 -20.578 18.922 1 62.88 288 PHE B O 1
ATOM 4950 N N . ASN B 1 289 ? -9.625 -22.047 18.797 1 64.62 289 ASN B N 1
ATOM 4951 C CA . ASN B 1 289 ? -9.398 -22.5 20.172 1 64.62 289 ASN B CA 1
ATOM 4952 C C . ASN B 1 289 ? -8.297 -23.547 20.234 1 64.62 289 ASN B C 1
ATOM 4954 O O . ASN B 1 289 ? -8.453 -24.656 19.719 1 64.62 289 ASN B O 1
ATOM 4958 N N . GLU B 1 290 ? -7.172 -23.266 20.828 1 68.69 290 GLU B N 1
ATOM 4959 C CA . GLU B 1 290 ? -5.965 -24.078 20.875 1 68.69 290 GLU B CA 1
ATOM 4960 C C . GLU B 1 290 ? -6.246 -25.469 21.469 1 68.69 290 GLU B C 1
ATOM 4962 O O . GLU B 1 290 ? -5.473 -26.406 21.281 1 68.69 290 GLU B O 1
ATOM 4967 N N . LYS B 1 291 ? -7.438 -25.625 21.984 1 78.5 291 LYS B N 1
ATOM 4968 C CA . LYS B 1 291 ? -7.715 -26.891 22.672 1 78.5 291 LYS B CA 1
ATOM 4969 C C . LYS B 1 291 ? -8.219 -27.953 21.688 1 78.5 291 LYS B C 1
ATOM 4971 O O . LYS B 1 291 ? -8.148 -29.141 21.984 1 78.5 291 LYS B O 1
ATOM 4976 N N . LEU B 1 292 ? -8.516 -27.562 20.516 1 85.12 292 LEU B N 1
ATOM 4977 C CA . LEU B 1 292 ? -9.055 -28.516 19.562 1 85.12 292 LEU B CA 1
ATOM 4978 C C . LEU B 1 292 ? -8 -28.906 18.531 1 85.12 292 LEU B C 1
ATOM 4980 O O . LEU B 1 292 ? -7.176 -28.078 18.141 1 85.12 292 LEU B O 1
ATOM 4984 N N . SER B 1 293 ? -8.109 -30.156 18.156 1 88.88 293 SER B N 1
ATOM 4985 C CA . SER B 1 293 ? -7.301 -30.562 17.016 1 88.88 293 SER B CA 1
ATOM 4986 C C . SER B 1 293 ? -7.809 -29.938 15.727 1 88.88 293 SER B C 1
ATOM 4988 O O . SER B 1 293 ? -8.938 -29.438 15.672 1 88.88 293 SER B O 1
ATOM 4990 N N . ASP B 1 294 ? -6.961 -29.969 14.719 1 90.81 294 ASP B N 1
ATOM 4991 C CA . ASP B 1 294 ? -7.328 -29.391 13.422 1 90.81 294 ASP B CA 1
ATOM 4992 C C . ASP B 1 294 ? -8.586 -30.062 12.867 1 90.81 294 ASP B C 1
ATOM 4994 O O . ASP B 1 294 ? -9.484 -29.391 12.367 1 90.81 294 ASP B O 1
ATOM 4998 N N . ILE B 1 295 ? -8.617 -31.375 13.031 1 91.5 295 ILE B N 1
ATOM 4999 C CA . ILE B 1 295 ? -9.742 -32.125 12.492 1 91.5 295 ILE B CA 1
ATOM 5000 C C . ILE B 1 295 ? -11.008 -31.812 13.289 1 91.5 295 ILE B C 1
ATOM 5002 O O . ILE B 1 295 ? -12.094 -31.656 12.727 1 91.5 295 ILE B O 1
ATOM 5006 N N . GLU B 1 296 ? -10.859 -31.734 14.539 1 92 296 GLU B N 1
ATOM 5007 C CA . GLU B 1 296 ? -12 -31.391 15.375 1 92 296 GLU B CA 1
ATOM 5008 C C . GLU B 1 296 ? -12.523 -29.984 15.062 1 92 296 GLU B C 1
ATOM 5010 O O . GLU B 1 296 ? -13.734 -29.766 14.977 1 92 296 GLU B O 1
ATOM 5015 N N . TYR B 1 297 ? -11.57 -29.125 14.945 1 90.25 297 TYR B N 1
ATOM 5016 C CA . TYR B 1 297 ? -11.961 -27.766 14.602 1 90.25 297 TYR B CA 1
ATOM 5017 C C . TYR B 1 297 ? -12.664 -27.734 13.25 1 90.25 297 TYR B C 1
ATOM 5019 O O . TYR B 1 297 ? -13.711 -27.094 13.102 1 90.25 297 TYR B O 1
ATOM 5027 N N . PHE B 1 298 ? -12.102 -28.391 12.297 1 91.62 298 PHE B N 1
ATOM 5028 C CA . PHE B 1 298 ? -12.656 -28.453 10.953 1 91.62 298 PHE B CA 1
ATOM 5029 C C . PHE B 1 298 ? -14.078 -28.984 10.977 1 91.62 298 PHE B C 1
ATOM 5031 O O . PHE B 1 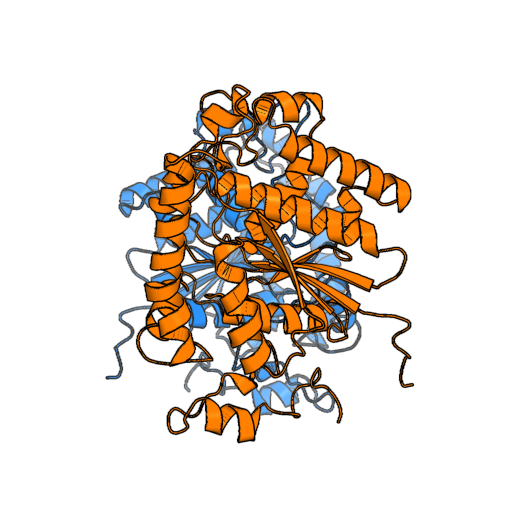298 ? -14.992 -28.375 10.414 1 91.62 298 PHE B O 1
ATOM 5038 N N . GLU B 1 299 ? -14.328 -30.016 11.648 1 92.56 299 GLU B N 1
ATOM 5039 C CA . GLU B 1 299 ? -15.641 -30.656 11.695 1 92.56 299 GLU B CA 1
ATOM 5040 C C . GLU B 1 299 ? -16.656 -29.797 12.43 1 92.56 299 GLU B C 1
ATOM 5042 O O . GLU B 1 299 ? -17.828 -29.734 12.047 1 92.56 299 GLU B O 1
ATOM 5047 N N . GLN B 1 300 ? -16.156 -29.125 13.352 1 89.06 300 GLN B N 1
ATOM 5048 C CA . GLN B 1 300 ? -17.078 -28.375 14.211 1 89.06 300 GLN B CA 1
ATOM 5049 C C . GLN B 1 300 ? -17.406 -27.016 13.602 1 89.06 300 GLN B C 1
ATOM 5051 O O . GLN B 1 300 ? -18.531 -26.547 13.688 1 89.06 300 GLN B O 1
ATOM 5056 N N . TYR B 1 301 ? -16.375 -26.406 12.914 1 88 301 TYR B N 1
ATOM 5057 C CA . TYR B 1 301 ? -16.562 -24.984 12.625 1 88 301 TYR B CA 1
ATOM 5058 C C . TYR B 1 301 ? -16.422 -24.703 11.133 1 88 301 TYR B C 1
ATOM 5060 O O . TYR B 1 301 ? -16.766 -23.625 10.664 1 88 301 TYR B O 1
ATOM 5068 N N . VAL B 1 302 ? -15.891 -25.625 10.367 1 91.38 302 VAL B N 1
ATOM 5069 C CA . VAL B 1 302 ? -15.531 -25.281 9 1 91.38 302 VAL B CA 1
ATOM 5070 C C . VAL B 1 302 ? -16.344 -26.125 8.023 1 91.38 302 VAL B C 1
ATOM 5072 O O . VAL B 1 302 ? -17 -25.594 7.129 1 91.38 302 VAL B O 1
ATOM 5075 N N . GLU B 1 303 ? -16.406 -27.359 8.234 1 92.31 303 GLU B N 1
ATOM 5076 C CA . GLU B 1 303 ? -17.016 -28.297 7.301 1 92.31 303 GLU B CA 1
ATOM 5077 C C . GLU B 1 303 ? -18.484 -27.969 7.09 1 92.31 303 GLU B C 1
ATOM 5079 O O . GLU B 1 303 ? -19.281 -27.969 8.039 1 92.31 303 GLU B O 1
ATOM 5084 N N . GLY B 1 304 ? -18.766 -27.641 5.844 1 91.88 304 GLY B N 1
ATOM 5085 C CA . GLY B 1 304 ? -20.141 -27.344 5.477 1 91.88 304 GLY B CA 1
ATOM 5086 C C . GLY B 1 304 ? -20.625 -26 5.969 1 91.88 304 GLY B C 1
ATOM 5087 O O . GLY B 1 304 ? -21.797 -25.656 5.824 1 91.88 304 GLY B O 1
ATOM 5088 N N . LYS B 1 305 ? -19.75 -25.219 6.488 1 89.19 305 LYS B N 1
ATOM 5089 C CA . LYS B 1 305 ? -20.219 -24 7.164 1 89.19 305 LYS B CA 1
ATOM 5090 C C . LYS B 1 305 ? -19.656 -22.75 6.496 1 89.19 305 LYS B C 1
ATOM 5092 O O . LYS B 1 305 ? -20.031 -21.641 6.836 1 89.19 305 LYS B O 1
ATOM 5097 N N . MET B 1 306 ? -18.797 -23 5.559 1 90.69 306 MET B N 1
ATOM 5098 C CA . MET B 1 306 ? -18.219 -21.859 4.855 1 90.69 306 MET B CA 1
ATOM 5099 C C . MET B 1 306 ? -19.172 -21.375 3.756 1 90.69 306 MET B C 1
ATOM 5101 O O . MET B 1 306 ? -19.938 -22.156 3.201 1 90.69 306 MET B O 1
ATOM 5105 N N . PRO B 1 307 ? -19.109 -20.094 3.461 1 88.56 307 PRO B N 1
ATOM 5106 C CA . PRO B 1 307 ? -19.969 -19.578 2.396 1 88.56 307 PRO B CA 1
ATOM 5107 C C . PRO B 1 307 ? -19.781 -20.312 1.069 1 88.56 307 PRO B C 1
ATOM 5109 O O . PRO B 1 307 ? -20.703 -20.375 0.253 1 88.56 307 PRO B O 1
ATOM 5112 N N . TRP B 1 308 ? -18.672 -20.875 0.849 1 90.94 308 TRP B N 1
ATOM 5113 C CA . TRP B 1 308 ? -18.359 -21.531 -0.415 1 90.94 308 TRP B CA 1
ATOM 5114 C C . TRP B 1 308 ? -18.453 -23.047 -0.287 1 90.94 308 TRP B C 1
ATOM 5116 O O . TRP B 1 308 ? -18.172 -23.781 -1.237 1 90.94 308 TRP B O 1
ATOM 5126 N N . SER B 1 309 ? -18.812 -23.406 0.92 1 88.5 309 SER B N 1
ATOM 5127 C CA . SER B 1 309 ? -18.922 -24.844 1.093 1 88.5 309 SER B CA 1
ATOM 5128 C C . SER B 1 309 ? -19.969 -25.438 0.162 1 88.5 309 SER B C 1
ATOM 5130 O O . SER B 1 309 ? -20.969 -24.797 -0.146 1 88.5 309 SER B O 1
ATOM 5132 N N . LEU B 1 310 ? -19.609 -26.594 -0.522 1 69.56 310 LEU B N 1
ATOM 5133 C CA . LEU B 1 310 ? -20.547 -27.312 -1.39 1 69.56 310 LEU B CA 1
ATOM 5134 C C . LEU B 1 310 ? -21.797 -27.703 -0.627 1 69.56 310 LEU B C 1
ATOM 5136 O O . LEU B 1 310 ? -21.719 -28.172 0.51 1 69.56 310 LEU B O 1
ATOM 5140 N N . LYS B 1 311 ? -23 -26.938 -0.862 1 57.12 311 LYS B N 1
ATOM 5141 C CA . LYS B 1 311 ? -24.234 -27.406 -0.275 1 57.12 311 LYS B CA 1
ATOM 5142 C C . LYS B 1 311 ? -24.484 -28.875 -0.623 1 57.12 311 LYS B C 1
ATOM 5144 O O . LYS B 1 311 ? -24.406 -29.266 -1.789 1 57.12 311 LYS B O 1
ATOM 5149 N N . HIS B 1 312 ? -24.094 -29.781 0.237 1 43.53 312 HIS B N 1
ATOM 5150 C CA . HIS B 1 312 ? -24.75 -31.062 0.034 1 43.53 312 HIS B CA 1
ATOM 5151 C C . HIS B 1 312 ? -26.266 -30.922 0.109 1 43.53 312 HIS B C 1
ATOM 5153 O O . HIS B 1 312 ? -26.781 -30.047 0.808 1 43.53 312 HIS B O 1
#